Protein AF-0000000081335272 (afdb_homodimer)

InterPro domains:
  IPR029068 Glyoxalase/Bleomycin resistance protein/Dihydroxybiphenyl dioxygenase [G3DSA:3.10.180.10] (15-167)
  IPR029068 Glyoxalase/Bleomycin resistance protein/Dihydroxybiphenyl dioxygenase [SSF54593] (35-184)
  IPR037523 Vicinal oxygen chelate (VOC), core domain [PS51819] (29-167)

Nearest PDB structures (foldseek):
  6qh4-assembly2_B  TM=7.447E-01  e=9.554E-08  Homo sapiens
  6qh4-assembly2_D-2  TM=7.185E-01  e=1.954E-07  Homo sapiens
  6qh4-assembly1_C  TM=7.085E-01  e=2.336E-07  Homo sapiens
  3rmu-assembly2_D  TM=7.124E-01  e=4.501E-07  Homo sapiens
  1sqi-assembly1_A  TM=6.555E-01  e=2.753E-05  Rattus norvegicus

Structure (mmCIF, N/CA/C/O backbone):
data_AF-0000000081335272-model_v1
#
loop_
_entity.id
_entity.type
_entity.pdbx_description
1 polymer 'VOC family protein'
#
loop_
_atom_site.group_PDB
_atom_site.id
_atom_site.type_symbol
_atom_site.label_atom_id
_atom_site.label_alt_id
_atom_site.label_comp_id
_atom_site.label_asym_id
_atom_site.label_entity_id
_atom_site.label_seq_id
_atom_site.pdbx_PDB_ins_code
_atom_site.Cartn_x
_atom_site.Cartn_y
_atom_site.Cartn_z
_atom_site.occupancy
_atom_site.B_iso_or_equiv
_atom_site.auth_seq_id
_atom_site.auth_comp_id
_atom_site.auth_asym_id
_atom_site.auth_atom_id
_atom_site.pdbx_PDB_model_num
ATOM 1 N N . MET A 1 1 ? 29.375 -18.078 3.338 1 24.39 1 MET A N 1
ATOM 2 C CA . MET A 1 1 ? 28.625 -19.219 3.842 1 24.39 1 MET A CA 1
ATOM 3 C C . MET A 1 1 ? 27.219 -19.266 3.234 1 24.39 1 MET A C 1
ATOM 5 O O . MET A 1 1 ? 26.484 -18.266 3.279 1 24.39 1 MET A O 1
ATOM 9 N N . LYS A 1 2 ? 27.062 -20.047 2.209 1 30.52 2 LYS A N 1
ATOM 10 C CA . LYS A 1 2 ? 25.859 -20.359 1.452 1 30.52 2 LYS A CA 1
ATOM 11 C C . LYS A 1 2 ? 24.719 -20.797 2.379 1 30.52 2 LYS A C 1
ATOM 13 O O . LYS A 1 2 ? 24.906 -21.703 3.197 1 30.52 2 LYS A O 1
ATOM 18 N N . TYR A 1 3 ? 24.094 -19.922 2.98 1 32.12 3 TYR A N 1
ATOM 19 C CA . TYR A 1 3 ? 22.969 -20.5 3.693 1 32.12 3 TYR A CA 1
ATOM 20 C C . TYR A 1 3 ? 22 -21.172 2.723 1 32.12 3 TYR A C 1
ATOM 22 O O . TYR A 1 3 ? 21.516 -20.531 1.785 1 32.12 3 TYR A O 1
ATOM 30 N N . TYR A 1 4 ? 22.344 -22.391 2.381 1 31.78 4 TYR A N 1
ATOM 31 C CA . TYR A 1 4 ? 21.438 -23.266 1.646 1 31.78 4 TYR A CA 1
ATOM 32 C C . TYR A 1 4 ? 20.125 -23.453 2.398 1 31.78 4 TYR A C 1
ATOM 34 O O . TYR A 1 4 ? 20.109 -23.984 3.508 1 31.78 4 TYR A O 1
ATOM 42 N N . LEU A 1 5 ? 19.469 -22.469 2.436 1 35.91 5 LEU A N 1
ATOM 43 C CA . LEU A 1 5 ? 18.172 -22.953 2.881 1 35.91 5 LEU A CA 1
ATOM 44 C C . LEU A 1 5 ? 17.672 -24.062 1.977 1 35.91 5 LEU A C 1
ATOM 46 O O . LEU A 1 5 ? 17.219 -23.812 0.858 1 35.91 5 LEU A O 1
ATOM 50 N N . THR A 1 6 ? 18.422 -25.125 1.973 1 38.06 6 THR A N 1
ATOM 51 C CA . THR A 1 6 ? 18.328 -26.359 1.205 1 38.06 6 THR A CA 1
ATOM 52 C C . THR A 1 6 ? 16.875 -26.812 1.101 1 38.06 6 THR A C 1
ATOM 54 O O . THR A 1 6 ? 16.453 -27.297 0.049 1 38.06 6 THR A O 1
ATOM 57 N N . ASN A 1 7 ? 16.266 -26.953 2.279 1 38.03 7 ASN A N 1
ATOM 58 C CA . ASN A 1 7 ? 15.102 -27.812 2.113 1 38.03 7 ASN A CA 1
ATOM 59 C C . ASN A 1 7 ? 14.016 -27.125 1.276 1 38.03 7 ASN A C 1
ATOM 61 O O . ASN A 1 7 ? 13.125 -27.797 0.752 1 38.03 7 ASN A O 1
ATOM 65 N N . VAL A 1 8 ? 13.672 -25.859 1.589 1 39.28 8 VAL A N 1
ATOM 66 C CA . VAL A 1 8 ? 12.539 -25.344 0.845 1 39.28 8 VAL A CA 1
ATOM 67 C C . VAL A 1 8 ? 13.023 -24.625 -0.417 1 39.28 8 VAL A C 1
ATOM 69 O O . VAL A 1 8 ? 13.844 -23.719 -0.343 1 39.28 8 VAL A O 1
ATOM 72 N N . GLY A 1 9 ? 13.266 -25.375 -1.372 1 46.16 9 GLY A N 1
ATOM 73 C CA . GLY A 1 9 ? 13.547 -25.047 -2.764 1 46.16 9 GLY A CA 1
ATOM 74 C C . GLY A 1 9 ? 13.992 -23.609 -2.971 1 46.16 9 GLY A C 1
ATOM 75 O O . GLY A 1 9 ? 14.148 -23.172 -4.109 1 46.16 9 GLY A O 1
ATOM 76 N N . PHE A 1 10 ? 13.898 -22.812 -1.954 1 47.09 10 PHE A N 1
ATOM 77 C CA . PHE A 1 10 ? 14.406 -21.469 -2.182 1 47.09 10 PHE A CA 1
ATOM 78 C C . PHE A 1 10 ? 15.898 -21.391 -1.896 1 47.09 10 PHE A C 1
ATOM 80 O O . PHE A 1 10 ? 16.344 -21.734 -0.8 1 47.09 10 PHE A O 1
ATOM 87 N N . MET A 1 11 ? 16.828 -21.5 -2.889 1 51.5 11 MET A N 1
ATOM 88 C CA . MET A 1 11 ? 18.25 -21.281 -2.66 1 51.5 11 MET A CA 1
ATOM 89 C C . MET A 1 11 ? 18.594 -19.797 -2.666 1 51.5 11 MET A C 1
ATOM 91 O O . MET A 1 11 ? 18.266 -19.094 -3.615 1 51.5 11 MET A O 1
ATOM 95 N N . ILE A 1 12 ? 18.891 -19.281 -1.454 1 52.88 12 ILE A N 1
ATOM 96 C CA . ILE A 1 12 ? 19.281 -17.891 -1.371 1 52.88 12 ILE A CA 1
ATOM 97 C C . ILE A 1 12 ? 20.812 -17.781 -1.473 1 52.88 12 ILE A C 1
ATOM 99 O O . ILE A 1 12 ? 21.531 -18.422 -0.718 1 52.88 12 ILE A O 1
ATOM 103 N N . SER A 1 13 ? 21.328 -17.359 -2.592 1 52.5 13 SER A N 1
ATOM 104 C CA . SER A 1 13 ? 22.75 -17.109 -2.738 1 52.5 13 SER A CA 1
ATOM 105 C C . SER A 1 13 ? 23.141 -15.758 -2.148 1 52.5 13 SER A C 1
ATOM 107 O O . SER A 1 13 ? 22.469 -14.758 -2.369 1 52.5 13 SER A O 1
ATOM 109 N N . ALA A 1 14 ? 24.047 -15.719 -1.237 1 48.78 14 ALA A N 1
ATOM 110 C CA . ALA A 1 14 ? 24.594 -14.508 -0.621 1 48.78 14 ALA A CA 1
ATOM 111 C C . ALA A 1 14 ? 25.578 -13.812 -1.55 1 48.78 14 ALA A C 1
ATOM 113 O O . ALA A 1 14 ? 26.594 -14.391 -1.924 1 48.78 14 ALA A O 1
ATOM 114 N N . THR A 1 15 ? 25.172 -12.922 -2.314 1 48.66 15 THR A N 1
ATOM 115 C CA . THR A 1 15 ? 26.156 -12.117 -3.023 1 48.66 15 THR A CA 1
ATOM 116 C C . THR A 1 15 ? 26.516 -10.867 -2.225 1 48.66 15 THR A C 1
ATOM 118 O O . THR A 1 15 ? 25.625 -10.164 -1.73 1 48.66 15 THR A O 1
ATOM 121 N N . SER A 1 16 ? 27.734 -10.781 -1.746 1 45.25 16 SER A N 1
ATOM 122 C CA . SER A 1 16 ? 28.266 -9.633 -1.014 1 45.25 16 SER A CA 1
ATOM 123 C C . SER A 1 16 ? 28.188 -8.359 -1.853 1 45.25 16 SER A C 1
ATOM 125 O O . SER A 1 16 ? 28.781 -8.281 -2.926 1 45.25 16 SER A O 1
ATOM 127 N N . TYR A 1 17 ? 27.141 -7.727 -1.834 1 44.22 17 TYR A N 1
ATOM 128 C CA . TYR A 1 17 ? 27.156 -6.398 -2.441 1 44.22 17 TYR A CA 1
ATOM 129 C C . TYR A 1 17 ? 28 -5.434 -1.616 1 44.22 17 TYR A C 1
ATOM 131 O O . TYR A 1 17 ? 27.969 -5.473 -0.384 1 44.22 17 TYR A O 1
ATOM 139 N N . GLN A 1 18 ? 28.984 -4.91 -2.26 1 42.88 18 GLN A N 1
ATOM 140 C CA . GLN A 1 18 ? 29.828 -3.879 -1.654 1 42.88 18 GLN A CA 1
ATOM 141 C C . GLN A 1 18 ? 28.969 -2.814 -0.967 1 42.88 18 GLN A C 1
ATOM 143 O O . GLN A 1 18 ? 28.016 -2.312 -1.549 1 42.88 18 GLN A O 1
ATOM 148 N N . GLU A 1 19 ? 28.969 -2.846 0.308 1 46.69 19 GLU A N 1
ATOM 149 C CA . GLU A 1 19 ? 28.344 -1.887 1.221 1 46.69 19 GLU A CA 1
ATOM 150 C C . GLU A 1 19 ? 28.641 -0.451 0.793 1 46.69 19 GLU A C 1
ATOM 152 O O . GLU A 1 19 ? 29.797 -0.006 0.845 1 46.69 19 GLU A O 1
ATOM 157 N N . GLN A 1 20 ? 28.312 -0.098 -0.257 1 43.03 20 GLN A N 1
ATOM 158 C CA . GLN A 1 20 ? 28.547 1.339 -0.355 1 43.03 20 GLN A CA 1
ATOM 159 C C . GLN A 1 20 ? 27.875 2.084 0.798 1 43.03 20 GLN A C 1
ATOM 161 O O . GLN A 1 20 ? 26.766 1.735 1.213 1 43.03 20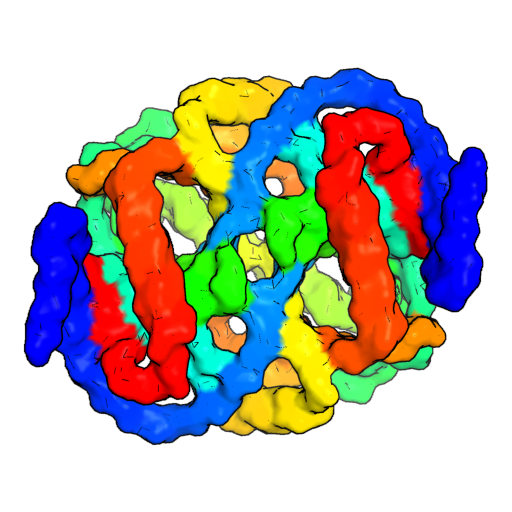 GLN A O 1
ATOM 166 N N . LYS A 1 21 ? 28.734 2.646 1.609 1 47.16 21 LYS A N 1
ATOM 167 C CA . LYS A 1 21 ? 28.406 3.521 2.732 1 47.16 21 LYS A CA 1
ATOM 168 C C . LYS A 1 21 ? 27.219 4.434 2.396 1 47.16 21 LYS A C 1
ATOM 170 O O . LYS A 1 21 ? 27.422 5.551 1.918 1 47.16 21 LYS A O 1
ATOM 175 N N . LEU A 1 22 ? 26.234 3.846 1.809 1 55.38 22 LEU A N 1
ATOM 176 C CA . LEU A 1 22 ? 25.109 4.723 1.548 1 55.38 22 LEU A CA 1
ATOM 177 C C . LEU A 1 22 ? 24.578 5.328 2.844 1 55.38 22 LEU A C 1
ATOM 179 O O . LEU A 1 22 ? 24.594 4.68 3.891 1 55.38 22 LEU A O 1
ATOM 183 N N . ILE A 1 23 ? 24.594 6.602 2.914 1 63.06 23 ILE A N 1
ATOM 184 C CA . ILE A 1 23 ? 23.906 7.285 4.008 1 63.06 23 ILE A CA 1
ATOM 185 C C . ILE A 1 23 ? 22.516 6.676 4.219 1 63.06 23 ILE A C 1
ATOM 187 O O . ILE A 1 23 ? 21.766 6.488 3.26 1 63.06 23 ILE A O 1
ATOM 191 N N . LYS A 1 24 ? 22.359 6.141 5.383 1 79.56 24 LYS A N 1
ATOM 192 C CA . LYS A 1 24 ? 21.094 5.5 5.73 1 79.56 24 LYS A CA 1
ATOM 193 C C . LYS A 1 24 ? 20.344 6.305 6.785 1 79.56 24 LYS A C 1
ATOM 195 O O . LYS A 1 24 ? 20.953 7 7.598 1 79.56 24 LYS A O 1
ATOM 200 N N . HIS A 1 25 ? 19.109 6.391 6.484 1 82.75 25 HIS A N 1
ATOM 201 C CA . HIS A 1 25 ? 18.219 6.938 7.504 1 82.75 25 HIS A CA 1
ATOM 202 C C . HIS A 1 25 ? 17.031 6.008 7.754 1 82.75 25 HIS A C 1
ATOM 204 O O . HIS A 1 25 ? 16.188 5.812 6.875 1 82.75 25 HIS A O 1
ATOM 210 N N . GLN A 1 26 ? 17 5.551 8.953 1 86.44 26 GLN A N 1
ATOM 211 C CA . GLN A 1 26 ? 15.945 4.617 9.312 1 86.44 26 GLN A CA 1
ATOM 212 C C . GLN A 1 26 ? 14.633 5.355 9.578 1 86.44 26 GLN A C 1
ATOM 214 O O . GLN A 1 26 ? 14.57 6.223 10.445 1 86.44 26 GLN A O 1
ATOM 219 N N . ILE A 1 27 ? 13.688 5.031 8.805 1 88.31 27 ILE A N 1
ATOM 220 C CA . ILE A 1 27 ? 12.352 5.566 9.055 1 88.31 27 ILE A CA 1
ATOM 221 C C . ILE A 1 27 ? 11.523 4.547 9.836 1 88.31 27 ILE A C 1
ATOM 223 O O . ILE A 1 27 ? 11.945 3.4 10.016 1 88.31 27 ILE A O 1
ATOM 227 N N . GLY A 1 28 ? 10.398 4.922 10.344 1 89.5 28 GLY A N 1
ATOM 228 C CA . GLY A 1 28 ? 9.516 3.998 11.031 1 89.5 28 GLY A CA 1
ATOM 229 C C . GLY A 1 28 ? 8.891 2.967 10.109 1 89.5 28 GLY A C 1
ATOM 230 O O . GLY A 1 28 ? 9.031 3.055 8.891 1 89.5 28 GLY A O 1
ATOM 231 N N . SER A 1 29 ? 8.227 2.014 10.695 1 90.69 29 SER A N 1
ATOM 232 C CA . SER A 1 29 ? 7.547 0.98 9.922 1 90.69 29 SER A CA 1
ATOM 233 C C . SER A 1 29 ? 6.336 1.545 9.188 1 90.69 29 SER A C 1
ATOM 235 O O . SER A 1 29 ? 5.676 2.461 9.68 1 90.69 29 SER A O 1
ATOM 237 N N . ILE A 1 30 ? 6.098 0.974 8.031 1 93.75 30 ILE A N 1
ATOM 238 C CA . ILE A 1 30 ? 4.887 1.313 7.293 1 93.75 30 ILE A CA 1
ATOM 239 C C . ILE A 1 30 ? 3.66 0.839 8.07 1 93.75 30 ILE A C 1
ATOM 241 O O . ILE A 1 30 ? 3.582 -0.325 8.469 1 93.75 30 ILE A O 1
ATOM 245 N N . ILE A 1 31 ? 2.693 1.75 8.25 1 95.25 31 ILE A N 1
ATOM 246 C CA . ILE A 1 31 ? 1.514 1.382 9.023 1 95.25 31 ILE A CA 1
ATOM 247 C C . ILE A 1 31 ? 0.252 1.688 8.219 1 95.25 31 ILE A C 1
ATOM 249 O O . ILE A 1 31 ? -0.847 1.274 8.594 1 95.25 31 ILE A O 1
ATOM 253 N N . GLN A 1 32 ? 0.429 2.395 7.137 1 96.19 32 GLN A N 1
ATOM 254 C CA . GLN A 1 32 ? -0.747 2.924 6.453 1 96.19 32 GLN A CA 1
ATOM 255 C C . GLN A 1 32 ? -0.575 2.867 4.938 1 96.19 32 GLN A C 1
ATOM 257 O O . GLN A 1 32 ? 0.515 3.121 4.422 1 96.19 32 GLN A O 1
ATOM 262 N N . GLN A 1 33 ? -1.623 2.594 4.336 1 93.69 33 GLN A N 1
ATOM 263 C CA . GLN A 1 33 ? -1.774 2.717 2.891 1 93.69 33 GLN A CA 1
ATOM 264 C C . GLN A 1 33 ? -2.963 3.607 2.535 1 93.69 33 GLN A C 1
ATOM 266 O O . GLN A 1 33 ? -4.09 3.338 2.949 1 93.69 33 GLN A O 1
ATOM 271 N N . ALA A 1 34 ? -2.658 4.574 1.684 1 95.94 34 ALA A N 1
ATOM 272 C CA . ALA A 1 34 ? -3.713 5.535 1.372 1 95.94 34 ALA A CA 1
ATOM 273 C C . ALA A 1 34 ? -4.055 5.512 -0.116 1 95.94 34 ALA A C 1
ATOM 275 O O . ALA A 1 34 ? -3.16 5.422 -0.962 1 95.94 34 ALA A O 1
ATOM 276 N N . PHE A 1 35 ? -5.309 5.656 -0.398 1 94.94 35 PHE A N 1
ATOM 277 C CA . PHE A 1 35 ? -5.844 5.629 -1.754 1 94.94 35 PHE A CA 1
ATOM 278 C C . PHE A 1 35 ? -6.562 6.934 -2.078 1 94.94 35 PHE A C 1
ATOM 280 O O . PHE A 1 35 ? -7.41 7.391 -1.307 1 94.94 35 PHE A O 1
ATOM 287 N N . LEU A 1 36 ? -6.152 7.523 -3.16 1 94.88 36 LEU A N 1
ATOM 288 C CA . LEU A 1 36 ? -6.965 8.594 -3.727 1 94.88 36 LEU A CA 1
ATOM 289 C C . LEU A 1 36 ? -8.102 8.023 -4.57 1 94.88 36 LEU A C 1
ATOM 291 O O . LEU A 1 36 ? -7.859 7.273 -5.516 1 94.88 36 LEU A O 1
ATOM 295 N N . VAL A 1 37 ? -9.336 8.383 -4.23 1 95.06 37 VAL A N 1
ATOM 296 C CA . VAL A 1 37 ? -10.492 7.742 -4.852 1 95.06 37 VAL A CA 1
ATOM 297 C C . VAL A 1 37 ? -11.398 8.805 -5.469 1 95.06 37 VAL A C 1
ATOM 299 O O . VAL A 1 37 ? -11.359 9.969 -5.074 1 95.06 37 VAL A O 1
ATOM 302 N N . GLU A 1 38 ? -12.18 8.359 -6.41 1 93.69 38 GLU A N 1
ATOM 303 C CA . GLU A 1 38 ? -13.086 9.266 -7.113 1 93.69 38 GLU A CA 1
ATOM 304 C C . GLU A 1 38 ? -14.281 9.633 -6.238 1 93.69 38 GLU A C 1
ATOM 306 O O . GLU A 1 38 ? -14.703 10.789 -6.219 1 93.69 38 GLU A O 1
ATOM 311 N N . ASP A 1 39 ? -14.805 8.648 -5.539 1 94.88 39 ASP A N 1
ATOM 312 C CA . ASP A 1 39 ? -15.953 8.812 -4.664 1 94.88 39 ASP A CA 1
ATOM 313 C C . ASP A 1 39 ? -15.75 8.07 -3.342 1 94.88 39 ASP A C 1
ATOM 315 O O . ASP A 1 39 ? -15.625 6.848 -3.318 1 94.88 39 ASP A O 1
ATOM 319 N N . LEU A 1 40 ? -15.781 8.812 -2.277 1 96.44 40 LEU A N 1
ATOM 320 C CA . LEU A 1 40 ? -15.438 8.25 -0.973 1 96.44 40 LEU A CA 1
ATOM 321 C C . LEU A 1 40 ? -16.469 7.215 -0.54 1 96.44 40 LEU A C 1
ATOM 323 O O . LEU A 1 40 ? -16.094 6.117 -0.114 1 96.44 40 LEU A O 1
ATOM 327 N N . ASP A 1 41 ? -17.688 7.527 -0.682 1 95.38 41 ASP A N 1
ATOM 328 C CA . ASP A 1 41 ? -18.75 6.66 -0.174 1 95.38 41 ASP A CA 1
ATOM 329 C C . ASP A 1 41 ? -18.812 5.348 -0.952 1 95.38 41 ASP A C 1
ATOM 331 O O . ASP A 1 41 ? -18.922 4.273 -0.359 1 95.38 41 ASP A O 1
ATOM 335 N N . SER A 1 42 ? -18.703 5.418 -2.266 1 92.56 42 SER A N 1
ATOM 336 C CA . SER A 1 42 ? -18.688 4.195 -3.064 1 92.56 42 SER A CA 1
ATOM 337 C C . SER A 1 42 ? -17.469 3.342 -2.748 1 92.56 42 SER A C 1
ATOM 339 O O . SER A 1 42 ? -17.547 2.111 -2.729 1 92.56 42 SER A O 1
ATOM 341 N N . SER A 1 43 ? -16.359 3.996 -2.529 1 93.75 43 SER A N 1
ATOM 342 C CA . SER A 1 43 ? -15.141 3.266 -2.193 1 93.75 43 SER A CA 1
ATOM 343 C C . SER A 1 43 ? -15.266 2.58 -0.836 1 93.75 43 SER A C 1
ATOM 345 O O . SER A 1 43 ? -14.82 1.445 -0.664 1 93.75 43 SER A O 1
ATOM 347 N N . ILE A 1 44 ? -15.844 3.268 0.112 1 94.31 44 ILE A N 1
ATOM 348 C CA . ILE A 1 44 ? -16.094 2.674 1.422 1 94.31 44 ILE A CA 1
ATOM 349 C C . ILE A 1 44 ? -16.938 1.414 1.267 1 94.31 44 ILE A C 1
ATOM 351 O O . ILE A 1 44 ? -16.625 0.375 1.855 1 94.31 44 ILE A O 1
ATOM 355 N N . GLN A 1 45 ? -17.906 1.497 0.399 1 91.56 45 GLN A N 1
ATOM 356 C CA . GLN A 1 45 ? -18.781 0.353 0.188 1 91.56 45 GLN A CA 1
ATOM 357 C C . GLN A 1 45 ? -18.016 -0.821 -0.423 1 91.56 45 GLN A C 1
ATOM 359 O O . GLN A 1 45 ? -18.25 -1.976 -0.061 1 91.56 45 GLN A O 1
ATOM 364 N N . ASP A 1 46 ? -17.172 -0.51 -1.353 1 90.25 46 ASP A N 1
ATOM 365 C CA . ASP A 1 46 ? -16.359 -1.562 -1.96 1 90.25 46 ASP A CA 1
ATOM 366 C C . ASP A 1 46 ? -15.531 -2.287 -0.91 1 90.25 46 ASP A C 1
ATOM 368 O O . ASP A 1 46 ? -15.461 -3.52 -0.902 1 90.25 46 ASP A O 1
ATOM 372 N N . TRP A 1 47 ? -14.938 -1.594 -0.022 1 92.62 47 TRP A N 1
ATOM 373 C CA . TRP A 1 47 ? -14.062 -2.184 0.986 1 92.62 47 TRP A CA 1
ATOM 374 C C . TRP A 1 47 ? -14.875 -2.92 2.047 1 92.62 47 TRP A C 1
ATOM 376 O O . TRP A 1 47 ? -14.453 -3.973 2.537 1 92.62 47 TRP A O 1
ATOM 386 N N . LEU A 1 48 ? -15.984 -2.326 2.393 1 92.12 48 LEU A N 1
ATOM 387 C CA . LEU A 1 48 ? -16.875 -3.025 3.314 1 92.12 48 LEU A CA 1
ATOM 388 C C . LEU A 1 48 ? -17.297 -4.379 2.752 1 92.12 48 LEU A C 1
ATOM 390 O O . LEU A 1 48 ? -17.359 -5.367 3.486 1 92.12 48 LEU A O 1
ATOM 394 N N . ALA A 1 49 ? -17.531 -4.387 1.484 1 89.56 49 ALA A N 1
ATOM 395 C CA . ALA A 1 49 ? -17.938 -5.625 0.825 1 89.56 49 ALA A CA 1
ATOM 396 C C . ALA A 1 49 ? -16.828 -6.668 0.9 1 89.56 49 ALA A C 1
ATOM 398 O O . ALA A 1 49 ? -17.094 -7.871 0.816 1 89.56 49 ALA A O 1
ATOM 399 N N . LEU A 1 50 ? -15.609 -6.215 1.086 1 90.81 50 LEU A N 1
ATOM 400 C CA . LEU A 1 50 ? -14.461 -7.105 1.199 1 90.81 50 LEU A CA 1
ATOM 401 C C . LEU A 1 50 ? -14.242 -7.523 2.648 1 90.81 50 LEU A C 1
ATOM 403 O O . LEU A 1 50 ? -13.305 -8.266 2.949 1 90.81 50 LEU A O 1
ATOM 407 N N . GLY A 1 51 ? -15.039 -6.973 3.549 1 90.12 51 GLY A N 1
ATOM 408 C CA . GLY A 1 51 ? -14.914 -7.297 4.961 1 90.12 51 GLY A CA 1
ATOM 409 C C . GLY A 1 51 ? -14.023 -6.328 5.719 1 90.12 51 GLY A C 1
ATOM 410 O O . GLY A 1 51 ? -13.688 -6.57 6.879 1 90.12 51 GLY A O 1
ATOM 411 N N . VAL A 1 52 ? -13.656 -5.312 5.066 1 92.5 52 VAL A N 1
ATOM 412 C CA . VAL A 1 52 ? -12.828 -4.309 5.719 1 92.5 52 VAL A CA 1
ATOM 413 C C . VAL A 1 52 ? -13.711 -3.223 6.328 1 92.5 52 VAL A C 1
ATOM 415 O O . VAL A 1 52 ? -14.523 -2.611 5.633 1 92.5 52 VAL A O 1
ATOM 418 N N . GLY A 1 53 ? -13.586 -2.984 7.539 1 92.88 53 GLY A N 1
ATOM 419 C CA . GLY A 1 53 ? -14.344 -1.996 8.289 1 92.88 53 GLY A CA 1
ATOM 420 C C . GLY A 1 53 ? -14.266 -2.199 9.789 1 92.88 53 GLY A C 1
ATOM 421 O O . GLY A 1 53 ? -13.547 -3.08 10.266 1 92.88 53 GLY A O 1
ATOM 422 N N . PRO A 1 54 ? -15.016 -1.429 10.656 1 96.06 54 PRO A N 1
ATOM 423 C CA . PRO A 1 54 ? -15.773 -0.253 10.227 1 96.06 54 PRO A CA 1
ATOM 424 C C . PRO A 1 54 ? -14.875 0.89 9.758 1 96.06 54 PRO A C 1
ATOM 426 O O . PRO A 1 54 ? -13.656 0.822 9.914 1 96.06 54 PRO A O 1
ATOM 429 N N . PHE A 1 55 ? -15.508 1.837 9.109 1 97.19 55 PHE A N 1
ATOM 430 C CA . PHE A 1 55 ? -14.766 3.01 8.656 1 97.19 55 PHE A CA 1
ATOM 431 C C . PHE A 1 55 ? -15.039 4.203 9.562 1 97.19 55 PHE A C 1
ATOM 433 O O . PHE A 1 55 ? -16.156 4.391 10.039 1 97.19 55 PHE A O 1
ATOM 440 N N . PHE A 1 56 ? -14.016 5.012 9.734 1 96.94 56 PHE A N 1
ATOM 441 C CA . PHE A 1 56 ? -14.039 6.301 10.414 1 96.94 56 PHE A CA 1
ATOM 442 C C . PHE A 1 56 ? -13.836 7.441 9.43 1 96.94 56 PHE A C 1
ATOM 444 O O . PHE A 1 56 ? -12.789 7.543 8.797 1 96.94 56 PHE A O 1
ATOM 451 N N . VAL A 1 57 ? -14.805 8.367 9.383 1 97.44 57 VAL A N 1
ATOM 452 C CA . VAL A 1 57 ? -14.867 9.281 8.242 1 97.44 57 VAL A CA 1
ATOM 453 C C . VAL A 1 57 ? -14.781 10.727 8.734 1 97.44 57 VAL A C 1
ATOM 455 O O . VAL A 1 57 ? -15.484 11.109 9.672 1 97.44 57 VAL A O 1
ATOM 458 N N . SER A 1 58 ? -13.906 11.461 8.203 1 96.81 58 SER A N 1
ATOM 459 C CA . SER A 1 58 ? -13.797 12.906 8.375 1 96.81 58 SER A CA 1
ATOM 460 C C . SER A 1 58 ? -14.102 13.648 7.078 1 96.81 58 SER A C 1
ATOM 462 O O . SER A 1 58 ? -13.328 13.57 6.117 1 96.81 58 SER A O 1
ATOM 464 N N . ARG A 1 59 ? -15.211 14.367 7.059 1 97.31 59 ARG A N 1
ATOM 465 C CA . ARG A 1 59 ? -15.609 15.07 5.848 1 97.31 59 ARG A CA 1
ATOM 466 C C . ARG A 1 59 ? -15.211 16.547 5.918 1 97.31 59 ARG A C 1
ATOM 468 O O . ARG A 1 59 ? -15.523 17.234 6.895 1 97.31 59 ARG A O 1
ATOM 475 N N . HIS A 1 60 ? -14.461 16.969 4.906 1 97.5 60 HIS A N 1
ATOM 476 C CA . HIS A 1 60 ? -14.039 18.359 4.738 1 97.5 60 HIS A CA 1
ATOM 477 C C . HIS A 1 60 ? -13.406 18.891 6.016 1 97.5 60 HIS A C 1
ATOM 479 O O . HIS A 1 60 ? -13.758 19.984 6.48 1 97.5 60 HIS A O 1
ATOM 485 N N . PRO A 1 61 ? -12.461 18.125 6.492 1 95.94 61 PRO A N 1
ATOM 486 C CA . PRO A 1 61 ? -11.812 18.656 7.691 1 95.94 61 PRO A CA 1
ATOM 487 C C . PRO A 1 61 ? -11.039 19.938 7.414 1 95.94 61 PRO A C 1
ATOM 489 O O . PRO A 1 61 ? -10.477 20.109 6.328 1 95.94 61 PRO A O 1
ATOM 492 N N . LYS A 1 62 ? -10.984 20.812 8.422 1 95.25 62 LYS A N 1
ATOM 493 C CA . LYS A 1 62 ? -10.133 22 8.352 1 95.25 62 LYS A CA 1
ATOM 494 C C . LYS A 1 62 ? -8.758 21.719 8.938 1 95.25 62 LYS A C 1
ATOM 496 O O . LYS A 1 62 ? -8.594 20.797 9.742 1 95.25 62 LYS A O 1
ATOM 501 N N . TYR A 1 63 ? -7.812 22.516 8.5 1 97 63 TYR A N 1
ATOM 502 C CA . TYR A 1 63 ? -6.438 22.375 8.961 1 97 63 TYR A CA 1
ATOM 503 C C . TYR A 1 63 ? -5.898 23.688 9.492 1 97 63 TYR A C 1
ATOM 505 O O . TYR A 1 63 ? -6.289 24.766 9.023 1 97 63 TYR A O 1
ATOM 513 N N . LYS A 1 64 ? -5.016 23.609 10.492 1 97.81 64 LYS A N 1
ATOM 514 C CA . LYS A 1 64 ? -4.293 24.797 10.945 1 97.81 64 LYS A CA 1
ATOM 515 C C . LYS A 1 64 ? -3.373 25.328 9.852 1 97.81 64 LYS A C 1
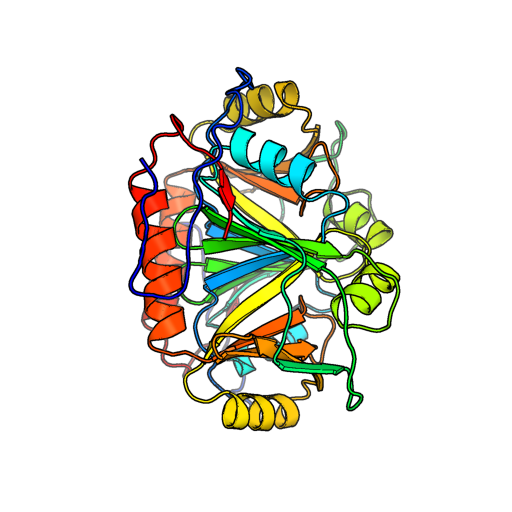ATOM 517 O O . LYS A 1 64 ? -3.346 26.531 9.594 1 97.81 64 LYS A O 1
ATOM 522 N N . THR A 1 65 ? -2.66 24.453 9.266 1 98.19 65 THR A N 1
ATOM 523 C CA . THR A 1 65 ? -1.762 24.828 8.18 1 98.19 65 THR A CA 1
ATOM 524 C C . THR A 1 65 ? -1.722 23.75 7.105 1 98.19 65 THR A C 1
ATOM 526 O O . THR A 1 65 ? -1.839 22.562 7.41 1 98.19 65 THR A O 1
ATOM 529 N N . GLN A 1 66 ? -1.628 24.156 5.93 1 98.19 66 GLN A N 1
ATOM 530 C CA . GLN A 1 66 ? -1.258 23.375 4.754 1 98.19 66 GLN A CA 1
ATOM 531 C C . GLN A 1 66 ? -0.252 24.125 3.889 1 98.19 66 GLN A C 1
ATOM 533 O O . GLN A 1 66 ? -0.551 25.219 3.381 1 98.19 66 GLN A O 1
ATOM 538 N N . VAL A 1 67 ? 0.921 23.594 3.748 1 98.56 67 VAL A N 1
ATOM 539 C CA . VAL A 1 67 ? 1.96 24.234 2.951 1 98.56 67 VAL A CA 1
ATOM 540 C C . VAL A 1 67 ? 2.396 23.312 1.822 1 98.56 67 VAL A C 1
ATOM 542 O O . VAL A 1 67 ? 3.006 22.266 2.068 1 98.56 67 VAL A O 1
ATOM 545 N N . TYR A 1 68 ? 2.064 23.625 0.598 1 98.5 68 TYR A N 1
ATOM 546 C CA . TYR A 1 68 ? 2.4 22.875 -0.61 1 98.5 68 TYR A CA 1
ATOM 547 C C . TYR A 1 68 ? 3.541 23.547 -1.366 1 98.5 68 TYR A C 1
ATOM 549 O O . TYR A 1 68 ? 3.385 24.656 -1.876 1 98.5 68 TYR A O 1
ATOM 557 N N . ARG A 1 69 ? 4.648 22.844 -1.387 1 97.19 69 ARG A N 1
ATOM 558 C CA . ARG A 1 69 ? 5.852 23.344 -2.051 1 97.19 69 ARG A CA 1
ATOM 559 C C . ARG A 1 69 ? 6.113 24.797 -1.689 1 97.19 69 ARG A C 1
ATOM 561 O O . ARG A 1 69 ? 6.328 25.641 -2.572 1 97.19 69 ARG A O 1
ATOM 568 N N . GLY A 1 70 ? 6.023 25.047 -0.453 1 96.44 70 GLY A N 1
ATOM 569 C CA . GLY A 1 70 ? 6.414 26.328 0.106 1 96.44 70 GLY A CA 1
ATOM 570 C C . GLY A 1 70 ? 5.281 27.344 0.138 1 96.44 70 GLY A C 1
ATOM 571 O O . GLY A 1 70 ? 5.43 28.438 0.684 1 96.44 70 GLY A O 1
ATOM 572 N N . GLN A 1 71 ? 4.141 27.047 -0.351 1 97.81 71 GLN A N 1
ATOM 573 C CA . GLN A 1 71 ? 3.02 27.984 -0.415 1 97.81 71 GLN A CA 1
ATOM 574 C C . GLN A 1 71 ? 1.864 27.516 0.465 1 97.81 71 GLN A C 1
ATOM 576 O O . GLN A 1 71 ? 1.482 26.344 0.427 1 97.81 71 GLN A O 1
ATOM 581 N N . SER A 1 72 ? 1.353 28.453 1.217 1 97.81 72 SER A N 1
ATOM 582 C CA . SER A 1 72 ? 0.165 28.156 2.008 1 97.81 72 SER A CA 1
ATOM 583 C C . SER A 1 72 ? -1.047 27.922 1.114 1 97.81 72 SER A C 1
ATOM 585 O O . SER A 1 72 ? -1.327 28.703 0.212 1 97.81 72 SER A O 1
ATOM 587 N N . ILE A 1 73 ? -1.728 26.812 1.385 1 97.44 73 ILE A N 1
ATOM 588 C CA . ILE A 1 73 ? -2.912 26.484 0.596 1 97.44 73 ILE A CA 1
ATOM 589 C C . ILE A 1 73 ? -4.051 26.062 1.523 1 97.44 73 ILE A C 1
ATOM 591 O O . ILE A 1 73 ? -3.875 26 2.742 1 97.44 73 ILE A O 1
ATOM 595 N N . GLU A 1 74 ? -5.215 25.844 0.938 1 95.94 74 GLU A N 1
ATOM 596 C CA . GLU A 1 74 ? -6.383 25.281 1.601 1 95.94 74 GLU A CA 1
ATOM 597 C C . GLU A 1 74 ? -7.09 24.266 0.703 1 95.94 74 GLU A C 1
ATOM 599 O O . GLU A 1 74 ? -8.125 24.578 0.106 1 95.94 74 GLU A O 1
ATOM 604 N N . SER A 1 75 ? -6.512 23.172 0.648 1 96.75 75 SER A N 1
ATOM 605 C CA . SER A 1 75 ? -7.117 22.109 -0.144 1 96.75 75 SER A CA 1
ATOM 606 C C . SER A 1 75 ? -8.281 21.453 0.595 1 96.75 75 SER A C 1
ATOM 608 O O . SER A 1 75 ? -8.219 21.25 1.81 1 96.75 75 SER A O 1
ATOM 610 N N . ASP A 1 76 ? -9.352 21.109 -0.141 1 98.19 76 ASP A N 1
ATOM 611 C CA . ASP A 1 76 ? -10.555 20.5 0.412 1 98.19 76 ASP A CA 1
ATOM 612 C C . ASP A 1 76 ? -10.633 19.016 0.054 1 98.19 76 ASP A C 1
ATOM 614 O O . ASP A 1 76 ? -10.719 18.656 -1.123 1 98.19 76 ASP A O 1
ATOM 618 N N . PHE A 1 77 ? -10.594 18.203 1.065 1 98.31 77 PHE A N 1
ATOM 619 C CA . PHE A 1 77 ? -10.719 16.766 0.844 1 98.31 77 PHE A CA 1
ATOM 620 C C . PHE A 1 77 ? -11.43 16.109 2.014 1 98.31 77 PHE A C 1
ATOM 622 O O . PHE A 1 77 ? -11.617 16.719 3.066 1 98.31 77 PHE A O 1
ATOM 629 N N . SER A 1 78 ? -11.977 14.922 1.802 1 98.5 78 SER A N 1
ATOM 630 C CA . SER A 1 78 ? -12.5 14.023 2.826 1 98.5 78 SER A CA 1
ATOM 631 C C . SER A 1 78 ? -11.664 12.75 2.924 1 98.5 78 SER A C 1
ATOM 633 O O . SER A 1 78 ? -11.062 12.312 1.938 1 98.5 78 SER A O 1
ATOM 635 N N . ALA A 1 79 ? -11.641 12.18 4.148 1 98.06 79 ALA A N 1
ATOM 636 C CA . ALA A 1 79 ? -10.852 10.969 4.359 1 98.06 79 ALA A CA 1
ATOM 637 C C . ALA A 1 79 ? -11.625 9.945 5.188 1 98.06 79 ALA A C 1
ATOM 639 O O . ALA A 1 79 ? -12.461 10.312 6.016 1 98.06 79 ALA A O 1
ATOM 640 N N . ALA A 1 80 ? -11.383 8.719 4.941 1 97.81 80 ALA A N 1
ATOM 641 C CA . ALA A 1 80 ? -11.922 7.59 5.695 1 97.81 80 ALA A CA 1
ATOM 642 C C . ALA A 1 80 ? -10.828 6.605 6.082 1 97.81 80 ALA A C 1
ATOM 644 O O . ALA A 1 80 ? -9.93 6.32 5.281 1 97.81 80 ALA A O 1
ATOM 645 N N . PHE A 1 81 ? -10.938 6.082 7.293 1 98 81 PHE A N 1
ATOM 646 C CA . PHE A 1 81 ? -9.914 5.184 7.812 1 98 81 PHE A CA 1
ATOM 647 C C . PHE A 1 81 ? -10.523 3.857 8.242 1 98 81 PHE A C 1
ATOM 649 O O . PHE A 1 81 ? -11.609 3.828 8.828 1 98 81 PHE A O 1
ATOM 656 N N . ALA A 1 82 ? -9.867 2.818 8.031 1 96.81 82 ALA A N 1
ATOM 657 C CA . ALA A 1 82 ? -10.148 1.475 8.531 1 96.81 82 ALA A CA 1
ATOM 658 C C . ALA A 1 82 ? -8.867 0.658 8.664 1 96.81 82 ALA A C 1
ATOM 660 O O . ALA A 1 82 ? -7.766 1.177 8.461 1 96.81 82 ALA A O 1
ATOM 661 N N . TYR A 1 83 ? -9.07 -0.586 9.125 1 96.06 83 TYR A N 1
ATOM 662 C CA . TYR A 1 83 ? -7.918 -1.472 9.227 1 96.06 83 TYR A CA 1
ATOM 663 C C . TYR A 1 83 ? -8.188 -2.805 8.539 1 96.06 83 TYR A C 1
ATOM 665 O O . TYR A 1 83 ? -9.297 -3.342 8.625 1 96.06 83 TYR A O 1
ATOM 673 N N . SER A 1 84 ? -7.273 -3.264 7.84 1 93.88 84 SER A N 1
ATOM 674 C CA . SER A 1 84 ? -7.152 -4.656 7.418 1 93.88 84 SER A CA 1
ATOM 675 C C . SER A 1 84 ? -5.945 -5.324 8.062 1 93.88 84 SER A C 1
ATOM 677 O O . SER A 1 84 ? -4.805 -5.098 7.652 1 93.88 84 SER A O 1
ATOM 679 N N . GLY A 1 85 ? -6.199 -6.141 9.031 1 90.56 85 GLY A N 1
ATOM 680 C CA . GLY A 1 85 ? -5.09 -6.562 9.875 1 90.56 85 GLY A CA 1
ATOM 681 C C . GLY A 1 85 ? -4.371 -5.402 10.539 1 90.56 85 GLY A C 1
ATOM 682 O O . GLY A 1 85 ? -5.004 -4.551 11.164 1 90.56 85 GLY A O 1
ATOM 683 N N . ASP A 1 86 ? -3.066 -5.359 10.336 1 90 86 ASP A N 1
ATOM 684 C CA . ASP A 1 86 ? -2.262 -4.332 11 1 90 86 ASP A CA 1
ATOM 685 C C . ASP A 1 86 ? -2.076 -3.115 10.094 1 90 86 ASP A C 1
ATOM 687 O O . ASP A 1 86 ? -1.495 -2.111 10.508 1 90 86 ASP A O 1
ATOM 691 N N . VAL A 1 87 ? -2.613 -3.15 8.992 1 94 87 VAL A N 1
ATOM 692 C CA . VAL A 1 87 ? -2.424 -2.055 8.039 1 94 87 VAL A CA 1
ATOM 693 C C . VAL A 1 87 ? -3.629 -1.118 8.086 1 94 87 VAL A C 1
ATOM 695 O O . VAL A 1 87 ? -4.773 -1.563 7.98 1 94 87 VAL A O 1
ATOM 698 N N . GLN A 1 88 ? -3.359 0.111 8.297 1 96.44 88 GLN A N 1
ATOM 699 C CA . GLN A 1 88 ? -4.418 1.106 8.18 1 96.44 88 GLN A CA 1
ATOM 700 C C . GLN A 1 88 ? -4.684 1.466 6.723 1 96.44 88 GLN A C 1
ATOM 702 O O . GLN A 1 88 ? -3.746 1.718 5.961 1 96.44 88 GLN A O 1
ATOM 707 N N . ILE A 1 89 ? -5.926 1.437 6.391 1 95.56 89 ILE A N 1
ATOM 708 C CA . ILE A 1 89 ? -6.398 1.859 5.078 1 95.56 89 ILE A CA 1
ATOM 709 C C . ILE A 1 89 ? -6.973 3.271 5.164 1 95.56 89 ILE A C 1
ATOM 711 O O . ILE A 1 89 ? -7.816 3.555 6.016 1 95.56 89 ILE A O 1
ATOM 715 N N . GLU A 1 90 ? -6.5 4.102 4.32 1 97.31 90 GLU A N 1
ATOM 716 C CA . GLU A 1 90 ? -7.035 5.457 4.215 1 97.31 90 GLU A CA 1
ATOM 717 C C . GLU A 1 90 ? -7.57 5.73 2.812 1 97.31 90 GLU A C 1
ATOM 719 O O . GLU A 1 90 ? -6.871 5.512 1.821 1 97.31 90 GLU A O 1
ATOM 724 N N . LEU A 1 91 ? -8.805 6.141 2.742 1 96.94 91 LEU A N 1
ATOM 725 C CA . LEU A 1 91 ? -9.414 6.613 1.502 1 96.94 91 LEU A CA 1
ATOM 726 C C . LEU A 1 91 ? -9.531 8.133 1.501 1 96.94 91 LEU A C 1
ATOM 728 O O . LEU A 1 91 ? -9.969 8.727 2.492 1 96.94 91 LEU A O 1
ATOM 732 N N . ILE A 1 92 ? -9.141 8.75 0.377 1 97.69 92 ILE A N 1
ATOM 733 C CA . ILE A 1 92 ? -9.148 10.203 0.287 1 97.69 92 ILE A CA 1
ATOM 734 C C . ILE A 1 92 ? -9.914 10.641 -0.961 1 97.69 92 ILE A C 1
ATOM 736 O O . ILE A 1 92 ? -9.617 10.18 -2.068 1 97.69 92 ILE A O 1
ATOM 740 N N . GLN A 1 93 ? -10.883 11.492 -0.802 1 97.56 93 GLN A N 1
ATOM 741 C CA . GLN A 1 93 ? -11.547 12.148 -1.92 1 97.56 93 GLN A CA 1
ATOM 742 C C . GLN A 1 93 ? -11.234 13.641 -1.949 1 97.56 93 GLN A C 1
ATOM 744 O O . GLN A 1 93 ? -11.547 14.367 -1 1 97.56 93 GLN A O 1
ATOM 749 N N . LEU A 1 94 ? -10.617 14.031 -3 1 97.75 94 LEU A N 1
ATOM 750 C CA . LEU A 1 94 ? -10.359 15.453 -3.219 1 97.75 94 LEU A CA 1
ATOM 751 C C . LEU A 1 94 ? -11.594 16.156 -3.775 1 97.75 94 LEU A C 1
ATOM 753 O O . LEU A 1 94 ? -12.266 15.617 -4.66 1 97.75 94 LEU A O 1
ATOM 757 N N . HIS A 1 95 ? -11.875 17.406 -3.291 1 98.31 95 HIS A N 1
ATOM 758 C CA . HIS A 1 95 ? -13.109 18.078 -3.67 1 98.31 95 HIS A CA 1
ATOM 759 C C . HIS A 1 95 ? -12.82 19.344 -4.473 1 98.31 95 HIS A C 1
ATOM 761 O O . HIS A 1 95 ? -13.742 20.078 -4.828 1 98.31 95 HIS A O 1
ATOM 767 N N . ASP A 1 96 ? -11.602 19.672 -4.711 1 97.12 96 ASP A N 1
ATOM 768 C CA . ASP A 1 96 ? -11.234 20.859 -5.469 1 97.12 96 ASP A CA 1
ATOM 769 C C . ASP A 1 96 ? -10.062 20.578 -6.406 1 97.12 96 ASP A C 1
ATOM 771 O O . ASP A 1 96 ? -9.578 19.453 -6.48 1 97.12 96 ASP A O 1
ATOM 775 N N . ASP A 1 97 ? -9.703 21.562 -7.172 1 95.44 97 ASP A N 1
ATOM 776 C CA . ASP A 1 97 ? -8.633 21.391 -8.148 1 95.44 97 ASP A CA 1
ATOM 777 C C . ASP A 1 97 ? -7.469 22.328 -7.855 1 95.44 97 ASP A C 1
ATOM 779 O O . ASP A 1 97 ? -6.695 22.672 -8.758 1 95.44 97 ASP A O 1
ATOM 783 N N . LYS A 1 98 ? -7.375 22.75 -6.605 1 95.56 98 LYS A N 1
ATOM 784 C CA . LYS A 1 98 ? -6.25 23.594 -6.215 1 95.56 98 LYS A CA 1
ATOM 785 C C . LYS A 1 98 ? -4.965 22.781 -6.086 1 95.56 98 LYS A C 1
ATOM 787 O O . LYS A 1 98 ? -5.004 21.609 -5.711 1 95.56 98 LYS A O 1
ATOM 792 N N . PRO A 1 99 ? -3.883 23.438 -6.379 1 96.62 99 PRO A N 1
ATOM 793 C CA . PRO A 1 99 ? -2.615 22.719 -6.234 1 96.62 99 PRO A CA 1
ATOM 794 C C . PRO A 1 99 ? -2.424 22.141 -4.84 1 96.62 99 PRO A C 1
ATOM 796 O O . PRO A 1 99 ? -2.629 22.828 -3.84 1 96.62 99 PRO A O 1
ATOM 799 N N . SER A 1 100 ? -2.109 20.906 -4.77 1 98.19 100 SER A N 1
ATOM 800 C CA . SER A 1 100 ? -1.861 20.125 -3.559 1 98.19 100 SER A CA 1
ATOM 801 C C . SER A 1 100 ? -1.19 18.797 -3.885 1 98.19 100 SER A C 1
ATOM 803 O O . SER A 1 100 ? -1.062 18.438 -5.055 1 98.19 100 SER A O 1
ATOM 805 N N . VAL A 1 101 ? -0.747 18.156 -2.896 1 97.38 101 VAL A N 1
ATOM 806 C CA . VAL A 1 101 ? -0.104 16.859 -3.092 1 97.38 101 VAL A CA 1
ATOM 807 C C . VAL A 1 101 ? -1.094 15.875 -3.717 1 97.38 101 VAL A C 1
ATOM 809 O O . VAL A 1 101 ? -0.71 15.031 -4.531 1 97.38 101 VAL A O 1
ATOM 812 N N . PHE A 1 102 ? -2.35 16.016 -3.414 1 97.19 102 PHE A N 1
ATOM 813 C CA . PHE A 1 102 ? -3.381 15.117 -3.941 1 97.19 102 PHE A CA 1
ATOM 814 C C . PHE A 1 102 ? -3.715 15.477 -5.383 1 97.19 102 PHE A C 1
ATOM 816 O O . PHE A 1 102 ? -3.83 14.594 -6.238 1 97.19 102 PHE A O 1
ATOM 823 N N . GLU A 1 103 ? -3.838 16.781 -5.648 1 97.25 103 GLU A N 1
ATOM 824 C CA . GLU A 1 103 ? -4.129 17.234 -7.004 1 97.25 103 GLU A CA 1
ATOM 825 C C . GLU A 1 103 ? -2.998 16.875 -7.965 1 97.25 103 GLU A C 1
ATOM 827 O O . GLU A 1 103 ? -3.246 16.438 -9.086 1 97.25 103 GLU A O 1
ATOM 832 N N . GLU A 1 104 ? -1.855 17.078 -7.527 1 94.44 104 GLU A N 1
ATOM 833 C CA . GLU A 1 104 ? -0.691 16.734 -8.336 1 94.44 104 GLU A CA 1
ATOM 834 C C . GLU A 1 104 ? -0.682 15.258 -8.695 1 94.44 104 GLU A C 1
ATOM 836 O O . GLU A 1 104 ? -0.385 14.891 -9.836 1 94.44 104 GLU A O 1
ATOM 841 N N . PHE A 1 105 ? -0.988 14.477 -7.758 1 91.94 105 PHE A N 1
ATOM 842 C CA . PHE A 1 105 ? -1.047 13.039 -7.988 1 91.94 105 PHE A CA 1
ATOM 843 C C . PHE A 1 105 ? -2.152 12.695 -8.984 1 91.94 105 PHE A C 1
ATOM 845 O O . PHE A 1 105 ? -1.943 11.898 -9.898 1 91.94 105 PHE A O 1
ATOM 852 N N . LEU A 1 106 ? -3.242 13.234 -8.766 1 91.62 106 LEU A N 1
ATOM 853 C CA . LEU A 1 106 ? -4.371 12.977 -9.656 1 91.62 106 LEU A CA 1
ATOM 854 C C . LEU A 1 106 ? -4.02 13.32 -11.102 1 91.62 106 LEU A C 1
ATOM 856 O O . LEU A 1 106 ? -4.363 12.57 -12.016 1 91.62 106 LEU A O 1
ATOM 860 N N . ARG A 1 107 ? -3.387 14.344 -11.281 1 90.56 107 ARG A N 1
ATOM 861 C CA . ARG A 1 107 ? -3.021 14.797 -12.617 1 90.56 107 ARG A CA 1
ATOM 862 C C . ARG A 1 107 ? -2.004 13.859 -13.258 1 90.56 107 ARG A C 1
ATOM 864 O O . ARG A 1 107 ? -2.072 13.586 -14.461 1 90.56 107 ARG A O 1
ATOM 871 N N . SER A 1 108 ? -1.146 13.367 -12.477 1 86.06 108 SER A N 1
ATOM 872 C CA . SER A 1 108 ? -0.034 12.602 -13.031 1 86.06 108 SER A CA 1
ATOM 873 C C . SER A 1 108 ? -0.383 11.125 -13.141 1 86.06 108 SER A C 1
ATOM 875 O O . SER A 1 108 ? 0.022 10.453 -14.094 1 86.06 108 SER A O 1
ATOM 877 N N . GLN A 1 109 ? -1.188 10.586 -12.156 1 84.69 109 GLN A N 1
ATOM 878 C CA . GLN A 1 109 ? -1.348 9.141 -12.078 1 84.69 109 GLN A CA 1
ATOM 879 C C . GLN A 1 109 ? -2.822 8.75 -12.062 1 84.69 109 GLN A C 1
ATOM 881 O O . GLN A 1 109 ? -3.166 7.586 -12.289 1 84.69 109 GLN A O 1
ATOM 886 N N . GLY A 1 110 ? -3.637 9.711 -11.789 1 87.31 110 GLY A N 1
ATOM 887 C CA . GLY A 1 110 ? -5.039 9.375 -11.609 1 87.31 110 GLY A CA 1
ATOM 888 C C . GLY A 1 110 ? -5.352 8.805 -10.242 1 87.31 110 GLY A C 1
ATOM 889 O O . GLY A 1 110 ? -4.637 9.07 -9.273 1 87.31 110 GLY A O 1
ATOM 890 N N . PHE A 1 111 ? -6.469 8.102 -10.125 1 90.12 111 PHE A N 1
ATOM 891 C CA . PHE A 1 111 ? -6.875 7.508 -8.852 1 90.12 111 PHE A CA 1
ATOM 892 C C . PHE A 1 111 ? -6.078 6.238 -8.57 1 90.12 111 PHE A C 1
ATOM 894 O O . PHE A 1 111 ? -5.641 5.555 -9.5 1 90.12 111 PHE A O 1
ATOM 901 N N . GLY A 1 112 ? -5.887 5.941 -7.277 1 88.62 112 GLY A N 1
ATOM 902 C CA . GLY A 1 112 ? -5.105 4.773 -6.891 1 88.62 112 GLY A CA 1
ATOM 903 C C . GLY A 1 112 ? -4.375 4.953 -5.574 1 88.62 112 GLY A C 1
ATOM 904 O O . GLY A 1 112 ? -4.754 5.797 -4.758 1 88.62 112 GLY A O 1
ATOM 905 N N . VAL A 1 113 ? -3.381 4.137 -5.332 1 90.69 113 VAL A N 1
ATOM 906 C CA . VAL A 1 113 ? -2.617 4.234 -4.094 1 90.69 113 VAL A CA 1
ATOM 907 C C . VAL A 1 113 ? -1.714 5.465 -4.137 1 90.69 113 VAL A C 1
ATOM 909 O O . VAL A 1 113 ? -0.799 5.543 -4.961 1 90.69 113 VAL A O 1
ATOM 912 N N . HIS A 1 114 ? -1.985 6.328 -3.266 1 93.12 114 HIS A N 1
ATOM 913 C CA . HIS A 1 114 ? -1.317 7.625 -3.271 1 93.12 114 HIS A CA 1
ATOM 914 C C . HIS A 1 114 ? -0.049 7.594 -2.426 1 93.12 114 HIS A C 1
ATOM 916 O O . HIS A 1 114 ? 1.011 8.039 -2.873 1 93.12 114 HIS A O 1
ATOM 922 N N . HIS A 1 115 ? -0.201 7.062 -1.189 1 94.56 115 HIS A N 1
ATOM 923 C CA . HIS A 1 115 ? 0.975 7.113 -0.327 1 94.56 115 HIS A CA 1
ATOM 924 C C . HIS A 1 115 ? 0.996 5.934 0.642 1 94.56 115 HIS A C 1
ATOM 926 O O . HIS A 1 115 ? -0.019 5.262 0.828 1 94.56 115 HIS A O 1
ATOM 932 N N . ILE A 1 116 ? 2.201 5.727 1.184 1 93.69 116 ILE A N 1
ATOM 933 C CA . ILE A 1 116 ? 2.404 4.902 2.371 1 93.69 116 ILE A CA 1
ATOM 934 C C . ILE A 1 116 ? 2.762 5.793 3.561 1 93.69 116 ILE A C 1
ATOM 936 O O . ILE A 1 116 ? 3.482 6.781 3.41 1 93.69 116 ILE A O 1
ATOM 940 N N . GLY A 1 117 ? 2.189 5.449 4.66 1 96.19 117 GLY A N 1
ATOM 941 C CA . GLY A 1 117 ? 2.445 6.25 5.848 1 96.19 117 GLY A CA 1
ATOM 942 C C . GLY A 1 117 ? 3.33 5.547 6.859 1 96.19 117 GLY A C 1
ATOM 943 O O . GLY A 1 117 ? 3.178 4.344 7.094 1 96.19 117 GLY A O 1
ATOM 944 N N . VAL A 1 118 ? 4.258 6.328 7.438 1 96.44 118 VAL A N 1
ATOM 945 C CA . VAL A 1 118 ? 5.117 5.84 8.508 1 96.44 118 VAL A CA 1
ATOM 946 C C . VAL A 1 118 ? 5.055 6.801 9.695 1 96.44 118 VAL A C 1
ATOM 948 O O . VAL A 1 118 ? 4.883 8.008 9.523 1 96.44 118 VAL A O 1
ATOM 951 N N . LEU A 1 119 ? 5.23 6.223 10.859 1 95.88 119 LEU A N 1
ATOM 952 C CA . LEU A 1 119 ? 5.297 7.047 12.055 1 95.88 119 LEU A CA 1
ATOM 953 C C . LEU A 1 119 ? 6.715 7.559 12.289 1 95.88 119 LEU A C 1
ATOM 955 O O . LEU A 1 119 ? 7.688 6.863 11.984 1 95.88 119 LEU A O 1
ATOM 959 N N . THR A 1 120 ? 6.793 8.742 12.734 1 96.75 120 THR A N 1
ATOM 960 C CA . THR A 1 120 ? 8.078 9.32 13.102 1 96.75 120 THR A CA 1
ATOM 961 C C . THR A 1 120 ? 7.988 10.016 14.461 1 96.75 120 THR A C 1
ATOM 963 O O . THR A 1 120 ? 6.949 10.586 14.805 1 96.75 120 THR A O 1
ATOM 966 N N . ASP A 1 121 ? 9.102 10 15.211 1 95.88 121 ASP A N 1
ATOM 967 C CA . ASP A 1 121 ? 9.172 10.672 16.5 1 95.88 121 ASP A CA 1
ATOM 968 C C . ASP A 1 121 ? 9.711 12.094 16.359 1 95.88 121 ASP A C 1
ATOM 970 O O . ASP A 1 121 ? 9.602 12.906 17.281 1 95.88 121 ASP A O 1
ATOM 974 N N . ASP A 1 122 ? 10.297 12.352 15.211 1 96.5 122 ASP A N 1
ATOM 975 C CA . ASP A 1 122 ? 10.867 13.664 14.922 1 96.5 122 ASP A CA 1
ATOM 976 C C . ASP A 1 122 ? 10.766 13.984 13.43 1 96.5 122 ASP A C 1
ATOM 978 O O . ASP A 1 122 ? 11.711 13.75 12.672 1 96.5 122 ASP A O 1
ATOM 982 N N . ILE A 1 123 ? 9.703 14.641 13.086 1 97.5 123 ILE A N 1
ATOM 983 C CA . ILE A 1 123 ? 9.352 14.836 11.68 1 97.5 123 ILE A CA 1
ATOM 984 C C . ILE A 1 123 ? 10.352 15.789 11.031 1 97.5 123 ILE A C 1
ATOM 986 O O . ILE A 1 123 ? 10.742 15.602 9.875 1 97.5 123 ILE A O 1
ATOM 990 N N . ALA A 1 124 ? 10.75 16.812 11.719 1 97.12 124 ALA A N 1
ATOM 991 C CA . ALA A 1 124 ? 11.711 17.766 11.164 1 97.12 124 ALA A CA 1
ATOM 992 C C . ALA A 1 124 ? 13.039 17.078 10.852 1 97.12 124 ALA A C 1
ATOM 994 O O . ALA A 1 124 ? 13.609 17.297 9.781 1 97.12 124 ALA A O 1
ATOM 995 N N . ALA A 1 125 ? 13.523 16.25 11.742 1 96.44 125 ALA A N 1
ATOM 996 C CA . ALA A 1 125 ? 14.781 15.531 11.539 1 96.44 125 ALA A CA 1
ATOM 997 C C . ALA A 1 125 ? 14.68 14.555 10.375 1 96.44 125 ALA A C 1
ATOM 999 O O . ALA A 1 125 ? 15.609 14.43 9.57 1 96.44 125 ALA A O 1
ATOM 1000 N N . ASP A 1 126 ? 13.555 13.859 10.32 1 96.62 126 ASP A N 1
ATOM 1001 C CA . ASP A 1 126 ? 13.375 12.898 9.234 1 96.62 126 ASP A CA 1
ATOM 1002 C C . ASP A 1 126 ? 13.312 13.609 7.883 1 96.62 126 ASP A C 1
ATOM 1004 O O . ASP A 1 126 ? 13.891 13.125 6.902 1 96.62 126 ASP A O 1
ATOM 1008 N N . ILE A 1 127 ? 12.641 14.758 7.816 1 96.88 127 ILE A N 1
ATOM 1009 C CA . ILE A 1 127 ? 12.578 15.516 6.574 1 96.88 127 ILE A CA 1
ATOM 1010 C C . ILE A 1 127 ? 13.984 15.898 6.129 1 96.88 127 ILE A C 1
ATOM 1012 O O . ILE A 1 127 ? 14.359 15.68 4.973 1 96.88 127 ILE A O 1
ATOM 1016 N N . GLU A 1 128 ? 14.742 16.406 7.031 1 96.19 128 GLU A N 1
ATOM 1017 C CA . GLU A 1 128 ? 16.109 16.828 6.711 1 96.19 128 GLU A CA 1
ATOM 1018 C C . GLU A 1 128 ? 16.938 15.656 6.219 1 96.19 128 GLU A C 1
ATOM 1020 O O . GLU A 1 128 ? 17.641 15.766 5.199 1 96.19 128 GLU A O 1
ATOM 1025 N N . ALA A 1 129 ? 16.875 14.586 6.914 1 95 129 ALA A N 1
ATOM 1026 C CA . ALA A 1 129 ? 17.656 13.398 6.555 1 95 129 ALA A CA 1
ATOM 1027 C C . ALA A 1 129 ? 17.25 12.883 5.18 1 95 129 ALA A C 1
ATOM 1029 O O . ALA A 1 129 ? 18.094 12.5 4.371 1 95 129 ALA A O 1
ATOM 1030 N N . LEU A 1 130 ? 16 12.836 4.926 1 94.94 130 LEU A N 1
ATOM 1031 C CA . LEU A 1 130 ? 15.492 12.312 3.66 1 94.94 130 LEU A CA 1
ATOM 1032 C C . LEU A 1 130 ? 15.867 13.234 2.504 1 94.94 130 LEU A C 1
ATOM 1034 O O . LEU A 1 130 ? 16.156 12.773 1.398 1 94.94 130 LEU A O 1
ATOM 1038 N N . GLU A 1 131 ? 15.812 14.492 2.738 1 94.81 131 GLU A N 1
ATOM 1039 C CA . GLU A 1 131 ? 16.25 15.422 1.695 1 94.81 131 GLU A CA 1
ATOM 1040 C C . GLU A 1 131 ? 17.703 15.188 1.323 1 94.81 131 GLU A C 1
ATOM 1042 O O . GLU A 1 131 ? 18.078 15.297 0.153 1 94.81 131 GLU A O 1
ATOM 1047 N N . LEU A 1 132 ? 18.516 14.859 2.275 1 93 132 LEU A N 1
ATOM 1048 C CA . LEU A 1 132 ? 19.922 14.547 2.018 1 93 132 LEU A CA 1
ATOM 1049 C C . LEU A 1 132 ? 20.047 13.281 1.178 1 93 132 LEU A C 1
ATOM 1051 O O . LEU A 1 132 ? 21.016 13.117 0.438 1 93 132 LEU A O 1
ATOM 1055 N N . LEU A 1 133 ? 19.031 12.461 1.288 1 91.12 133 LEU A N 1
ATOM 1056 C CA . LEU A 1 133 ? 19.016 11.211 0.535 1 91.12 133 LEU A CA 1
ATOM 1057 C C . LEU A 1 133 ? 18.359 11.406 -0.831 1 91.12 133 LEU A C 1
ATOM 1059 O O . LEU A 1 133 ? 18.188 10.445 -1.587 1 91.12 133 LEU A O 1
ATOM 1063 N N . GLY A 1 134 ? 17.891 12.578 -1.143 1 90.62 134 GLY A N 1
ATOM 1064 C CA . GLY A 1 134 ? 17.391 12.875 -2.471 1 90.62 134 GLY A CA 1
ATOM 1065 C C . GLY A 1 134 ? 15.875 12.961 -2.525 1 90.62 134 GLY A C 1
ATOM 1066 O O . GLY A 1 134 ? 15.297 13.211 -3.586 1 90.62 134 GLY A O 1
ATOM 1067 N N . TYR A 1 135 ? 15.25 12.812 -1.341 1 93.06 135 TYR A N 1
ATOM 1068 C CA . TYR A 1 135 ? 13.805 13 -1.311 1 93.06 135 TYR A CA 1
ATOM 1069 C C . TYR A 1 135 ? 13.445 14.477 -1.346 1 93.06 135 TYR A C 1
ATOM 1071 O O . TYR A 1 135 ? 14.258 15.328 -0.981 1 93.06 135 TYR A O 1
ATOM 1079 N N . SER A 1 136 ? 12.203 14.711 -1.818 1 95.12 136 SER A N 1
ATOM 1080 C CA . SER A 1 136 ? 11.742 16.094 -1.854 1 95.12 136 SER A CA 1
ATOM 1081 C C . SER A 1 136 ? 10.438 16.266 -1.074 1 95.12 136 SER A C 1
ATOM 1083 O O . SER A 1 136 ? 9.516 15.469 -1.222 1 95.12 136 SER A O 1
ATOM 1085 N N . LEU A 1 137 ? 10.422 17.281 -0.244 1 97.44 137 LEU A N 1
ATOM 1086 C CA . LEU A 1 137 ? 9.203 17.609 0.488 1 97.44 137 LEU A CA 1
ATOM 1087 C C . LEU A 1 137 ? 8.156 18.203 -0.446 1 97.44 137 LEU A C 1
ATOM 1089 O O . LEU A 1 137 ? 8.406 19.219 -1.112 1 97.44 137 LEU A O 1
ATOM 1093 N N . ILE A 1 138 ? 6.988 17.625 -0.491 1 97.69 138 ILE A N 1
ATOM 1094 C CA . ILE A 1 138 ? 5.906 18.078 -1.361 1 97.69 138 ILE A CA 1
ATOM 1095 C C . ILE A 1 138 ? 4.949 18.969 -0.572 1 97.69 138 ILE A C 1
ATOM 1097 O O . ILE A 1 138 ? 4.652 20.094 -0.983 1 97.69 138 ILE A O 1
ATOM 1101 N N . GLN A 1 139 ? 4.504 18.469 0.573 1 98.69 139 GLN A N 1
ATOM 1102 C CA . GLN A 1 139 ? 3.504 19.188 1.36 1 98.69 139 GLN A CA 1
ATOM 1103 C C . GLN A 1 139 ? 3.627 18.844 2.842 1 98.69 139 GLN A C 1
ATOM 1105 O O . GLN A 1 139 ? 3.846 17.688 3.203 1 98.69 139 GLN A O 1
ATOM 1110 N N . ARG A 1 140 ? 3.471 19.781 3.662 1 98.44 140 ARG A N 1
ATOM 1111 C CA . ARG A 1 140 ? 3.381 19.641 5.113 1 98.44 140 ARG A CA 1
ATOM 1112 C C . ARG A 1 140 ? 2.062 20.188 5.637 1 98.44 140 ARG A C 1
ATOM 1114 O O . ARG A 1 140 ? 1.612 21.25 5.199 1 98.44 140 ARG A O 1
ATOM 1121 N N . MET A 1 141 ? 1.449 19.469 6.539 1 98.19 141 MET A N 1
ATOM 1122 C CA . MET A 1 141 ? 0.16 19.922 7.062 1 98.19 141 MET A CA 1
ATOM 1123 C C . MET A 1 141 ? 0.054 19.641 8.555 1 98.19 141 MET A C 1
ATOM 1125 O O . MET A 1 141 ? 0.645 18.688 9.062 1 98.19 141 MET A O 1
ATOM 1129 N N . THR A 1 142 ? -0.709 20.484 9.242 1 98 142 THR A N 1
ATOM 1130 C CA . THR A 1 142 ? -1.067 20.312 10.648 1 98 142 THR A CA 1
ATOM 1131 C C . THR A 1 142 ? -2.578 20.406 10.836 1 98 142 THR A C 1
ATOM 1133 O O . THR A 1 142 ? -3.193 21.406 10.461 1 98 142 THR A O 1
ATOM 1136 N N . SER A 1 143 ? -3.105 19.375 11.406 1 96.06 143 SER A N 1
ATOM 1137 C CA . SER A 1 143 ? -4.547 19.359 11.617 1 96.06 143 SER A CA 1
ATOM 1138 C C . SER A 1 143 ? -4.941 20.266 12.781 1 96.06 143 SER A C 1
ATOM 1140 O O . SER A 1 143 ? -4.078 20.766 13.492 1 96.06 143 SER A O 1
ATOM 1142 N N . LEU A 1 144 ? -6.273 20.438 12.969 1 94.06 144 LEU A N 1
ATOM 1143 C CA . LEU A 1 144 ? -6.781 21.266 14.055 1 94.06 144 LEU A CA 1
ATOM 1144 C C . LEU A 1 144 ? -6.453 20.656 15.414 1 94.06 144 LEU A C 1
ATOM 1146 O O . LEU A 1 144 ? -6.359 21.359 16.422 1 94.06 144 LEU A O 1
ATOM 1150 N N . ILE A 1 145 ? -6.238 19.312 15.406 1 90.38 145 ILE A N 1
ATOM 1151 C CA . ILE A 1 145 ? -5.938 18.641 16.672 1 90.38 145 ILE A CA 1
ATOM 1152 C C . ILE A 1 145 ? -4.441 18.344 16.75 1 90.38 145 ILE A C 1
ATOM 1154 O O . ILE A 1 145 ? -4.02 17.438 17.469 1 90.38 145 ILE A O 1
ATOM 1158 N N . ASP A 1 146 ? -3.66 18.922 15.914 1 93.38 146 ASP A N 1
ATOM 1159 C CA . ASP A 1 146 ? -2.205 19.016 15.984 1 93.38 146 ASP A CA 1
ATOM 1160 C C . ASP A 1 146 ? -1.538 17.75 15.469 1 93.38 146 ASP A C 1
ATOM 1162 O O . ASP A 1 146 ? -0.46 17.375 15.938 1 93.38 146 ASP A O 1
ATOM 1166 N N . VAL A 1 147 ? -2.193 17.047 14.648 1 94.62 147 VAL A N 1
ATOM 1167 C CA . VAL A 1 147 ? -1.53 15.961 13.93 1 94.62 147 VAL A CA 1
ATOM 1168 C C . VAL A 1 147 ? -0.734 16.531 12.758 1 94.62 147 VAL A C 1
ATOM 1170 O O . VAL A 1 147 ? -1.3 17.172 11.867 1 94.62 147 VAL A O 1
ATOM 1173 N N . GLU A 1 148 ? 0.539 16.297 12.797 1 97.75 148 GLU A N 1
ATOM 1174 C CA . GLU A 1 148 ? 1.425 16.812 11.758 1 97.75 148 GLU A CA 1
ATOM 1175 C C . GLU A 1 148 ? 1.843 15.711 10.789 1 97.75 148 GLU A C 1
ATOM 1177 O O . GLU A 1 148 ? 2.219 14.617 11.211 1 97.75 148 GLU A O 1
ATOM 1182 N N . THR A 1 149 ? 1.793 16.016 9.508 1 98.5 149 THR A N 1
ATOM 1183 C CA . THR A 1 149 ? 2.217 15.078 8.469 1 98.5 149 THR A CA 1
ATOM 1184 C C . THR A 1 149 ? 3.062 15.781 7.418 1 98.5 149 THR A C 1
ATOM 1186 O O . THR A 1 149 ? 2.973 17 7.254 1 98.5 149 THR A O 1
ATOM 1189 N N . ALA A 1 150 ? 3.934 15.086 6.77 1 98.62 150 ALA A N 1
ATOM 1190 C CA . ALA A 1 150 ? 4.742 15.539 5.641 1 98.62 150 ALA A CA 1
ATOM 1191 C C . ALA A 1 150 ? 4.758 14.5 4.523 1 98.62 150 ALA A C 1
ATOM 1193 O O . ALA A 1 150 ? 4.961 13.312 4.777 1 98.62 150 ALA A O 1
ATOM 1194 N N . PHE A 1 151 ? 4.496 14.969 3.365 1 98.19 151 PHE A N 1
ATOM 1195 C CA . PHE A 1 151 ? 4.551 14.117 2.184 1 98.19 151 PHE A CA 1
ATOM 1196 C C . PHE A 1 151 ? 5.844 14.352 1.41 1 98.19 151 PHE A C 1
ATOM 1198 O O . PHE A 1 151 ? 6.168 15.484 1.055 1 98.19 151 PHE A O 1
ATOM 1205 N N . MET A 1 152 ? 6.516 13.242 1.111 1 95.94 152 MET A N 1
ATOM 1206 C CA . MET A 1 152 ? 7.809 13.32 0.441 1 95.94 152 MET A CA 1
ATOM 1207 C C . MET A 1 152 ? 7.832 12.438 -0.802 1 95.94 152 MET A C 1
ATOM 1209 O O . MET A 1 152 ? 7.285 11.328 -0.794 1 95.94 152 MET A O 1
ATOM 1213 N N . SER A 1 153 ? 8.5 12.883 -1.829 1 92.75 153 SER A N 1
ATOM 1214 C CA . SER A 1 153 ? 8.68 12.062 -3.023 1 92.75 153 SER A CA 1
ATOM 1215 C C . SER A 1 153 ? 10.008 11.312 -2.986 1 92.75 153 SER A C 1
ATOM 1217 O O . SER A 1 153 ? 11.008 11.844 -2.516 1 92.75 153 SER A O 1
ATOM 1219 N N . PHE A 1 154 ? 10.031 10.102 -3.51 1 87.81 154 PHE A N 1
ATOM 1220 C CA . PHE A 1 154 ? 11.242 9.305 -3.65 1 87.81 154 PHE A CA 1
ATOM 1221 C C . PHE A 1 154 ? 12.156 9.898 -4.719 1 87.81 154 PHE A C 1
ATOM 1223 O O . PHE A 1 154 ? 11.688 10.578 -5.637 1 87.81 154 PHE A O 1
ATOM 1230 N N . PRO A 1 155 ? 13.438 9.633 -4.516 1 85.06 155 PRO A N 1
ATOM 1231 C CA . PRO A 1 155 ? 14.367 10.148 -5.527 1 85.06 155 PRO A CA 1
ATOM 1232 C C . PRO A 1 155 ? 14.164 9.5 -6.895 1 85.06 155 PRO A C 1
ATOM 1234 O O . PRO A 1 155 ? 14.344 10.156 -7.926 1 85.06 155 PRO A O 1
ATOM 1237 N N . HIS A 1 156 ? 13.914 8.234 -6.859 1 76.88 156 HIS A N 1
ATOM 1238 C CA . HIS A 1 156 ? 13.641 7.508 -8.094 1 76.88 156 HIS A CA 1
ATOM 1239 C C . HIS A 1 156 ? 12.18 7.062 -8.156 1 76.88 156 HIS A C 1
ATOM 1241 O O . HIS A 1 156 ? 11.484 7.066 -7.145 1 76.88 156 HIS A O 1
ATOM 1247 N N . LYS A 1 157 ? 11.641 7.051 -9.312 1 69.06 157 LYS A N 1
ATOM 1248 C CA . LYS A 1 157 ? 10.258 6.586 -9.453 1 69.06 157 LYS A CA 1
ATOM 1249 C C . LYS A 1 157 ? 10.086 5.188 -8.867 1 69.06 157 LYS A C 1
ATOM 1251 O O . LYS A 1 157 ? 9.703 4.254 -9.57 1 69.06 157 LYS A O 1
ATOM 1256 N N . SER A 1 158 ? 10.562 5.152 -7.672 1 61.5 158 SER A N 1
ATOM 1257 C CA . SER A 1 158 ? 10.609 3.854 -7.008 1 61.5 158 SER A CA 1
ATOM 1258 C C . SER A 1 158 ? 9.352 3.617 -6.172 1 61.5 158 SER A C 1
ATOM 1260 O O . SER A 1 158 ? 9.156 2.527 -5.633 1 61.5 158 SER A O 1
ATOM 1262 N N . GLY A 1 159 ? 8.547 4.602 -6.184 1 64.12 159 GLY A N 1
ATOM 1263 C CA . GLY A 1 159 ? 7.531 4.293 -5.184 1 64.12 159 GLY A CA 1
ATOM 1264 C C . GLY A 1 159 ? 6.375 5.27 -5.184 1 64.12 159 GLY A C 1
ATOM 1265 O O . GLY A 1 159 ? 6.184 6.016 -6.148 1 64.12 159 GLY A O 1
ATOM 1266 N N . ALA A 1 160 ? 5.488 5.023 -4.25 1 76.12 160 ALA A N 1
ATOM 1267 C CA . ALA A 1 160 ? 4.418 5.922 -3.828 1 76.12 160 ALA A CA 1
ATOM 1268 C C . ALA A 1 160 ? 4.98 7.117 -3.064 1 76.12 160 ALA A C 1
ATOM 1270 O O . ALA A 1 160 ? 6.164 7.148 -2.725 1 76.12 160 ALA A O 1
ATOM 1271 N N . THR A 1 161 ? 4.223 8.125 -2.951 1 91.88 161 THR A N 1
ATOM 1272 C CA . THR A 1 161 ? 4.512 9.203 -2.01 1 91.88 161 THR A CA 1
ATOM 1273 C C . THR A 1 161 ? 4.68 8.656 -0.597 1 91.88 161 THR A C 1
ATOM 1275 O O . THR A 1 161 ? 3.975 7.73 -0.195 1 91.88 161 THR A O 1
ATOM 1278 N N . LEU A 1 162 ? 5.738 9.094 0.104 1 94.62 162 LEU A N 1
ATOM 1279 C CA . LEU A 1 162 ? 5.945 8.742 1.505 1 94.62 162 LEU A CA 1
ATOM 1280 C C . LEU A 1 162 ? 5.316 9.781 2.426 1 94.62 162 LEU A C 1
ATOM 1282 O O . LEU A 1 162 ? 5.59 10.977 2.299 1 94.62 162 LEU A O 1
ATOM 1286 N N . GLU A 1 163 ? 4.516 9.359 3.318 1 97.69 163 GLU A N 1
ATOM 1287 C CA . GLU A 1 163 ? 3.975 10.258 4.34 1 97.69 163 GLU A CA 1
ATOM 1288 C C . GLU A 1 163 ? 4.629 10.008 5.695 1 97.69 163 GLU A C 1
ATOM 1290 O O . GLU A 1 163 ? 4.602 8.891 6.207 1 97.69 163 GLU A O 1
ATOM 1295 N N . LEU A 1 164 ? 5.238 11 6.227 1 98.12 164 LEU A N 1
ATOM 1296 C CA . LEU A 1 164 ? 5.672 11 7.621 1 98.12 164 LEU A CA 1
ATOM 1297 C C . LEU A 1 164 ? 4.559 11.5 8.531 1 98.12 164 LEU A C 1
ATOM 1299 O O . LEU A 1 164 ? 3.98 12.562 8.289 1 98.12 164 LEU A O 1
ATOM 1303 N N . ILE A 1 165 ? 4.238 10.758 9.523 1 98.12 165 ILE A N 1
ATOM 1304 C CA . ILE A 1 165 ? 3.213 11.117 10.5 1 98.12 165 ILE A CA 1
ATOM 1305 C C . ILE A 1 165 ? 3.846 11.289 11.875 1 98.12 165 ILE A C 1
ATOM 1307 O O . ILE A 1 165 ? 4.367 10.328 12.453 1 98.12 165 ILE A O 1
ATOM 1311 N N . GLN A 1 166 ? 3.771 12.438 12.43 1 98 166 GLN A N 1
ATOM 1312 C CA . GLN A 1 166 ? 4.371 12.711 13.727 1 98 166 GLN A CA 1
ATOM 1313 C C . GLN A 1 166 ? 3.607 12.016 14.844 1 98 166 GLN A C 1
ATOM 1315 O O . GLN A 1 166 ? 2.414 12.25 15.039 1 98 166 GLN A O 1
ATOM 1320 N N . ARG A 1 167 ? 4.305 11.195 15.547 1 96.38 167 ARG A N 1
ATOM 1321 C CA . ARG A 1 167 ? 3.699 10.562 16.719 1 96.38 167 ARG A CA 1
ATOM 1322 C C . ARG A 1 167 ? 3.324 11.602 17.766 1 96.38 167 ARG A C 1
ATOM 1324 O O . ARG A 1 167 ? 4.062 12.562 17.984 1 96.38 167 ARG A O 1
ATOM 1331 N N . SER A 1 168 ? 2.254 11.43 18.375 1 95.25 168 SER A N 1
ATOM 1332 C CA . SER A 1 168 ? 1.747 12.219 19.484 1 95.25 168 SER A CA 1
ATOM 1333 C C . SER A 1 168 ? 0.747 11.43 20.328 1 95.25 168 SER A C 1
ATOM 1335 O O . SER A 1 168 ? 0.193 10.43 19.859 1 95.25 168 SER A O 1
ATOM 1337 N N . PRO A 1 169 ? 0.593 11.781 21.578 1 93.44 169 PRO A N 1
ATOM 1338 C CA . PRO A 1 169 ? -0.42 11.094 22.391 1 93.44 169 PRO A CA 1
ATOM 1339 C C . PRO A 1 169 ? -1.8 11.102 21.734 1 93.44 169 PRO A C 1
ATOM 1341 O O . PRO A 1 169 ? -2.521 10.102 21.781 1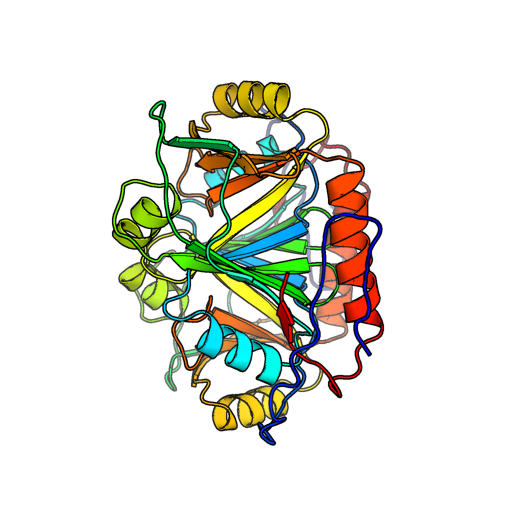 93.44 169 PRO A O 1
ATOM 1344 N N . THR A 1 170 ? -2.119 12.227 21.094 1 92.5 170 THR A N 1
ATOM 1345 C CA . THR A 1 170 ? -3.404 12.352 20.422 1 92.5 170 THR A CA 1
ATOM 1346 C C . THR A 1 170 ? -3.512 11.352 19.266 1 92.5 170 THR A C 1
ATOM 1348 O O . THR A 1 170 ? -4.52 10.656 19.141 1 92.5 170 THR A O 1
ATOM 1351 N N . LEU A 1 171 ? -2.506 11.234 18.5 1 94.06 171 LEU A N 1
ATOM 1352 C CA . LEU A 1 171 ? -2.484 10.312 17.375 1 94.06 171 LEU A CA 1
ATOM 1353 C C . LEU A 1 171 ? -2.562 8.867 17.859 1 94.06 171 LEU A C 1
ATOM 1355 O O . LEU A 1 171 ? -3.352 8.07 17.328 1 94.06 171 LEU A O 1
ATOM 1359 N N . ASP A 1 172 ? -1.774 8.539 18.875 1 93.69 172 ASP A N 1
ATOM 1360 C CA . ASP A 1 172 ? -1.735 7.184 19.422 1 93.69 172 ASP A CA 1
ATOM 1361 C C . ASP A 1 172 ? -3.102 6.77 19.953 1 93.69 172 ASP A C 1
ATOM 1363 O O . ASP A 1 172 ? -3.545 5.641 19.734 1 93.69 172 ASP A O 1
ATOM 1367 N N . ALA A 1 173 ? -3.678 7.707 20.625 1 93.38 173 ALA A N 1
ATOM 1368 C CA . ALA A 1 173 ? -5 7.426 21.188 1 93.38 173 ALA A CA 1
ATOM 1369 C C . ALA A 1 173 ? -6.023 7.211 20.062 1 93.38 173 ALA A C 1
ATOM 1371 O O . ALA A 1 173 ? -6.812 6.266 20.125 1 93.38 173 ALA A O 1
ATOM 1372 N N . GLY A 1 174 ? -6.043 8.047 19.078 1 93.44 174 GLY A N 1
ATOM 1373 C CA . GLY A 1 174 ? -6.984 7.941 17.969 1 93.44 174 GLY A CA 1
ATOM 1374 C C . GLY A 1 174 ? -6.816 6.668 17.156 1 93.44 174 GLY A C 1
ATOM 1375 O O . GLY A 1 174 ? -7.773 5.91 16.984 1 93.44 174 GLY A O 1
ATOM 1376 N N . PHE A 1 175 ? -5.605 6.41 16.703 1 94.5 175 PHE A N 1
ATOM 1377 C CA . PHE A 1 175 ? -5.332 5.207 15.922 1 94.5 175 PHE A CA 1
ATOM 1378 C C . PHE A 1 175 ? -5.57 3.955 16.75 1 94.5 175 PHE A C 1
ATOM 1380 O O . PHE A 1 175 ? -6.074 2.951 16.234 1 94.5 175 PHE A O 1
ATOM 1387 N N . GLY A 1 176 ? -5.152 4.012 18 1 94.69 176 GLY A N 1
ATOM 1388 C CA . GLY A 1 176 ? -5.395 2.891 18.906 1 94.69 176 GLY A CA 1
ATOM 1389 C C . GLY A 1 176 ? -6.867 2.557 19.047 1 94.69 176 GLY A C 1
ATOM 1390 O O . GLY A 1 176 ? -7.25 1.387 19.031 1 94.69 176 GLY A O 1
ATOM 1391 N N . MET A 1 177 ? -7.648 3.572 19.219 1 94.06 177 MET A N 1
ATOM 1392 C CA . MET A 1 177 ? -9.086 3.391 19.359 1 94.06 177 MET A CA 1
ATOM 1393 C C . MET A 1 177 ? -9.688 2.805 18.078 1 94.06 177 MET A C 1
ATOM 1395 O O . MET A 1 177 ? -10.469 1.857 18.141 1 94.06 177 MET A O 1
ATOM 1399 N N . MET A 1 178 ? -9.344 3.377 16.984 1 95 178 MET A N 1
ATOM 1400 C CA . MET A 1 178 ? -9.844 2.869 15.711 1 95 178 MET A CA 1
ATOM 1401 C C . MET A 1 178 ? -9.492 1.396 15.539 1 95 178 MET A C 1
ATOM 1403 O O . MET A 1 178 ? -10.336 0.598 15.117 1 95 178 MET A O 1
ATOM 1407 N N . LYS A 1 179 ? -8.289 1.092 15.844 1 94.69 179 LYS A N 1
ATOM 1408 C CA . LYS A 1 179 ? -7.824 -0.285 15.703 1 94.69 179 LYS A CA 1
ATOM 1409 C C . LYS A 1 179 ? -8.594 -1.224 16.625 1 94.69 179 LYS A C 1
ATOM 1411 O O . LYS A 1 179 ? -9.008 -2.311 16.219 1 94.69 179 LYS A O 1
ATOM 1416 N N . GLN A 1 180 ? -8.789 -0.842 17.828 1 94.19 180 GLN A N 1
ATOM 1417 C CA . GLN A 1 180 ? -9.516 -1.658 18.797 1 94.19 180 GLN A CA 1
ATOM 1418 C C . GLN A 1 180 ? -10.953 -1.912 18.344 1 94.19 180 GLN A C 1
ATOM 1420 O O . GLN A 1 180 ? -11.445 -3.037 18.422 1 94.19 180 GLN A O 1
ATOM 1425 N N . ILE A 1 181 ? -11.625 -0.858 17.875 1 93.12 181 ILE A N 1
ATOM 1426 C CA . ILE A 1 181 ? -13 -0.984 17.391 1 93.12 181 ILE A CA 1
ATOM 1427 C C . ILE A 1 181 ? -13.039 -1.936 16.203 1 93.12 181 ILE A C 1
ATOM 1429 O O . ILE A 1 181 ? -13.938 -2.781 16.109 1 93.12 181 ILE A O 1
ATOM 1433 N N . THR A 1 182 ? -12.07 -1.806 15.344 1 92.75 182 THR A N 1
ATOM 1434 C CA . THR A 1 182 ? -12.008 -2.66 14.164 1 92.75 182 THR A CA 1
ATOM 1435 C C . THR A 1 182 ? -11.82 -4.121 14.562 1 92.75 182 THR A C 1
ATOM 1437 O O . THR A 1 182 ? -12.492 -5.008 14.016 1 92.75 182 THR A O 1
ATOM 1440 N N . GLU A 1 183 ? -10.961 -4.402 15.461 1 91.31 183 GLU A N 1
ATOM 1441 C CA . GLU A 1 183 ? -10.664 -5.762 15.906 1 91.31 183 GLU A CA 1
ATOM 1442 C C . GLU A 1 183 ? -11.883 -6.41 16.562 1 91.31 183 GLU A C 1
ATOM 1444 O O . GLU A 1 183 ? -12.031 -7.633 16.516 1 91.31 183 GLU A O 1
ATOM 1449 N N . SER A 1 184 ? -12.734 -5.578 17.094 1 90.94 184 SER A N 1
ATOM 1450 C CA . SER A 1 184 ? -13.914 -6.094 17.781 1 90.94 184 SER A CA 1
ATOM 1451 C C . SER A 1 184 ? -15.125 -6.145 16.859 1 90.94 184 SER A C 1
ATOM 1453 O O . SER A 1 184 ? -16.172 -6.688 17.219 1 90.94 184 SER A O 1
ATOM 1455 N N . TRP A 1 185 ? -15.016 -5.602 15.688 1 90.38 185 TRP A N 1
ATOM 1456 C CA . TRP A 1 185 ? -16.109 -5.512 14.742 1 90.38 185 TRP A CA 1
ATOM 1457 C C . TRP A 1 185 ? -16.297 -6.824 13.984 1 90.38 185 TRP A C 1
ATOM 1459 O O . TRP A 1 185 ? -15.328 -7.359 13.43 1 90.38 185 TRP A O 1
ATOM 1469 N N . ASP A 1 186 ? -17.484 -7.371 13.953 1 85.38 186 ASP A N 1
ATOM 1470 C CA . ASP A 1 186 ? -17.719 -8.672 13.344 1 85.38 186 ASP A CA 1
ATOM 1471 C C . ASP A 1 186 ? -18.438 -8.531 12 1 85.38 186 ASP A C 1
ATOM 1473 O O . ASP A 1 186 ? -18.953 -9.508 11.453 1 85.38 186 ASP A O 1
ATOM 1477 N N . GLY A 1 187 ? -18.469 -7.324 11.57 1 85.12 187 GLY A N 1
ATOM 1478 C CA . GLY A 1 187 ? -19.094 -7.094 10.281 1 85.12 187 GLY A CA 1
ATOM 1479 C C . GLY A 1 187 ? -20.562 -6.73 10.383 1 85.12 187 GLY A C 1
ATOM 1480 O O . GLY A 1 187 ? -21.219 -6.473 9.375 1 85.12 187 GLY A O 1
ATOM 1481 N N . THR A 1 188 ? -21 -6.652 11.609 1 83.31 188 THR A N 1
ATOM 1482 C CA . THR A 1 188 ? -22.391 -6.293 11.836 1 83.31 188 THR A CA 1
ATOM 1483 C C . THR A 1 188 ? -22.484 -4.996 12.633 1 83.31 188 THR A C 1
ATOM 1485 O O . THR A 1 188 ? -21.516 -4.562 13.242 1 83.31 188 THR A O 1
ATOM 1488 N N . GLY A 1 189 ? -23.531 -4.297 12.492 1 85.75 189 GLY A N 1
ATOM 1489 C CA . GLY A 1 189 ? -23.719 -3.045 13.211 1 85.75 189 GLY A CA 1
ATOM 1490 C C . GLY A 1 189 ? -23.234 -1.836 12.438 1 85.75 189 GLY A C 1
ATOM 1491 O O . GLY A 1 189 ? -23.281 -1.827 11.203 1 85.75 189 GLY A O 1
ATOM 1492 N N . GLN A 1 190 ? -22.797 -0.848 13.188 1 87.44 190 GLN A N 1
ATOM 1493 C CA . GLN A 1 190 ? -22.406 0.415 12.562 1 87.44 190 GLN A CA 1
ATOM 1494 C C . GLN A 1 190 ? -21.125 0.26 11.758 1 87.44 190 GLN A C 1
ATOM 1496 O O . GLN A 1 190 ? -20.062 -0.032 12.32 1 87.44 190 GLN A O 1
ATOM 1501 N N . ALA A 1 191 ? -21.203 0.516 10.555 1 92.75 191 ALA A N 1
ATOM 1502 C CA . ALA A 1 191 ? -20.078 0.286 9.656 1 92.75 191 ALA A CA 1
ATOM 1503 C C . ALA A 1 191 ? -19.328 1.584 9.375 1 92.75 191 ALA A C 1
ATOM 1505 O O . ALA A 1 191 ? -18.203 1.56 8.883 1 92.75 191 ALA A O 1
ATOM 1506 N N . ILE A 1 192 ? -20 2.697 9.672 1 94.69 192 ILE A N 1
ATOM 1507 C CA . ILE A 1 192 ? -19.391 3.996 9.391 1 94.69 192 ILE A CA 1
ATOM 1508 C C . ILE A 1 192 ? -19.5 4.895 10.617 1 94.69 192 ILE A C 1
ATOM 1510 O O . ILE A 1 192 ? -20.578 5.062 11.18 1 94.69 192 ILE A O 1
ATOM 1514 N N . HIS A 1 193 ? -18.422 5.398 11.062 1 93.38 193 HIS A N 1
ATOM 1515 C CA . HIS A 1 193 ? -18.328 6.371 12.148 1 93.38 193 HIS A CA 1
ATOM 1516 C C . HIS A 1 193 ? -17.812 7.711 11.641 1 93.38 193 HIS A C 1
ATOM 1518 O O . HIS A 1 193 ? -16.672 7.812 11.188 1 93.38 193 HIS A O 1
ATOM 1524 N N . GLU A 1 194 ? -18.578 8.75 11.758 1 92.69 194 GLU A N 1
ATOM 1525 C CA . GLU A 1 194 ? -18.125 10.078 11.352 1 92.69 194 GLU A CA 1
ATOM 1526 C C . GLU A 1 194 ? -17.531 10.844 12.531 1 92.69 194 GLU A C 1
ATOM 1528 O O . GLU A 1 194 ? -18.031 10.734 13.656 1 92.69 194 GLU A O 1
ATOM 1533 N N . PHE A 1 195 ? -16.516 11.555 12.195 1 86.44 195 PHE A N 1
ATOM 1534 C CA . PHE A 1 195 ? -15.93 12.391 13.242 1 86.44 195 PHE A CA 1
ATOM 1535 C C . PHE A 1 195 ? -15.453 13.719 12.672 1 86.44 195 PHE A C 1
ATOM 1537 O O . PHE A 1 195 ? -15.219 13.836 11.469 1 86.44 195 PHE A O 1
ATOM 1544 N N . MET B 1 1 ? -27.094 5.199 20.703 1 23.41 1 MET B N 1
ATOM 1545 C CA . MET B 1 1 ? -26.188 5.5 21.812 1 23.41 1 MET B CA 1
ATOM 1546 C C . MET B 1 1 ? -24.891 6.102 21.297 1 23.41 1 MET B C 1
ATOM 1548 O O . MET B 1 1 ? -24.219 5.523 20.438 1 23.41 1 MET B O 1
ATOM 1552 N N . LYS B 1 2 ? -24.781 7.387 21.344 1 29.33 2 LYS B N 1
ATOM 1553 C CA . LYS B 1 2 ? -23.656 8.25 21.031 1 29.33 2 LYS B CA 1
ATOM 1554 C C . LYS B 1 2 ? -22.391 7.793 21.766 1 29.33 2 LYS B C 1
ATOM 1556 O O . LYS B 1 2 ? -22.406 7.617 22.984 1 29.33 2 LYS B O 1
ATOM 1561 N N . TYR B 1 3 ? -21.797 6.836 21.234 1 31.53 3 TYR B N 1
ATOM 1562 C CA . TYR B 1 3 ? -20.531 6.637 21.938 1 31.53 3 TYR B CA 1
ATOM 1563 C C . TYR B 1 3 ? -19.625 7.863 21.797 1 31.53 3 TYR B C 1
ATOM 1565 O O . TYR B 1 3 ? -19.344 8.297 20.688 1 31.53 3 TYR B O 1
ATOM 1573 N N . TYR B 1 4 ? -19.906 8.797 22.672 1 32.19 4 TYR B N 1
ATOM 1574 C CA . TYR B 1 4 ? -19.047 9.961 22.828 1 32.19 4 TYR B CA 1
ATOM 1575 C C . TYR B 1 4 ? -17.625 9.539 23.188 1 32.19 4 TYR B C 1
ATOM 1577 O O . TYR B 1 4 ? -17.391 8.922 24.219 1 32.19 4 TYR B O 1
ATOM 1585 N N . LEU B 1 5 ? -17.078 9.016 22.281 1 37.06 5 LEU B N 1
ATOM 1586 C CA . LEU B 1 5 ? -15.68 8.992 22.688 1 37.06 5 LEU B CA 1
ATOM 1587 C C . LEU B 1 5 ? -15.18 10.398 23 1 37.06 5 LEU B C 1
ATOM 1589 O O . LEU B 1 5 ? -14.898 11.172 22.078 1 37.06 5 LEU B O 1
ATOM 1593 N N . THR B 1 6 ? -15.836 10.984 23.953 1 38.34 6 THR B N 1
ATOM 1594 C CA . THR B 1 6 ? -15.727 12.336 24.484 1 38.34 6 THR B CA 1
ATOM 1595 C C . THR B 1 6 ? -14.266 12.75 24.641 1 38.34 6 THR B C 1
ATOM 1597 O O . THR B 1 6 ? -13.906 13.898 24.375 1 38.34 6 THR B O 1
ATOM 1600 N N . ASN B 1 7 ? -13.531 11.898 25.328 1 38.41 7 ASN B N 1
ATOM 1601 C CA . ASN B 1 7 ? -12.359 12.609 25.828 1 38.41 7 ASN B CA 1
ATOM 1602 C C . ASN B 1 7 ? -11.43 13.031 24.688 1 38.41 7 ASN B C 1
ATOM 1604 O O . ASN B 1 7 ? -10.617 13.938 24.859 1 38.41 7 ASN B O 1
ATOM 1608 N N . VAL B 1 8 ? -11.047 12.141 23.828 1 39.5 8 VAL B N 1
ATOM 1609 C CA . VAL B 1 8 ? -10.031 12.562 22.875 1 39.5 8 VAL B CA 1
ATOM 1610 C C . VAL B 1 8 ? -10.703 13.164 21.641 1 39.5 8 VAL B C 1
ATOM 1612 O O . VAL B 1 8 ? -11.43 12.477 20.922 1 39.5 8 VAL B O 1
ATOM 1615 N N . GLY B 1 9 ? -11.086 14.344 21.812 1 46.69 9 GLY B N 1
ATOM 1616 C CA . GLY B 1 9 ? -11.555 15.297 20.828 1 46.69 9 GLY B CA 1
ATOM 1617 C C . GLY B 1 9 ? -12.141 14.633 19.594 1 46.69 9 GLY B C 1
ATOM 1618 O O . GLY B 1 9 ? -12.484 15.312 18.625 1 46.69 9 GLY B O 1
ATOM 1619 N N . PHE B 1 10 ? -11.953 13.344 19.516 1 46.59 10 PHE B N 1
ATOM 1620 C CA . PHE B 1 10 ? -12.594 12.719 18.359 1 46.59 10 PHE B CA 1
ATOM 1621 C C . PHE B 1 10 ? -14.031 12.328 18.672 1 46.59 10 PHE B C 1
ATOM 1623 O O . PHE B 1 10 ? -14.289 11.578 19.625 1 46.59 10 PHE B O 1
ATOM 1630 N N . MET B 1 11 ? -15.055 13.172 18.328 1 52.28 11 MET B N 1
ATOM 1631 C CA . MET B 1 11 ? -16.453 12.766 18.5 1 52.28 11 MET B CA 1
ATOM 1632 C C . MET B 1 11 ? -16.906 11.906 17.328 1 52.28 11 MET B C 1
ATOM 1634 O O . MET B 1 11 ? -16.781 12.305 16.172 1 52.28 11 MET B O 1
ATOM 1638 N N . ILE B 1 12 ? -17.047 10.586 17.641 1 52.91 12 ILE B N 1
ATOM 1639 C CA . ILE B 1 12 ? -17.547 9.695 16.594 1 52.91 12 ILE B CA 1
ATOM 1640 C C . ILE B 1 12 ? -19.062 9.602 16.672 1 52.91 12 ILE B C 1
ATOM 1642 O O . ILE B 1 12 ? -19.625 9.32 17.75 1 52.91 12 ILE B O 1
ATOM 1646 N N . SER B 1 13 ? -19.75 10.188 15.773 1 52.06 13 SER B N 1
ATOM 1647 C CA . SER B 1 13 ? -21.203 10.055 15.711 1 52.06 13 SER B CA 1
ATOM 1648 C C . SER B 1 13 ? -21.625 8.773 14.992 1 52.06 13 SER B C 1
ATOM 1650 O O . SER B 1 13 ? -21.031 8.414 13.969 1 52.06 13 SER B O 1
ATOM 1652 N N . ALA B 1 14 ? -22.359 7.922 15.609 1 49.62 14 ALA B N 1
ATOM 1653 C CA . ALA B 1 14 ? -22.891 6.688 15.031 1 49.62 14 ALA B CA 1
ATOM 1654 C C . ALA B 1 14 ? -24.031 6.977 14.062 1 49.62 14 ALA B C 1
ATOM 1656 O O . ALA B 1 14 ? -25.047 7.555 14.453 1 49.62 14 ALA B O 1
ATOM 1657 N N . THR B 1 15 ? -23.766 7.152 12.844 1 47.5 15 THR B N 1
ATOM 1658 C CA . THR B 1 15 ? -24.891 7.219 11.922 1 47.5 15 THR B CA 1
ATOM 1659 C C . THR B 1 15 ? -25.25 5.828 11.406 1 47.5 15 THR B C 1
ATOM 1661 O O . THR B 1 15 ? -24.375 5.062 11.016 1 47.5 15 THR B O 1
ATOM 1664 N N . SER B 1 16 ? -26.422 5.348 11.734 1 44.72 16 SER B N 1
ATOM 1665 C CA . SER B 1 16 ? -26.938 4.062 11.281 1 44.72 16 SER B CA 1
ATOM 1666 C C . SER B 1 16 ? -27.062 4.027 9.758 1 44.72 16 SER B C 1
ATOM 1668 O O . SER B 1 16 ? -27.797 4.828 9.18 1 44.72 16 SER B O 1
ATOM 1670 N N . TYR B 1 17 ? -26.062 3.689 9.117 1 44.84 17 TYR B N 1
ATOM 1671 C CA . TYR B 1 17 ? -26.266 3.426 7.695 1 44.84 17 TYR B CA 1
ATOM 1672 C C . TYR B 1 17 ? -27.062 2.145 7.484 1 44.84 17 TYR B C 1
ATOM 1674 O O . TYR B 1 17 ? -26.875 1.161 8.203 1 44.84 17 TYR B O 1
ATOM 1682 N N . GLN B 1 18 ? -28.156 2.32 6.844 1 43.66 18 GLN B N 1
ATOM 1683 C CA . GLN B 1 18 ? -29 1.189 6.461 1 43.66 18 GLN B CA 1
ATOM 1684 C C . GLN B 1 18 ? -28.156 0.071 5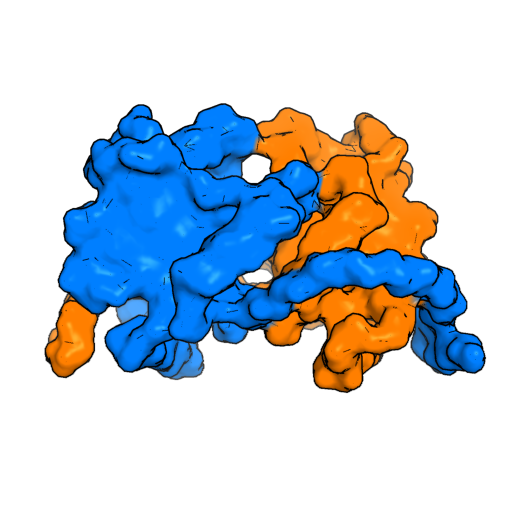.844 1 43.66 18 GLN B C 1
ATOM 1686 O O . GLN B 1 18 ? -27.328 0.323 4.973 1 43.66 18 GLN B O 1
ATOM 1691 N N . GLU B 1 19 ? -27.984 -0.977 6.559 1 46.56 19 GLU B N 1
ATOM 1692 C CA . GLU B 1 19 ? -27.359 -2.238 6.184 1 46.56 19 GLU B CA 1
ATOM 1693 C C . GLU B 1 19 ? -27.828 -2.701 4.809 1 46.56 19 GLU B C 1
ATOM 1695 O O . GLU B 1 19 ? -29 -3.055 4.629 1 46.56 19 GLU B O 1
ATOM 1700 N N . GLN B 1 20 ? -27.688 -1.993 3.881 1 43.53 20 GLN B N 1
ATOM 1701 C CA . GLN B 1 20 ? -28.047 -2.738 2.682 1 43.53 20 GLN B CA 1
ATOM 1702 C C . GLN B 1 20 ? -27.297 -4.062 2.604 1 43.53 20 G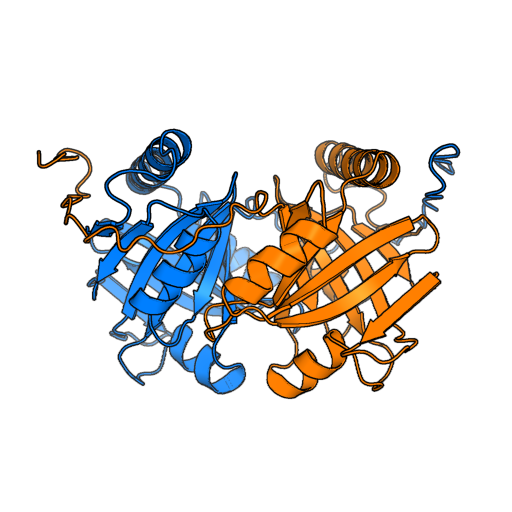LN B C 1
ATOM 1704 O O . GLN B 1 20 ? -26.125 -4.137 2.986 1 43.53 20 GLN B O 1
ATOM 1709 N N . LYS B 1 21 ? -28.047 -5.125 2.666 1 47.31 21 LYS B N 1
ATOM 1710 C CA . LYS B 1 21 ? -27.656 -6.52 2.508 1 47.31 21 LYS B CA 1
ATOM 1711 C C . LYS B 1 21 ? -26.594 -6.672 1.426 1 47.31 21 LYS B C 1
ATOM 1713 O O . LYS B 1 21 ? -26.906 -6.926 0.263 1 47.31 21 LYS B O 1
ATOM 1718 N N . LEU B 1 22 ? -25.641 -5.766 1.462 1 55.88 22 LEU B N 1
ATOM 1719 C CA . LEU B 1 22 ? -24.625 -5.965 0.442 1 55.88 22 LEU B CA 1
ATOM 1720 C C . LEU B 1 22 ? -23.953 -7.328 0.598 1 55.88 22 LEU B C 1
ATOM 1722 O O . LEU B 1 22 ? -23.797 -7.824 1.716 1 55.88 22 LEU B O 1
ATOM 1726 N N . ILE B 1 23 ? -24.047 -8.109 -0.406 1 63.72 23 ILE B N 1
ATOM 1727 C CA . ILE B 1 23 ? -23.266 -9.336 -0.455 1 63.72 23 ILE B CA 1
ATOM 1728 C C . ILE B 1 23 ? -21.828 -9.055 -0.03 1 63.72 23 ILE B C 1
ATOM 1730 O O . ILE B 1 23 ? -21.203 -8.102 -0.516 1 63.72 23 ILE B O 1
ATOM 1734 N N . LYS B 1 24 ? -21.484 -9.688 1.046 1 80.94 24 LYS B N 1
ATOM 1735 C CA . LYS B 1 24 ? -20.141 -9.508 1.587 1 80.94 24 LYS B CA 1
ATOM 1736 C C . LYS B 1 24 ? -19.297 -10.766 1.417 1 80.94 24 LYS B C 1
ATOM 1738 O O . LYS B 1 24 ? -19.844 -11.875 1.389 1 80.94 24 LYS B O 1
ATOM 1743 N N . HIS B 1 25 ? -18.125 -10.477 1.015 1 83.62 25 HIS B N 1
ATOM 1744 C CA . HIS B 1 25 ? -17.141 -11.555 1.008 1 83.62 25 HIS B CA 1
ATOM 1745 C C . HIS B 1 25 ? -15.867 -11.141 1.743 1 83.62 25 HIS B C 1
ATOM 1747 O O . HIS B 1 25 ? -15.148 -10.25 1.296 1 83.62 25 HIS B O 1
ATOM 1753 N N . GLN B 1 26 ? -15.641 -11.875 2.766 1 86.94 26 GLN B N 1
ATOM 1754 C CA . GLN B 1 26 ? -14.469 -11.555 3.576 1 86.94 26 GLN B CA 1
ATOM 1755 C C . GLN B 1 26 ? -13.188 -12.078 2.928 1 86.94 26 GLN B C 1
ATOM 1757 O O . GLN B 1 26 ? -13.062 -13.281 2.682 1 86.94 26 GLN B O 1
ATOM 1762 N N . ILE B 1 27 ? -12.32 -11.188 2.639 1 88.62 27 ILE B N 1
ATOM 1763 C CA . ILE B 1 27 ? -11.008 -11.594 2.148 1 88.62 27 ILE B CA 1
ATOM 1764 C C . ILE B 1 27 ? -10.008 -11.594 3.299 1 88.62 27 ILE B C 1
ATOM 1766 O O . ILE B 1 27 ? -10.312 -11.125 4.398 1 88.62 27 ILE B O 1
ATOM 1770 N N . GLY B 1 28 ? -8.844 -12.148 3.111 1 89.81 28 GLY B N 1
ATOM 1771 C CA . GLY B 1 28 ? -7.805 -12.117 4.121 1 89.81 28 GLY B CA 1
ATOM 1772 C C . GLY B 1 28 ? -7.246 -10.727 4.367 1 89.81 28 GLY B C 1
ATOM 1773 O O . GLY B 1 28 ? -7.562 -9.789 3.633 1 89.81 28 GLY B O 1
ATOM 1774 N N . SER B 1 29 ? -6.441 -10.609 5.375 1 91.06 29 SER B N 1
ATOM 1775 C CA . SER B 1 29 ? -5.805 -9.336 5.695 1 91.06 29 SER B CA 1
ATOM 1776 C C . SER B 1 29 ? -4.758 -8.961 4.652 1 91.06 29 SER B C 1
ATOM 1778 O O . SER B 1 29 ? -4.105 -9.836 4.078 1 91.06 29 SER B O 1
ATOM 1780 N N . ILE B 1 30 ? -4.645 -7.676 4.438 1 93.88 30 ILE B N 1
ATOM 1781 C CA . ILE B 1 30 ? -3.58 -7.168 3.576 1 93.88 30 ILE B CA 1
ATOM 1782 C C . ILE B 1 30 ? -2.223 -7.449 4.219 1 93.88 30 ILE B C 1
ATOM 1784 O O . ILE B 1 30 ? -2 -7.113 5.383 1 93.88 30 ILE B O 1
ATOM 1788 N N . ILE B 1 31 ? -1.31 -8.031 3.439 1 95.38 31 ILE B N 1
ATOM 1789 C CA . ILE B 1 31 ? -0.006 -8.375 4 1 95.38 31 ILE B CA 1
ATOM 1790 C C . ILE B 1 31 ? 1.1 -7.785 3.123 1 95.38 31 ILE B C 1
ATOM 1792 O O . ILE B 1 31 ? 2.271 -7.785 3.51 1 95.38 31 ILE B O 1
ATOM 1796 N N . GLN B 1 32 ? 0.707 -7.309 1.973 1 96.25 32 GLN B N 1
ATOM 1797 C CA . GLN B 1 32 ? 1.729 -6.961 0.991 1 96.25 32 GLN B CA 1
ATOM 1798 C C . GLN B 1 32 ? 1.346 -5.703 0.221 1 96.25 32 GLN B C 1
ATOM 1800 O O . GLN B 1 32 ? 0.177 -5.508 -0.12 1 96.25 32 GLN B O 1
ATOM 1805 N N . GLN B 1 33 ? 2.318 -4.973 -0.04 1 93.75 33 GLN B N 1
ATOM 1806 C CA . GLN B 1 33 ? 2.252 -3.846 -0.966 1 93.75 33 GLN B CA 1
ATOM 1807 C C . GLN B 1 33 ? 3.307 -3.973 -2.062 1 93.75 33 GLN B C 1
ATOM 1809 O O . GLN B 1 33 ? 4.5 -4.078 -1.772 1 93.75 33 GLN B O 1
ATOM 1814 N N . ALA B 1 34 ? 2.811 -3.844 -3.275 1 96 34 ALA B N 1
ATOM 1815 C CA . ALA B 1 34 ? 3.734 -4.055 -4.387 1 96 34 ALA B CA 1
ATOM 1816 C C . ALA B 1 34 ? 3.857 -2.801 -5.246 1 96 34 ALA B C 1
ATOM 1818 O O . ALA B 1 34 ? 2.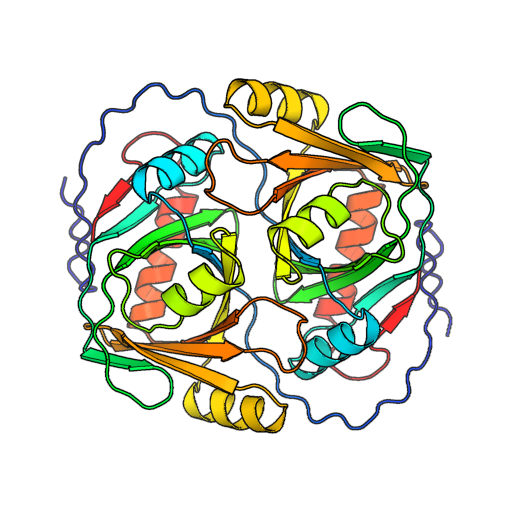861 -2.123 -5.512 1 96 34 ALA B O 1
ATOM 1819 N N . PHE B 1 35 ? 5.043 -2.561 -5.699 1 95.06 35 PHE B N 1
ATOM 1820 C CA . PHE B 1 35 ? 5.379 -1.395 -6.508 1 95.06 35 PHE B CA 1
ATOM 1821 C C . PHE B 1 35 ? 5.949 -1.817 -7.855 1 95.06 35 PHE B C 1
ATOM 1823 O O . PHE B 1 35 ? 6.859 -2.648 -7.918 1 95.06 35 PHE B O 1
ATOM 1830 N N . LEU B 1 36 ? 5.348 -1.293 -8.875 1 95 36 LEU B N 1
ATOM 1831 C CA . LEU B 1 36 ? 5.992 -1.375 -10.188 1 95 36 LEU B CA 1
ATOM 1832 C C . LEU B 1 36 ? 7.035 -0.274 -10.344 1 95 36 LEU B C 1
ATOM 1834 O O . LEU B 1 36 ? 6.715 0.911 -10.219 1 95 36 LEU B O 1
ATOM 1838 N N . VAL B 1 37 ? 8.281 -0.661 -10.625 1 95.31 37 VAL B N 1
ATOM 1839 C CA . VAL B 1 37 ? 9.375 0.301 -10.609 1 95.31 37 VAL B CA 1
ATOM 1840 C C . VAL B 1 37 ? 10.102 0.28 -11.953 1 95.31 37 VAL B C 1
ATOM 1842 O O . VAL B 1 37 ? 10.039 -0.709 -12.688 1 95.31 37 VAL B O 1
ATOM 1845 N N . GLU B 1 38 ? 10.773 1.357 -12.219 1 93.75 38 GLU B N 1
ATOM 1846 C CA . GLU B 1 38 ? 11.5 1.494 -13.477 1 93.75 38 GLU B CA 1
ATOM 1847 C C . GLU B 1 38 ? 12.781 0.658 -13.469 1 93.75 38 GLU B C 1
ATOM 1849 O O . GLU B 1 38 ? 13.109 0.019 -14.469 1 93.75 38 GLU B O 1
ATOM 1854 N N . ASP B 1 39 ? 13.461 0.686 -12.352 1 95 39 ASP B N 1
ATOM 1855 C CA . ASP B 1 39 ? 14.719 -0.039 -12.156 1 95 39 ASP B CA 1
ATOM 1856 C C . ASP B 1 39 ? 14.758 -0.722 -10.789 1 95 39 ASP B C 1
ATOM 1858 O O . ASP B 1 39 ? 14.727 -0.052 -9.758 1 95 39 ASP B O 1
ATOM 1862 N N . LEU B 1 40 ? 14.883 -2.025 -10.812 1 96.5 40 LEU B N 1
ATOM 1863 C CA . LEU B 1 40 ? 14.773 -2.803 -9.586 1 96.5 40 LEU B CA 1
ATOM 1864 C C . LEU B 1 40 ? 15.93 -2.486 -8.633 1 96.5 40 LEU B C 1
ATOM 1866 O O . LEU B 1 40 ? 15.711 -2.24 -7.449 1 96.5 40 LEU B O 1
ATOM 1870 N N . ASP B 1 41 ? 17.094 -2.449 -9.141 1 95.56 41 ASP B N 1
ATOM 1871 C CA . ASP B 1 41 ? 18.281 -2.291 -8.305 1 95.56 41 ASP B CA 1
ATOM 1872 C C . ASP B 1 41 ? 18.328 -0.904 -7.664 1 95.56 41 ASP B C 1
ATOM 1874 O O . ASP B 1 41 ? 18.594 -0.771 -6.473 1 95.56 41 ASP B O 1
ATOM 1878 N N . SER B 1 42 ? 18.016 0.129 -8.438 1 92.75 42 SER B N 1
ATOM 1879 C CA . SER B 1 42 ? 17.984 1.476 -7.875 1 92.75 42 SER B CA 1
ATOM 1880 C C . SER B 1 42 ? 16.875 1.608 -6.824 1 92.75 42 SER B C 1
ATOM 1882 O O . SER B 1 42 ? 17.062 2.297 -5.816 1 92.75 42 SER B O 1
ATOM 1884 N N . SER B 1 43 ? 15.766 0.966 -7.082 1 93.88 43 SER B N 1
ATOM 1885 C CA . SER B 1 43 ? 14.672 1.014 -6.125 1 93.88 43 SER B CA 1
ATOM 1886 C C . SER B 1 43 ? 15.031 0.298 -4.828 1 93.88 43 SER B C 1
ATOM 1888 O O . SER B 1 43 ? 14.695 0.767 -3.74 1 93.88 43 SER B O 1
ATOM 1890 N N . ILE B 1 44 ? 15.695 -0.828 -4.945 1 94.44 44 ILE B N 1
ATOM 1891 C CA . ILE B 1 44 ? 16.172 -1.546 -3.77 1 94.44 44 ILE B CA 1
ATOM 1892 C C . ILE B 1 44 ? 17.078 -0.639 -2.941 1 94.44 44 ILE B C 1
ATOM 1894 O O . ILE B 1 44 ? 16.938 -0.556 -1.72 1 94.44 44 ILE B O 1
ATOM 1898 N N . GLN B 1 45 ? 17.906 0.103 -3.617 1 91.69 45 GLN B N 1
ATOM 1899 C CA . GLN B 1 45 ? 18.828 0.993 -2.92 1 91.69 45 GLN B CA 1
ATOM 1900 C C . GLN B 1 45 ? 18.078 2.102 -2.188 1 91.69 45 GLN B C 1
ATOM 1902 O O . GLN B 1 45 ? 18.438 2.479 -1.074 1 91.69 45 GLN B O 1
ATOM 1907 N N . ASP B 1 46 ? 17.078 2.623 -2.838 1 90.5 46 ASP B N 1
ATOM 1908 C CA . ASP B 1 46 ? 16.266 3.654 -2.197 1 90.5 46 ASP B CA 1
ATOM 1909 C C . ASP B 1 46 ? 15.648 3.141 -0.899 1 90.5 46 ASP B C 1
ATOM 1911 O O . ASP B 1 46 ? 15.68 3.828 0.124 1 90.5 46 ASP B O 1
ATOM 1915 N N . TRP B 1 47 ? 15.148 1.972 -0.9 1 92.88 47 TRP B N 1
ATOM 1916 C CA . TRP B 1 47 ? 14.477 1.413 0.267 1 92.88 47 TRP B CA 1
ATOM 1917 C C . TRP B 1 47 ? 15.484 1.021 1.342 1 92.88 47 TRP B C 1
ATOM 1919 O O . TRP B 1 47 ? 15.219 1.185 2.537 1 92.88 47 TRP B O 1
ATOM 1929 N N . LEU B 1 48 ? 16.578 0.486 0.896 1 92.25 48 LEU B N 1
ATOM 1930 C CA . LEU B 1 48 ? 17.641 0.191 1.852 1 92.25 48 LEU B CA 1
ATOM 1931 C C . LEU B 1 48 ? 18.078 1.452 2.592 1 92.25 48 LEU B C 1
ATOM 1933 O O . LEU B 1 48 ? 18.328 1.415 3.799 1 92.25 48 LEU B O 1
ATOM 1937 N N . ALA B 1 49 ? 18.125 2.514 1.851 1 89.62 49 ALA B N 1
ATOM 1938 C CA . ALA B 1 49 ? 18.531 3.787 2.445 1 89.62 49 ALA B CA 1
ATOM 1939 C C . ALA B 1 49 ? 17.516 4.234 3.502 1 89.62 49 ALA B C 1
ATOM 1941 O O . ALA B 1 49 ? 17.859 5.004 4.406 1 89.62 49 ALA B O 1
ATOM 1942 N N . LEU B 1 50 ? 16.312 3.736 3.406 1 90.94 50 LEU B N 1
ATOM 1943 C CA . LEU B 1 50 ? 15.266 4.062 4.367 1 90.94 50 LEU B CA 1
ATOM 1944 C C . LEU B 1 50 ? 15.289 3.098 5.547 1 90.94 50 LEU B C 1
ATOM 1946 O O . LEU B 1 50 ? 14.469 3.205 6.457 1 90.94 50 LEU B O 1
ATOM 1950 N N . GLY B 1 51 ? 16.156 2.111 5.473 1 90.19 51 GLY B N 1
ATOM 1951 C CA . GLY B 1 51 ? 16.266 1.13 6.539 1 90.19 51 GLY B CA 1
ATOM 1952 C C . GLY B 1 51 ? 15.43 -0.109 6.297 1 90.19 51 GLY B C 1
ATOM 1953 O O . GLY B 1 51 ? 15.281 -0.949 7.184 1 90.19 51 GLY B O 1
ATOM 1954 N N . VAL B 1 52 ? 14.891 -0.195 5.156 1 92.56 52 VAL B N 1
ATOM 1955 C CA . VAL B 1 52 ? 14.086 -1.364 4.816 1 92.56 52 VAL B CA 1
ATOM 1956 C C . VAL B 1 52 ? 14.961 -2.41 4.133 1 92.56 52 VAL B C 1
ATOM 1958 O O . VAL B 1 52 ? 15.625 -2.121 3.131 1 92.56 52 VAL B O 1
ATOM 1961 N N . GLY B 1 53 ? 15 -3.545 4.629 1 93 53 GLY B N 1
ATOM 1962 C CA . GLY B 1 53 ? 15.781 -4.66 4.125 1 93 53 GLY B CA 1
ATOM 1963 C C . GLY B 1 53 ? 15.93 -5.789 5.129 1 93 53 GLY B C 1
ATOM 1964 O O . GLY B 1 53 ? 15.359 -5.734 6.219 1 93 53 GLY B O 1
ATOM 1965 N N . PRO B 1 54 ? 16.734 -6.875 4.859 1 96.12 54 PRO B N 1
ATOM 1966 C CA . PRO B 1 54 ? 17.344 -7.125 3.545 1 96.12 54 PRO B CA 1
ATOM 1967 C C . PRO B 1 54 ? 16.297 -7.461 2.477 1 96.12 54 PRO B C 1
ATOM 1969 O O . PRO B 1 54 ? 15.125 -7.637 2.793 1 96.12 54 PRO B O 1
ATOM 1972 N N . PHE B 1 55 ? 16.75 -7.414 1.251 1 97.19 55 PHE B N 1
ATOM 1973 C CA . PHE B 1 55 ? 15.875 -7.766 0.142 1 97.19 55 PHE B CA 1
ATOM 1974 C C . PHE B 1 55 ? 16.188 -9.164 -0.372 1 97.19 55 PHE B C 1
ATOM 1976 O O . PHE B 1 55 ? 17.344 -9.57 -0.427 1 97.19 55 PHE B O 1
ATOM 1983 N N . PHE B 1 56 ? 15.141 -9.836 -0.788 1 97.06 56 PHE B N 1
ATOM 1984 C CA . PHE B 1 56 ? 15.172 -11.125 -1.471 1 97.06 56 PHE B CA 1
ATOM 1985 C C . PHE B 1 56 ? 14.75 -10.977 -2.926 1 97.06 56 PHE B C 1
ATOM 1987 O O . PHE B 1 56 ? 13.609 -10.594 -3.211 1 97.06 56 PHE B O 1
ATOM 1994 N N . VAL B 1 57 ? 15.625 -11.398 -3.852 1 97.5 57 VAL B N 1
ATOM 1995 C CA . VAL B 1 57 ? 15.461 -10.977 -5.238 1 97.5 57 VAL B CA 1
ATOM 1996 C C . VAL B 1 57 ? 15.336 -12.203 -6.141 1 97.5 57 VAL B C 1
ATOM 1998 O O . VAL B 1 57 ? 16.125 -13.141 -6.035 1 97.5 57 VAL B O 1
ATOM 2001 N N . SER B 1 58 ? 14.336 -12.25 -6.914 1 96.81 58 SER B N 1
ATOM 2002 C CA . SER B 1 58 ? 14.148 -13.227 -7.988 1 96.81 58 SER B CA 1
ATOM 2003 C C . SER B 1 58 ? 14.211 -12.555 -9.352 1 96.81 58 SER B C 1
ATOM 2005 O O . SER B 1 58 ? 13.32 -11.781 -9.711 1 96.81 58 SER B O 1
ATOM 2007 N N . ARG B 1 59 ? 15.242 -12.859 -10.117 1 97.38 59 ARG B N 1
ATOM 2008 C CA . ARG B 1 59 ? 15.406 -12.242 -11.43 1 97.38 59 ARG B CA 1
ATOM 2009 C C . ARG B 1 59 ? 14.922 -13.164 -12.539 1 97.38 59 ARG B C 1
ATOM 2011 O O . ARG B 1 59 ? 15.32 -14.328 -12.602 1 97.38 59 ARG B O 1
ATOM 2018 N N . HIS B 1 60 ? 14 -12.633 -13.336 1 97.56 60 HIS B N 1
ATOM 2019 C CA . HIS B 1 60 ? 13.469 -13.32 -14.508 1 97.56 60 HIS B CA 1
ATOM 2020 C C . HIS B 1 60 ? 12.977 -14.719 -14.148 1 97.56 60 HIS B C 1
ATOM 2022 O O . HIS B 1 60 ? 13.32 -15.695 -14.828 1 97.56 60 HIS B O 1
ATOM 2028 N N . PRO B 1 61 ? 12.156 -14.742 -13.117 1 95.94 61 PRO B N 1
ATOM 2029 C CA . PRO B 1 61 ? 11.656 -16.078 -12.797 1 95.94 61 PRO B CA 1
ATOM 2030 C C . PRO B 1 61 ? 10.758 -16.641 -13.891 1 95.94 61 PRO B C 1
ATOM 2032 O O . PRO B 1 61 ? 10.031 -15.898 -14.555 1 95.94 61 PRO B O 1
ATOM 2035 N N . LYS B 1 62 ? 10.789 -17.969 -14.039 1 95.19 62 LYS B N 1
ATOM 2036 C CA . LYS B 1 62 ? 9.852 -18.656 -14.93 1 95.19 62 LYS B CA 1
ATOM 2037 C C . LYS B 1 62 ? 8.594 -19.078 -14.18 1 95.19 62 LYS B C 1
ATOM 2039 O O . LYS B 1 62 ? 8.617 -19.234 -12.953 1 95.19 62 LYS B O 1
ATOM 2044 N N . TYR B 1 63 ? 7.547 -19.25 -14.938 1 97.06 63 TYR B N 1
ATOM 2045 C CA . TYR B 1 63 ? 6.266 -19.641 -14.367 1 97.06 63 TYR B CA 1
ATOM 2046 C C . TYR B 1 63 ? 5.711 -20.875 -15.078 1 97.06 63 TYR B C 1
ATOM 2048 O O . TYR B 1 63 ? 5.953 -21.062 -16.266 1 97.06 63 TYR B O 1
ATOM 2056 N N . LYS B 1 64 ? 4.996 -21.719 -14.328 1 97.81 64 LYS B N 1
ATOM 2057 C CA . LYS B 1 64 ? 4.258 -22.828 -14.945 1 97.81 64 LYS B CA 1
ATOM 2058 C C . LYS B 1 64 ? 3.156 -22.297 -15.859 1 97.81 64 LYS B C 1
ATOM 2060 O O . LYS B 1 64 ? 3.002 -22.781 -16.984 1 97.81 64 LYS B O 1
ATOM 2065 N N . THR B 1 65 ? 2.436 -21.359 -15.367 1 98.19 65 THR B N 1
ATOM 2066 C CA . THR B 1 65 ? 1.366 -20.766 -16.156 1 98.19 65 THR B CA 1
ATOM 2067 C C . THR B 1 65 ? 1.252 -19.266 -15.852 1 98.19 65 THR B C 1
ATOM 2069 O O . THR B 1 65 ? 1.494 -18.828 -14.727 1 98.19 65 THR B O 1
ATOM 2072 N N . GLN B 1 66 ? 0.963 -18.562 -16.828 1 98.19 66 GLN B N 1
ATOM 2073 C CA . GLN B 1 66 ? 0.487 -17.172 -16.797 1 98.19 66 GLN B CA 1
ATOM 2074 C C . GLN B 1 66 ? -0.685 -16.969 -17.75 1 98.19 66 GLN B C 1
ATOM 2076 O O . GLN B 1 66 ? -0.543 -17.156 -18.953 1 98.19 66 GLN B O 1
ATOM 2081 N N . VAL B 1 67 ? -1.819 -16.625 -17.219 1 98.56 67 VAL B N 1
ATOM 2082 C CA . VAL B 1 67 ? -3.006 -16.406 -18.047 1 98.56 67 VAL B CA 1
ATOM 2083 C C . VAL B 1 67 ? -3.525 -14.992 -17.844 1 98.56 67 VAL B C 1
ATOM 2085 O O . VAL B 1 67 ? -4.012 -14.641 -16.766 1 98.56 67 VAL B O 1
ATOM 2088 N N . TYR B 1 68 ? -3.402 -14.148 -18.828 1 98.5 68 TYR B N 1
ATOM 2089 C CA . TYR B 1 68 ? -3.852 -12.766 -18.844 1 98.5 68 TYR B CA 1
ATOM 2090 C C . TYR B 1 68 ? -5.137 -12.617 -19.656 1 98.5 68 TYR B C 1
ATOM 2092 O O . TYR B 1 68 ? -5.141 -12.82 -20.875 1 98.5 68 TYR B O 1
ATOM 2100 N N . ARG B 1 69 ? -6.18 -12.281 -18.938 1 97.12 69 ARG B N 1
ATOM 2101 C CA . ARG B 1 69 ? -7.496 -12.109 -19.547 1 97.12 69 ARG B CA 1
ATOM 2102 C C . ARG B 1 69 ? -7.812 -13.258 -20.5 1 97.12 69 ARG B C 1
ATOM 2104 O O . ARG B 1 69 ? -8.211 -13.031 -21.641 1 97.12 69 ARG B O 1
ATOM 2111 N N . GLY B 1 70 ? -7.566 -14.398 -20.016 1 96.31 70 GLY B N 1
ATOM 2112 C CA . GLY B 1 70 ? -7.961 -15.617 -20.703 1 96.31 70 GLY B CA 1
ATOM 2113 C C . GLY B 1 70 ? -6.91 -16.141 -21.656 1 96.31 70 GLY B C 1
ATOM 2114 O O . GLY B 1 70 ? -7.059 -17.219 -22.234 1 96.31 70 GLY B O 1
ATOM 2115 N N . GLN B 1 71 ? -5.832 -15.484 -21.859 1 97.81 71 GLN B N 1
ATOM 2116 C CA . GLN B 1 71 ? -4.805 -15.875 -22.828 1 97.81 71 GLN B CA 1
ATOM 2117 C C . GLN B 1 71 ? -3.504 -16.234 -22.109 1 97.81 71 GLN B C 1
ATOM 2119 O O . GLN B 1 71 ? -3.043 -15.508 -21.234 1 97.81 71 GLN B O 1
ATOM 2124 N N . SER B 1 72 ? -2.955 -17.359 -22.547 1 97.81 72 SER B N 1
ATOM 2125 C CA . SER B 1 72 ? -1.647 -17.75 -22.031 1 97.81 72 SER B CA 1
ATOM 2126 C C . SER B 1 72 ? -0.562 -16.781 -22.5 1 97.81 72 SER B C 1
ATOM 2128 O O . SER B 1 72 ? -0.474 -16.469 -23.688 1 97.81 72 SER B O 1
ATOM 2130 N N . ILE B 1 73 ? 0.219 -16.312 -21.531 1 97.38 73 ILE B N 1
ATOM 2131 C CA . ILE B 1 73 ? 1.298 -15.398 -21.875 1 97.38 73 ILE B CA 1
ATOM 2132 C C . ILE B 1 73 ? 2.586 -15.828 -21.172 1 97.38 73 ILE B C 1
ATOM 2134 O O . ILE B 1 73 ? 2.592 -16.797 -20.422 1 97.38 73 ILE B O 1
ATOM 2138 N N . GLU B 1 74 ? 3.674 -15.141 -21.484 1 95.88 74 GLU B N 1
ATOM 2139 C CA . GLU B 1 74 ? 4.965 -15.273 -20.812 1 95.88 74 GLU B CA 1
ATOM 2140 C C . GLU B 1 74 ? 5.609 -13.914 -20.578 1 95.88 74 GLU B C 1
ATOM 2142 O O . GLU B 1 74 ? 6.535 -13.531 -21.297 1 95.88 74 GLU B O 1
ATOM 2147 N N . SER B 1 75 ? 5.094 -13.281 -19.641 1 96.81 75 SER B N 1
ATOM 2148 C CA . SER B 1 75 ? 5.652 -11.977 -19.297 1 96.81 75 SER B CA 1
ATOM 2149 C C . SER B 1 75 ? 6.957 -12.125 -18.516 1 96.81 75 SER B C 1
ATOM 2151 O O . SER B 1 75 ? 7.082 -13.008 -17.672 1 96.81 75 SER B O 1
ATOM 2153 N N . ASP B 1 76 ? 7.938 -11.25 -18.797 1 98.25 76 ASP B N 1
ATOM 2154 C CA . ASP B 1 76 ? 9.25 -11.258 -18.156 1 98.25 76 ASP B CA 1
ATOM 2155 C C . ASP B 1 76 ? 9.383 -10.117 -17.156 1 98.25 76 ASP B C 1
ATOM 2157 O O . ASP B 1 76 ? 9.328 -8.945 -17.531 1 98.25 76 ASP B O 1
ATOM 2161 N N . PHE B 1 77 ? 9.547 -10.484 -15.93 1 98.38 77 PHE B N 1
ATOM 2162 C CA . PHE B 1 77 ? 9.742 -9.477 -14.891 1 98.38 77 PHE B CA 1
ATOM 2163 C C . PHE B 1 77 ? 10.656 -10 -13.797 1 98.38 77 PHE B C 1
ATOM 2165 O O . PHE B 1 77 ? 10.945 -11.203 -13.742 1 98.38 77 PHE B O 1
ATOM 2172 N N . SER B 1 78 ? 11.258 -9.109 -13.016 1 98.56 78 SER B N 1
ATOM 2173 C CA . SER B 1 78 ? 11.984 -9.398 -11.789 1 98.56 78 SER B CA 1
ATOM 2174 C C . SER B 1 78 ? 11.273 -8.82 -10.57 1 98.56 78 SER B C 1
ATOM 2176 O O . SER B 1 78 ? 10.57 -7.816 -10.68 1 98.56 78 SER B O 1
ATOM 2178 N N . ALA B 1 79 ? 11.469 -9.5 -9.422 1 98.12 79 ALA B N 1
ATOM 2179 C CA . ALA B 1 79 ? 10.812 -9.047 -8.203 1 98.12 79 ALA B CA 1
ATOM 2180 C C . ALA B 1 79 ? 11.766 -9.086 -7.016 1 98.12 79 ALA B C 1
ATOM 2182 O O . ALA B 1 79 ? 12.68 -9.914 -6.973 1 98.12 79 ALA B O 1
ATOM 2183 N N . ALA B 1 80 ? 11.586 -8.211 -6.094 1 97.81 80 ALA B N 1
ATOM 2184 C CA . ALA B 1 80 ? 12.32 -8.148 -4.832 1 97.81 80 ALA B CA 1
ATOM 2185 C C . ALA B 1 80 ? 11.359 -7.988 -3.654 1 97.81 80 ALA B C 1
ATOM 2187 O O . ALA B 1 80 ? 10.383 -7.242 -3.738 1 97.81 80 ALA B O 1
ATOM 2188 N N . PHE B 1 81 ? 11.672 -8.68 -2.572 1 98.06 81 PHE B N 1
ATOM 2189 C CA . PHE B 1 81 ? 10.805 -8.68 -1.402 1 98.06 81 PHE B CA 1
ATOM 2190 C C . PHE B 1 81 ? 11.57 -8.234 -0.161 1 98.06 81 PHE B C 1
ATOM 2192 O O . PHE B 1 81 ? 12.727 -8.617 0.032 1 98.06 81 PHE B O 1
ATOM 2199 N N . ALA B 1 82 ? 10.977 -7.516 0.662 1 96.81 82 ALA B N 1
ATOM 2200 C CA . ALA B 1 82 ? 11.43 -7.141 1.999 1 96.81 82 ALA B CA 1
ATOM 2201 C C . ALA B 1 82 ? 10.242 -6.875 2.924 1 96.81 82 ALA B C 1
ATOM 2203 O O . ALA B 1 82 ? 9.094 -7.082 2.539 1 96.81 82 ALA B O 1
ATOM 2204 N N . TYR B 1 83 ? 10.602 -6.531 4.176 1 96.06 83 TYR B N 1
ATOM 2205 C CA . TYR B 1 83 ? 9.539 -6.199 5.121 1 96.06 83 TYR B CA 1
ATOM 2206 C C . TYR B 1 83 ? 9.812 -4.859 5.797 1 96.06 83 TYR B C 1
ATOM 2208 O O . TYR B 1 83 ? 10.953 -4.543 6.125 1 96.06 83 TYR B O 1
ATOM 2216 N N . SER B 1 84 ? 8.844 -4.098 5.91 1 93.88 84 SER B N 1
ATOM 2217 C CA . SER B 1 84 ? 8.766 -2.969 6.836 1 93.88 84 SER B CA 1
ATOM 2218 C C . SER B 1 84 ? 7.715 -3.209 7.914 1 93.88 84 SER B C 1
ATOM 2220 O O . SER B 1 84 ? 6.516 -3.1 7.656 1 93.88 84 SER B O 1
ATOM 2222 N N . GLY B 1 85 ? 8.172 -3.508 9.078 1 90.56 85 GLY B N 1
ATOM 2223 C CA . GLY B 1 85 ? 7.223 -4.043 10.047 1 90.56 85 GLY B CA 1
ATOM 2224 C C . GLY B 1 85 ? 6.527 -5.301 9.57 1 90.56 85 GLY B C 1
ATOM 2225 O O . GLY B 1 85 ? 7.18 -6.25 9.133 1 90.56 85 GLY B O 1
ATOM 2226 N N . ASP B 1 86 ? 5.203 -5.262 9.609 1 89.94 86 ASP B N 1
ATOM 2227 C CA . ASP B 1 86 ? 4.43 -6.449 9.25 1 89.94 86 ASP B CA 1
ATOM 2228 C C . ASP B 1 86 ? 4.027 -6.418 7.777 1 89.94 86 ASP B C 1
ATOM 2230 O O . ASP B 1 86 ? 3.439 -7.375 7.27 1 89.94 86 ASP B O 1
ATOM 2234 N N . VAL B 1 87 ? 4.395 -5.461 7.109 1 94 87 VAL B N 1
ATOM 2235 C CA . VAL B 1 87 ? 3.988 -5.324 5.715 1 94 87 VAL B CA 1
ATOM 2236 C C . VAL B 1 87 ? 5.117 -5.797 4.801 1 94 87 VAL B C 1
ATOM 2238 O O . VAL B 1 87 ? 6.262 -5.371 4.949 1 94 87 VAL B O 1
ATOM 2241 N N . GLN B 1 88 ? 4.793 -6.68 3.947 1 96.56 88 GLN B N 1
ATOM 2242 C CA . GLN B 1 88 ? 5.75 -7.07 2.916 1 96.56 88 GLN B CA 1
ATOM 2243 C C . GLN B 1 88 ? 5.773 -6.055 1.777 1 96.56 88 GLN B C 1
ATOM 2245 O O . GLN B 1 88 ? 4.723 -5.641 1.284 1 96.56 88 GLN B O 1
ATOM 2250 N N . ILE B 1 89 ? 6.953 -5.676 1.438 1 95.69 89 ILE B N 1
ATOM 2251 C CA . ILE B 1 89 ? 7.203 -4.801 0.296 1 95.69 89 ILE B CA 1
ATOM 2252 C C . ILE B 1 89 ? 7.676 -5.633 -0.895 1 95.69 89 ILE B C 1
ATOM 2254 O O . ILE B 1 89 ? 8.617 -6.418 -0.775 1 95.69 89 ILE B O 1
ATOM 2258 N N . GLU B 1 90 ? 7.027 -5.449 -1.972 1 97.38 90 GLU B N 1
ATOM 2259 C CA . GLU B 1 90 ? 7.441 -6.094 -3.215 1 97.38 90 GLU B CA 1
ATOM 2260 C C . GLU B 1 90 ? 7.746 -5.059 -4.297 1 97.38 90 GLU B C 1
ATOM 2262 O O . GLU B 1 90 ? 6.93 -4.176 -4.566 1 97.38 90 GLU B O 1
ATOM 2267 N N . LEU B 1 91 ? 8.922 -5.148 -4.848 1 97 91 LEU B N 1
ATOM 2268 C CA . LEU B 1 91 ? 9.305 -4.355 -6.008 1 97 91 LEU B CA 1
ATOM 2269 C C . LEU B 1 91 ? 9.32 -5.211 -7.27 1 97 91 LEU B C 1
ATOM 2271 O O . LEU B 1 91 ? 9.844 -6.328 -7.266 1 97 91 LEU B O 1
ATOM 2275 N N . ILE B 1 92 ? 8.719 -4.66 -8.344 1 97.75 92 ILE B N 1
ATOM 2276 C CA . ILE B 1 92 ? 8.602 -5.414 -9.586 1 97.75 92 ILE B CA 1
ATOM 2277 C C . ILE B 1 92 ? 9.148 -4.582 -10.742 1 97.75 92 ILE B C 1
ATOM 2279 O O . ILE B 1 92 ? 8.734 -3.436 -10.938 1 97.75 92 ILE B O 1
ATOM 2283 N N . GLN B 1 93 ? 10.07 -5.125 -11.492 1 97.62 93 GLN B N 1
ATOM 2284 C CA . GLN B 1 93 ? 10.516 -4.527 -12.75 1 97.62 93 GLN B CA 1
ATOM 2285 C C . GLN B 1 93 ? 10.094 -5.375 -13.945 1 97.62 93 GLN B C 1
ATOM 2287 O O . GLN B 1 93 ? 10.484 -6.539 -14.055 1 97.62 93 GLN B O 1
ATOM 2292 N N . LEU B 1 94 ? 9.289 -4.781 -14.758 1 97.81 94 LEU B N 1
ATOM 2293 C CA . LEU B 1 94 ? 8.898 -5.426 -16 1 97.81 94 LEU B CA 1
ATOM 2294 C C . LEU B 1 94 ? 9.984 -5.266 -17.062 1 97.81 94 LEU B C 1
ATOM 2296 O O . LEU B 1 94 ? 10.555 -4.184 -17.219 1 97.81 94 LEU B O 1
ATOM 2300 N N . HIS B 1 95 ? 10.242 -6.355 -17.859 1 98.38 95 HIS B N 1
ATOM 2301 C CA . HIS B 1 95 ? 11.359 -6.332 -18.797 1 98.38 95 HIS B CA 1
ATOM 2302 C C . HIS B 1 95 ? 10.867 -6.41 -20.234 1 98.38 95 HIS B C 1
ATOM 2304 O O . HIS B 1 95 ? 11.672 -6.453 -21.172 1 98.38 95 HIS B O 1
ATOM 2310 N N . ASP B 1 96 ? 9.602 -6.5 -20.469 1 97.12 96 ASP B N 1
ATOM 2311 C CA . ASP B 1 96 ? 9.047 -6.586 -21.828 1 97.12 96 ASP B CA 1
ATOM 2312 C C . ASP B 1 96 ? 7.773 -5.754 -21.953 1 97.12 96 ASP B C 1
ATOM 2314 O O . ASP B 1 96 ? 7.355 -5.098 -20.984 1 97.12 96 ASP B O 1
ATOM 2318 N N . ASP B 1 97 ? 7.246 -5.715 -23.125 1 95.44 97 ASP B N 1
ATOM 2319 C CA . ASP B 1 97 ? 6.059 -4.902 -23.375 1 95.44 97 ASP B CA 1
ATOM 2320 C C . ASP B 1 97 ? 4.883 -5.77 -23.812 1 95.44 97 ASP B C 1
ATOM 2322 O O . ASP B 1 97 ? 3.963 -5.289 -24.484 1 95.44 97 ASP B O 1
ATOM 2326 N N . LYS B 1 98 ? 4.941 -7.035 -23.453 1 95.44 98 LYS B N 1
ATOM 2327 C CA . LYS B 1 98 ? 3.826 -7.926 -23.766 1 95.44 98 LYS B CA 1
ATOM 2328 C C . LYS B 1 98 ? 2.637 -7.664 -22.844 1 95.44 98 LYS B C 1
ATOM 2330 O O . LYS B 1 98 ? 2.812 -7.301 -21.672 1 95.44 98 LYS B O 1
ATOM 2335 N N . PRO B 1 99 ? 1.484 -7.887 -23.391 1 96.69 99 PRO B N 1
ATOM 2336 C CA . PRO B 1 99 ? 0.303 -7.695 -22.547 1 96.69 99 PRO B CA 1
ATOM 2337 C C . PRO B 1 99 ? 0.355 -8.516 -21.266 1 96.69 99 PRO B C 1
ATOM 2339 O O . PRO B 1 99 ? 0.649 -9.719 -21.312 1 96.69 99 PRO B O 1
ATOM 2342 N N . SER B 1 100 ? 0.142 -7.895 -20.172 1 98.19 100 SER B N 1
ATOM 2343 C CA . SER B 1 100 ? 0.128 -8.461 -18.812 1 98.19 100 SER B CA 1
ATOM 2344 C C . SER B 1 100 ? -0.485 -7.484 -17.812 1 98.19 100 SER B C 1
ATOM 2346 O O . SER B 1 100 ? -0.756 -6.332 -18.156 1 98.19 100 SER B O 1
ATOM 2348 N N . VAL B 1 101 ? -0.731 -7.961 -16.672 1 97.44 101 VAL B N 1
ATOM 2349 C CA . VAL B 1 101 ? -1.297 -7.109 -15.633 1 97.44 101 VAL B CA 1
ATOM 2350 C C . VAL B 1 101 ? -0.338 -5.965 -15.32 1 97.44 101 VAL B C 1
ATOM 2352 O O . VAL B 1 101 ? -0.77 -4.848 -15.031 1 97.44 101 VAL B O 1
ATOM 2355 N N . PHE B 1 102 ? 0.938 -6.195 -15.438 1 97.19 102 PHE B N 1
ATOM 2356 C CA . PHE B 1 102 ? 1.946 -5.18 -15.148 1 97.19 102 PHE B CA 1
ATOM 2357 C C . PHE B 1 102 ? 2.041 -4.176 -16.297 1 97.19 102 PHE B C 1
ATOM 2359 O O . PHE B 1 102 ? 2.094 -2.967 -16.062 1 97.19 102 PHE B O 1
ATOM 2366 N N . GLU B 1 103 ? 2.016 -4.684 -17.516 1 97.25 103 GLU B N 1
ATOM 2367 C CA . GLU B 1 103 ? 2.07 -3.814 -18.688 1 97.25 103 GLU B CA 1
ATOM 2368 C C . GLU B 1 103 ? 0.842 -2.914 -18.766 1 97.25 103 GLU B C 1
ATOM 2370 O O . GLU B 1 103 ? 0.956 -1.724 -19.078 1 97.25 103 GLU B O 1
ATOM 2375 N N . GLU B 1 104 ? -0.237 -3.469 -18.531 1 94.5 104 GLU B N 1
ATOM 2376 C CA . GLU B 1 104 ? -1.479 -2.703 -18.531 1 94.5 104 GLU B CA 1
ATOM 2377 C C . GLU B 1 104 ? -1.428 -1.565 -17.516 1 94.5 104 GLU B C 1
ATOM 2379 O O . GLU B 1 104 ? -1.859 -0.447 -17.797 1 94.5 104 GLU B O 1
ATOM 2384 N N . PHE B 1 105 ? -0.926 -1.864 -16.406 1 91.81 105 PHE B N 1
ATOM 2385 C CA . PHE B 1 105 ? -0.792 -0.851 -15.359 1 91.81 105 PHE B CA 1
ATOM 2386 C C . PHE B 1 105 ? 0.181 0.241 -15.789 1 91.81 105 PHE B C 1
ATOM 2388 O O . PHE B 1 105 ? -0.099 1.43 -15.617 1 91.81 105 PHE B O 1
ATOM 2395 N N . LEU B 1 106 ? 1.244 -0.157 -16.266 1 91.75 106 LEU B N 1
ATOM 2396 C CA . LEU B 1 106 ? 2.248 0.807 -16.703 1 91.75 106 LEU B CA 1
ATOM 2397 C C . LEU B 1 106 ? 1.667 1.765 -17.734 1 91.75 106 LEU B C 1
ATOM 2399 O O . LEU B 1 106 ? 1.929 2.969 -17.688 1 91.75 106 LEU B O 1
ATOM 2403 N N . ARG B 1 107 ? 0.938 1.283 -18.594 1 90.69 107 ARG B N 1
ATOM 2404 C CA . ARG B 1 107 ? 0.35 2.09 -19.656 1 90.69 107 ARG B CA 1
ATOM 2405 C C . ARG B 1 107 ? -0.677 3.068 -19.094 1 90.69 107 ARG B C 1
ATOM 2407 O O . ARG B 1 107 ? -0.763 4.211 -19.547 1 90.69 107 ARG B O 1
ATOM 2414 N N . SER B 1 108 ? -1.366 2.645 -18.141 1 86 108 SER B N 1
ATOM 2415 C CA . SER B 1 108 ? -2.484 3.449 -17.656 1 86 108 SER B CA 1
ATOM 2416 C C . SER B 1 108 ? -2.047 4.406 -16.562 1 86 108 SER B C 1
ATOM 2418 O O . SER B 1 108 ? -2.533 5.535 -16.484 1 86 108 SER B O 1
ATOM 2420 N N . GLN B 1 109 ? -1.08 3.967 -15.68 1 84.56 109 GLN B N 1
ATOM 2421 C CA . GLN B 1 109 ? -0.804 4.742 -14.469 1 84.56 109 GLN B CA 1
ATOM 2422 C C . GLN B 1 109 ? 0.684 5.062 -14.352 1 84.56 109 GLN B C 1
ATOM 2424 O O . GLN B 1 109 ? 1.075 5.938 -13.578 1 84.56 109 GLN B O 1
ATOM 2429 N N . GLY B 1 110 ? 1.453 4.344 -15.109 1 87.38 110 GLY B N 1
ATOM 2430 C CA . GLY B 1 110 ? 2.889 4.5 -14.938 1 87.38 110 GLY B CA 1
ATOM 2431 C C . GLY B 1 110 ? 3.434 3.729 -13.75 1 87.38 110 GLY B C 1
ATOM 2432 O O . GLY B 1 110 ? 2.85 2.725 -13.336 1 87.38 110 GLY B O 1
ATOM 2433 N N . PHE B 1 111 ? 4.605 4.105 -13.266 1 90.06 111 PHE B N 1
ATOM 2434 C CA . PHE B 1 111 ? 5.234 3.439 -12.133 1 90.06 111 PHE B CA 1
ATOM 2435 C C . PHE B 1 111 ? 4.578 3.869 -10.82 1 90.06 111 PHE B C 1
ATOM 2437 O O . PHE B 1 111 ? 4.059 4.98 -10.719 1 90.06 111 PHE B O 1
ATOM 2444 N N . GLY B 1 112 ? 4.602 2.967 -9.836 1 88.69 112 GLY B N 1
ATOM 2445 C CA . GLY B 1 112 ? 3.973 3.254 -8.555 1 88.69 112 GLY B CA 1
ATOM 2446 C C . GLY B 1 112 ? 3.428 2.018 -7.867 1 88.69 112 GLY B C 1
ATOM 2447 O O . GLY B 1 112 ? 3.854 0.899 -8.164 1 88.69 112 GLY B O 1
ATOM 2448 N N . VAL B 1 113 ? 2.547 2.213 -6.922 1 90.69 113 VAL B N 1
ATOM 2449 C CA . VAL B 1 113 ? 1.966 1.083 -6.203 1 90.69 113 VAL B CA 1
ATOM 2450 C C . VAL B 1 113 ? 0.975 0.352 -7.105 1 90.69 113 VAL B C 1
ATOM 2452 O O . VAL B 1 113 ? -0.049 0.917 -7.5 1 90.69 113 VAL B O 1
ATOM 2455 N N . HIS B 1 114 ? 1.304 -0.832 -7.363 1 93.19 114 HIS B N 1
ATOM 2456 C CA . HIS B 1 114 ? 0.55 -1.617 -8.336 1 93.19 114 HIS B CA 1
ATOM 2457 C C . HIS B 1 114 ? -0.579 -2.391 -7.66 1 93.19 114 HIS B C 1
ATOM 2459 O O . HIS B 1 114 ? -1.722 -2.357 -8.125 1 93.19 114 HIS B O 1
ATOM 2465 N N . HIS B 1 115 ? -0.213 -3.107 -6.57 1 94.56 115 HIS B N 1
ATOM 2466 C CA . HIS B 1 115 ? -1.251 -3.934 -5.961 1 94.56 115 HIS B CA 1
ATOM 2467 C C . HIS B 1 115 ? -1.045 -4.055 -4.457 1 94.56 115 HIS B C 1
ATOM 2469 O O . HIS B 1 115 ? 0.033 -3.742 -3.945 1 94.56 115 HIS B O 1
ATOM 2475 N N . ILE B 1 116 ? -2.146 -4.469 -3.807 1 93.81 116 ILE B N 1
ATOM 2476 C CA . ILE B 1 116 ? -2.115 -4.988 -2.443 1 93.81 116 ILE B CA 1
ATOM 2477 C C . ILE B 1 116 ? -2.363 -6.492 -2.461 1 93.81 116 ILE B C 1
ATOM 2479 O O . ILE B 1 116 ? -3.172 -6.988 -3.252 1 93.81 116 ILE B O 1
ATOM 2483 N N . GLY B 1 117 ? -1.606 -7.156 -1.649 1 96.25 117 GLY B N 1
ATOM 2484 C CA . GLY B 1 117 ? -1.749 -8.602 -1.609 1 96.25 117 GLY B CA 1
ATOM 2485 C C . GLY B 1 117 ? -2.426 -9.102 -0.347 1 96.25 117 GLY B C 1
ATOM 2486 O O . GLY B 1 117 ? -2.148 -8.609 0.748 1 96.25 117 GLY B O 1
ATOM 2487 N N . VAL B 1 118 ? -3.316 -10.078 -0.537 1 96.5 118 VAL B N 1
ATOM 2488 C CA . VAL B 1 118 ? -3.975 -10.75 0.581 1 96.5 118 VAL B CA 1
ATOM 2489 C C . VAL B 1 118 ? -3.814 -12.266 0.446 1 96.5 118 VAL B C 1
ATOM 2491 O O . VAL B 1 118 ? -3.764 -12.789 -0.667 1 96.5 118 VAL B O 1
ATOM 2494 N N . LEU B 1 119 ? -3.779 -12.906 1.586 1 96.06 119 LEU B N 1
ATOM 2495 C CA . LEU B 1 119 ? -3.734 -14.359 1.584 1 96.06 119 LEU B CA 1
ATOM 2496 C C . LEU B 1 119 ? -5.137 -14.945 1.493 1 96.06 119 LEU B C 1
ATOM 2498 O O . LEU B 1 119 ? -6.09 -14.375 2.027 1 96.06 119 LEU B O 1
ATOM 2502 N N . THR B 1 120 ? -5.238 -16 0.788 1 96.88 120 THR B N 1
ATOM 2503 C CA . THR B 1 120 ? -6.5 -16.734 0.698 1 96.88 120 THR B CA 1
ATOM 2504 C C . THR B 1 120 ? -6.266 -18.234 0.866 1 96.88 120 THR B C 1
ATOM 2506 O O . THR B 1 120 ? -5.234 -18.75 0.445 1 96.88 120 THR B O 1
ATOM 2509 N N . ASP B 1 121 ? -7.262 -18.922 1.455 1 96 121 ASP B N 1
ATOM 2510 C CA . ASP B 1 121 ? -7.195 -20.359 1.629 1 96 121 ASP B CA 1
ATOM 2511 C C . ASP B 1 121 ? -7.852 -21.094 0.458 1 96 121 ASP B C 1
ATOM 2513 O O . ASP B 1 121 ? -7.672 -22.297 0.289 1 96 121 ASP B O 1
ATOM 2517 N N . ASP B 1 122 ? -8.609 -20.344 -0.307 1 96.56 122 ASP B N 1
ATOM 2518 C CA . ASP B 1 122 ? -9.312 -20.891 -1.462 1 96.56 122 ASP B CA 1
ATOM 2519 C C . ASP B 1 122 ? -9.453 -19.844 -2.566 1 96.56 122 ASP B C 1
ATOM 2521 O O . ASP B 1 122 ? -10.477 -19.172 -2.656 1 96.56 122 ASP B O 1
ATOM 2525 N N . ILE B 1 123 ? -8.5 -19.859 -3.447 1 97.56 123 ILE B N 1
ATOM 2526 C CA . ILE B 1 123 ? -8.375 -18.797 -4.434 1 97.56 123 ILE B CA 1
ATOM 2527 C C . ILE B 1 123 ? -9.523 -18.875 -5.438 1 97.56 123 ILE B C 1
ATOM 2529 O O . ILE B 1 123 ? -10.055 -17.844 -5.863 1 97.56 123 ILE B O 1
ATOM 2533 N N . ALA B 1 124 ? -9.891 -20.047 -5.832 1 97.19 124 ALA B N 1
ATOM 2534 C CA . ALA B 1 124 ? -10.992 -20.203 -6.781 1 97.19 124 ALA B CA 1
ATOM 2535 C C . ALA B 1 124 ? -12.297 -19.656 -6.211 1 97.19 124 ALA B C 1
ATOM 2537 O O . ALA B 1 124 ? -13.023 -18.938 -6.891 1 97.19 124 ALA B O 1
ATOM 2538 N N . ALA B 1 125 ? -12.578 -19.953 -4.961 1 96.56 125 ALA B N 1
ATOM 2539 C CA . ALA B 1 125 ? -13.797 -19.484 -4.309 1 96.56 125 ALA B CA 1
ATOM 2540 C C . ALA B 1 125 ? -13.789 -17.953 -4.172 1 96.56 125 ALA B C 1
ATOM 2542 O O . ALA B 1 125 ? -14.812 -17.297 -4.379 1 96.56 125 ALA B O 1
ATOM 2543 N N . ASP B 1 126 ? -12.641 -17.453 -3.783 1 96.75 126 ASP B N 1
ATOM 2544 C CA . ASP B 1 126 ? -12.539 -16 -3.627 1 96.75 126 ASP B CA 1
ATOM 2545 C C . ASP B 1 126 ? -12.727 -15.297 -4.965 1 96.75 126 ASP B C 1
ATOM 2547 O O . ASP B 1 126 ? -13.406 -14.266 -5.039 1 96.75 126 ASP B O 1
ATOM 2551 N N . ILE B 1 127 ? -12.164 -15.828 -6.039 1 97 127 ILE B N 1
ATOM 2552 C CA . ILE B 1 127 ? -12.336 -15.242 -7.363 1 97 127 ILE B CA 1
ATOM 2553 C C . ILE B 1 127 ? -13.82 -15.195 -7.723 1 97 127 ILE B C 1
ATOM 2555 O O . ILE B 1 127 ? -14.336 -14.148 -8.133 1 97 127 ILE B O 1
ATOM 2559 N N . GLU B 1 128 ? -14.477 -16.281 -7.535 1 96.25 128 GLU B N 1
ATOM 2560 C CA . GLU B 1 128 ? -15.898 -16.359 -7.863 1 96.25 128 GLU B CA 1
ATOM 2561 C C . GLU B 1 128 ? -16.703 -15.344 -7.055 1 96.25 128 GLU B C 1
ATOM 2563 O O . GLU B 1 128 ? -17.531 -14.625 -7.605 1 96.25 128 GLU B O 1
ATOM 2568 N N . ALA B 1 129 ? -16.469 -15.305 -5.809 1 95.19 129 ALA B N 1
ATOM 2569 C CA . ALA B 1 129 ? -17.188 -14.398 -4.926 1 95.19 129 ALA B CA 1
ATOM 2570 C C . ALA B 1 129 ? -16.953 -12.945 -5.316 1 95.19 129 ALA B C 1
ATOM 2572 O O . ALA B 1 129 ? -17.875 -12.133 -5.332 1 95.19 129 ALA B O 1
ATOM 2573 N N . LEU B 1 130 ? -15.742 -12.617 -5.59 1 95.06 130 LEU B N 1
ATOM 2574 C CA . LEU B 1 130 ? -15.383 -11.25 -5.941 1 95.06 130 LEU B CA 1
ATOM 2575 C C . LEU B 1 130 ? -15.984 -10.852 -7.281 1 95.06 130 LEU B C 1
ATOM 2577 O O . LEU B 1 130 ? -16.391 -9.703 -7.473 1 95.06 130 LEU B O 1
ATOM 2581 N N . GLU B 1 131 ? -16 -11.742 -8.195 1 94.81 131 GLU B N 1
ATOM 2582 C CA . GLU B 1 131 ? -16.641 -11.445 -9.469 1 94.81 131 GLU B CA 1
ATOM 2583 C C . GLU B 1 131 ? -18.125 -11.117 -9.281 1 94.81 131 GLU B C 1
ATOM 2585 O O . GLU B 1 131 ? -18.656 -10.25 -9.969 1 94.81 131 GLU B O 1
ATOM 2590 N N . LEU B 1 132 ? -18.766 -11.766 -8.367 1 93 132 LEU B N 1
ATOM 2591 C CA . LEU B 1 132 ? -20.156 -11.477 -8.047 1 93 132 LEU B CA 1
ATOM 2592 C C . LEU B 1 132 ? -20.312 -10.078 -7.457 1 93 132 LEU B C 1
ATOM 2594 O O . LEU B 1 132 ? -21.359 -9.453 -7.59 1 93 132 LEU B O 1
ATOM 2598 N N . LEU B 1 133 ? -19.219 -9.641 -6.871 1 91.06 133 LEU B N 1
ATOM 2599 C CA . LEU B 1 133 ? -19.203 -8.312 -6.266 1 91.06 133 LEU B CA 1
ATOM 2600 C C . LEU B 1 133 ? -18.781 -7.258 -7.281 1 91.06 133 LEU B C 1
ATOM 2602 O O . LEU B 1 133 ? -18.641 -6.082 -6.938 1 91.06 133 LEU B O 1
ATOM 2606 N N . GLY B 1 134 ? -18.453 -7.629 -8.484 1 90.44 134 GLY B N 1
ATOM 2607 C CA . GLY B 1 134 ? -18.156 -6.668 -9.539 1 90.44 134 GLY B CA 1
ATOM 2608 C C . GLY B 1 134 ? -16.688 -6.562 -9.852 1 90.44 134 GLY B C 1
ATOM 2609 O O . GLY B 1 134 ? -16.281 -5.797 -10.734 1 90.44 134 GLY B O 1
ATOM 2610 N N . TYR B 1 135 ? -15.891 -7.402 -9.164 1 93.06 135 TYR B N 1
ATOM 2611 C CA . TYR B 1 135 ? -14.477 -7.426 -9.508 1 93.06 135 TYR B CA 1
ATOM 2612 C C . TYR B 1 135 ? -14.234 -8.211 -10.797 1 93.06 135 TYR B C 1
ATOM 2614 O O . TYR B 1 135 ? -15.055 -9.055 -11.172 1 93.06 135 TYR B O 1
ATOM 2622 N N . SER B 1 136 ? -13.094 -7.863 -11.422 1 95.12 136 SER B N 1
ATOM 2623 C CA . SER B 1 136 ? -12.742 -8.586 -12.641 1 95.12 136 SER B CA 1
ATOM 2624 C C . SER B 1 136 ? -11.359 -9.227 -12.523 1 95.12 136 SER B C 1
ATOM 2626 O O . SER B 1 136 ? -10.406 -8.578 -12.086 1 95.12 136 SER B O 1
ATOM 2628 N N . LEU B 1 137 ? -11.305 -10.484 -12.914 1 97.5 137 LEU B N 1
ATOM 2629 C CA . LEU B 1 137 ? -10.023 -11.18 -12.953 1 97.5 137 LEU B CA 1
ATOM 2630 C C . LEU B 1 137 ? -9.164 -10.672 -14.109 1 97.5 137 LEU B C 1
ATOM 2632 O O . LEU B 1 137 ? -9.586 -10.719 -15.266 1 97.5 137 LEU B O 1
ATOM 2636 N N . ILE B 1 138 ? -7.973 -10.219 -13.828 1 97.69 138 ILE B N 1
ATOM 2637 C CA . ILE B 1 138 ? -7.062 -9.688 -14.836 1 97.69 138 ILE B CA 1
ATOM 2638 C C . ILE B 1 138 ? -6.07 -10.766 -15.266 1 97.69 138 ILE B C 1
ATOM 2640 O O . ILE B 1 138 ? -5.922 -11.047 -16.453 1 97.69 138 ILE B O 1
ATOM 2644 N N . GLN B 1 139 ? -5.438 -11.375 -14.273 1 98.69 139 GLN B N 1
ATOM 2645 C CA . GLN B 1 139 ? -4.391 -12.344 -14.562 1 98.69 139 GLN B CA 1
ATOM 2646 C C . GLN B 1 139 ? -4.277 -13.375 -13.445 1 98.69 139 GLN B C 1
ATOM 2648 O O . GLN B 1 139 ? -4.359 -13.031 -12.266 1 98.69 139 GLN B O 1
ATOM 2653 N N . ARG B 1 140 ? -4.07 -14.578 -13.781 1 98.5 140 ARG B N 1
ATOM 2654 C CA . ARG B 1 140 ? -3.766 -15.68 -12.867 1 98.5 140 ARG B CA 1
ATOM 2655 C C . ARG B 1 140 ? -2.432 -16.328 -13.219 1 98.5 140 ARG B C 1
ATOM 2657 O O . ARG B 1 140 ? -2.127 -16.547 -14.391 1 98.5 140 ARG B O 1
ATOM 2664 N N . MET B 1 141 ? -1.647 -16.609 -12.203 1 98.19 141 MET B N 1
ATOM 2665 C CA . MET B 1 141 ? -0.333 -17.188 -12.461 1 98.19 141 MET B CA 1
ATOM 2666 C C . MET B 1 141 ? 0.004 -18.25 -11.422 1 98.19 141 MET B C 1
ATOM 2668 O O . MET B 1 141 ? -0.436 -18.172 -10.273 1 98.19 141 MET B O 1
ATOM 2672 N N . THR B 1 142 ? 0.798 -19.234 -11.836 1 98 142 THR B N 1
ATOM 2673 C CA . THR B 1 142 ? 1.364 -20.266 -10.969 1 98 142 THR B CA 1
ATOM 2674 C C . THR B 1 142 ? 2.877 -20.359 -11.156 1 98 142 THR B C 1
ATOM 2676 O O . THR B 1 142 ? 3.357 -20.562 -12.273 1 98 142 THR B O 1
ATOM 2679 N N . SER B 1 143 ? 3.553 -20.188 -10.07 1 96.12 143 SER B N 1
ATOM 2680 C CA . SER B 1 143 ? 5.008 -20.25 -10.148 1 96.12 143 SER B CA 1
ATOM 2681 C C . SER B 1 143 ? 5.5 -21.688 -10.305 1 96.12 143 SER B C 1
ATOM 2683 O O . SER B 1 143 ? 4.711 -22.625 -10.195 1 96.12 143 SER B O 1
ATOM 2685 N N . LEU B 1 144 ? 6.824 -21.844 -10.508 1 94 144 LEU B N 1
ATOM 2686 C CA . LEU B 1 144 ? 7.422 -23.156 -10.664 1 94 144 LEU B CA 1
ATOM 2687 C C . LEU B 1 144 ? 7.34 -23.953 -9.367 1 94 144 LEU B C 1
ATOM 2689 O O . LEU B 1 144 ? 7.34 -25.188 -9.383 1 94 144 LEU B O 1
ATOM 2693 N N . ILE B 1 145 ? 7.227 -23.219 -8.242 1 90.38 145 ILE B N 1
ATOM 2694 C CA . ILE B 1 145 ? 7.156 -23.891 -6.953 1 90.38 145 ILE B CA 1
ATOM 2695 C C . ILE B 1 145 ? 5.715 -23.906 -6.453 1 90.38 145 ILE B C 1
ATOM 2697 O O . ILE B 1 145 ? 5.465 -24.016 -5.25 1 90.38 145 ILE B O 1
ATOM 2701 N N . ASP B 1 146 ? 4.785 -23.578 -7.27 1 93.44 1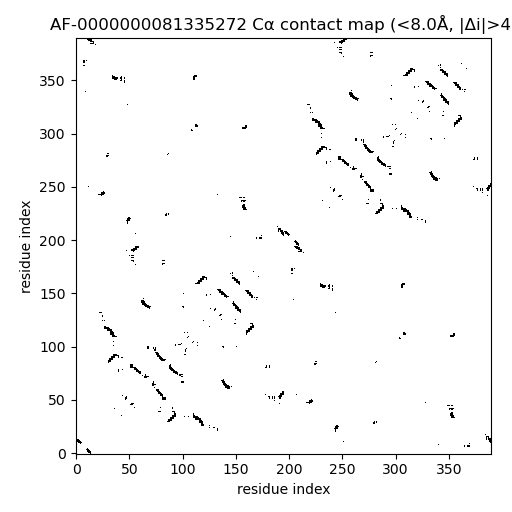46 ASP B N 1
ATOM 2702 C CA . ASP B 1 146 ? 3.354 -23.812 -7.113 1 93.44 146 ASP B CA 1
ATOM 2703 C C . ASP B 1 146 ? 2.711 -22.719 -6.262 1 93.44 146 ASP B C 1
ATOM 2705 O O . ASP B 1 146 ? 1.733 -22.969 -5.551 1 93.44 146 ASP B O 1
ATOM 2709 N N . VAL B 1 147 ? 3.293 -21.609 -6.234 1 94.62 147 VAL B N 1
ATOM 2710 C CA . VAL B 1 147 ? 2.613 -20.453 -5.656 1 94.62 147 VAL B CA 1
ATOM 2711 C C . VAL B 1 147 ? 1.621 -19.875 -6.664 1 94.62 147 VAL B C 1
ATOM 2713 O O . VAL B 1 147 ? 2.008 -19.469 -7.762 1 94.62 147 VAL B O 1
ATOM 2716 N N . GLU B 1 148 ? 0.38 -19.859 -6.27 1 97.75 148 GLU B N 1
ATOM 2717 C CA . GLU B 1 148 ? -0.681 -19.375 -7.145 1 97.75 148 GLU B CA 1
ATOM 2718 C C . GLU B 1 148 ? -1.15 -17.984 -6.719 1 97.75 148 GLU B C 1
ATOM 2720 O O . GLU B 1 148 ? -1.38 -17.734 -5.535 1 97.75 148 GLU B O 1
ATOM 2725 N N . THR B 1 149 ? -1.312 -17.109 -7.672 1 98.5 149 THR B N 1
ATOM 2726 C CA . THR B 1 149 ? -1.808 -15.766 -7.422 1 98.5 149 THR B CA 1
ATOM 2727 C C . THR B 1 149 ? -2.846 -15.367 -8.469 1 98.5 149 THR B C 1
ATOM 2729 O O . THR B 1 149 ? -2.871 -15.914 -9.57 1 98.5 149 THR B O 1
ATOM 2732 N N . ALA B 1 150 ? -3.742 -14.492 -8.133 1 98.62 150 ALA B N 1
ATOM 2733 C CA . ALA B 1 150 ? -4.734 -13.891 -9.016 1 98.62 150 ALA B CA 1
ATOM 2734 C C . ALA B 1 150 ? -4.836 -12.383 -8.789 1 98.62 150 ALA B C 1
ATOM 2736 O O . ALA B 1 150 ? -4.918 -11.93 -7.641 1 98.62 150 ALA B O 1
ATOM 2737 N N . PHE B 1 151 ? -4.773 -11.68 -9.844 1 98.19 151 PHE B N 1
ATOM 2738 C CA . PHE B 1 151 ? -4.934 -10.234 -9.797 1 98.19 151 PHE B CA 1
ATOM 2739 C C . PHE B 1 151 ? -6.34 -9.828 -10.234 1 98.19 151 PHE B C 1
ATOM 2741 O O . PHE B 1 151 ? -6.793 -10.211 -11.312 1 98.19 151 PHE B O 1
ATOM 2748 N N . MET B 1 152 ? -6.957 -9 -9.398 1 96 152 MET B N 1
ATOM 2749 C CA . MET B 1 152 ? -8.336 -8.594 -9.648 1 96 152 MET B CA 1
ATOM 2750 C C . MET B 1 152 ? -8.477 -7.078 -9.617 1 96 152 MET B C 1
ATOM 2752 O O . MET B 1 152 ? -7.852 -6.414 -8.781 1 96 152 MET B O 1
ATOM 2756 N N . SER B 1 153 ? -9.312 -6.551 -10.469 1 92.69 153 SER B N 1
ATOM 2757 C CA . SER B 1 153 ? -9.602 -5.117 -10.445 1 92.69 153 SER B CA 1
ATOM 2758 C C . SER B 1 153 ? -10.852 -4.816 -9.625 1 92.69 153 SER B C 1
ATOM 2760 O O . SER B 1 153 ? -11.812 -5.582 -9.656 1 92.69 153 SER B O 1
ATOM 2762 N N . PHE B 1 154 ? -10.852 -3.703 -8.914 1 87.5 154 PHE B N 1
ATOM 2763 C CA . PHE B 1 154 ? -12.008 -3.223 -8.172 1 87.5 154 PHE B CA 1
ATOM 2764 C C . PHE B 1 154 ? -13.102 -2.748 -9.125 1 87.5 154 PHE B C 1
ATOM 2766 O O . PHE B 1 154 ? -12.812 -2.334 -10.25 1 87.5 154 PHE B O 1
ATOM 2773 N N . PRO B 1 155 ? -14.328 -2.877 -8.625 1 84.5 155 PRO B N 1
ATOM 2774 C CA . PRO B 1 155 ? -15.422 -2.404 -9.477 1 84.5 155 PRO B CA 1
ATOM 2775 C C . PRO B 1 155 ? -15.375 -0.896 -9.711 1 84.5 155 PRO B C 1
ATOM 2777 O O . PRO B 1 155 ? -15.742 -0.425 -10.789 1 84.5 155 PRO B O 1
ATOM 2780 N N . HIS B 1 156 ? -15.016 -0.206 -8.664 1 76.25 156 HIS B N 1
ATOM 2781 C CA . HIS B 1 156 ? -14.883 1.242 -8.781 1 76.25 156 HIS B CA 1
ATOM 2782 C C . HIS B 1 156 ? -13.422 1.673 -8.648 1 76.25 156 HIS B C 1
ATOM 2784 O O . HIS B 1 156 ? -12.57 0.884 -8.234 1 76.25 156 HIS B O 1
ATOM 2790 N N . LYS B 1 157 ? -13.023 2.658 -9.367 1 67.75 157 LYS B N 1
ATOM 2791 C CA . LYS B 1 157 ? -11.656 3.16 -9.266 1 67.75 157 LYS B CA 1
ATOM 2792 C C . LYS B 1 157 ? -11.297 3.471 -7.816 1 67.75 157 LYS B C 1
ATOM 2794 O O . LYS B 1 157 ? -10.883 4.59 -7.5 1 67.75 157 LYS B O 1
ATOM 2799 N N . SER B 1 158 ? -11.617 2.477 -7.035 1 61.28 158 SER B N 1
ATOM 2800 C CA . SER B 1 158 ? -11.469 2.678 -5.598 1 61.28 158 SER B CA 1
ATOM 2801 C C . SER B 1 158 ? -10.109 2.209 -5.109 1 61.28 158 SER B C 1
ATOM 2803 O O . SER B 1 158 ? -9.758 2.41 -3.943 1 61.28 158 SER B O 1
ATOM 2805 N N . GLY B 1 159 ? -9.391 1.692 -6.031 1 64.19 159 GLY B N 1
ATOM 2806 C CA . GLY B 1 159 ? -8.219 1.133 -5.367 1 64.19 159 GLY B CA 1
ATOM 2807 C C . GLY B 1 159 ? -7.152 0.66 -6.336 1 64.19 159 GLY B C 1
ATOM 2808 O O . GLY B 1 159 ? -7.16 1.036 -7.512 1 64.19 159 GLY B O 1
ATOM 2809 N N . ALA B 1 160 ? -6.117 0.126 -5.75 1 76.31 160 ALA B N 1
ATOM 2810 C CA . ALA B 1 160 ? -5.066 -0.646 -6.41 1 76.31 160 ALA B CA 1
ATOM 2811 C C . ALA B 1 160 ? -5.594 -1.992 -6.891 1 76.31 160 ALA B C 1
ATOM 2813 O O . ALA B 1 160 ? -6.711 -2.387 -6.547 1 76.31 160 ALA B O 1
ATOM 2814 N N . THR B 1 161 ? -4.918 -2.59 -7.777 1 91.94 161 THR B N 1
ATOM 2815 C CA . THR B 1 161 ? -5.145 -3.994 -8.102 1 91.94 161 THR B CA 1
ATOM 2816 C C . THR B 1 161 ? -5.07 -4.855 -6.844 1 91.94 161 THR B C 1
ATOM 2818 O O . THR B 1 161 ? -4.25 -4.605 -5.961 1 91.94 161 THR B O 1
ATOM 2821 N N . LEU B 1 162 ? -6.043 -5.77 -6.664 1 94.75 162 LEU B N 1
ATOM 2822 C CA . LEU B 1 162 ? -6.02 -6.73 -5.566 1 94.75 162 LEU B CA 1
ATOM 2823 C C . LEU B 1 162 ? -5.348 -8.031 -5.996 1 94.75 162 LEU B C 1
ATOM 2825 O O . LEU B 1 162 ? -5.723 -8.625 -7.008 1 94.75 162 LEU B O 1
ATOM 2829 N N . GLU B 1 163 ? -4.398 -8.453 -5.266 1 97.75 163 GLU B N 1
ATOM 2830 C CA . GLU B 1 163 ? -3.785 -9.758 -5.512 1 97.75 163 GLU B CA 1
ATOM 2831 C C . GLU B 1 163 ? -4.219 -10.781 -4.461 1 97.75 163 GLU B C 1
ATOM 2833 O O . GLU B 1 163 ? -4.035 -10.562 -3.262 1 97.75 163 GLU B O 1
ATOM 2838 N N . LEU B 1 164 ? -4.812 -11.828 -4.898 1 98.19 164 LEU B N 1
ATOM 2839 C CA . LEU B 1 164 ? -5.039 -13.008 -4.066 1 98.19 164 LEU B CA 1
ATOM 2840 C C . LEU B 1 164 ? -3.846 -13.953 -4.129 1 98.19 164 LEU B C 1
ATOM 2842 O O . LEU B 1 164 ? -3.391 -14.312 -5.215 1 98.19 164 LEU B O 1
ATOM 2846 N N . ILE B 1 165 ? -3.328 -14.305 -3.008 1 98.25 165 ILE B N 1
ATOM 2847 C CA . ILE B 1 165 ? -2.205 -15.234 -2.914 1 98.25 165 ILE B CA 1
ATOM 2848 C C . ILE B 1 165 ? -2.645 -16.5 -2.195 1 98.25 165 ILE B C 1
ATOM 2850 O O . ILE B 1 165 ? -3.002 -16.469 -1.016 1 98.25 165 ILE B O 1
ATOM 2854 N N . GLN B 1 166 ? -2.576 -17.609 -2.85 1 98 166 GLN B N 1
ATOM 2855 C CA . GLN B 1 166 ? -3.004 -18.875 -2.268 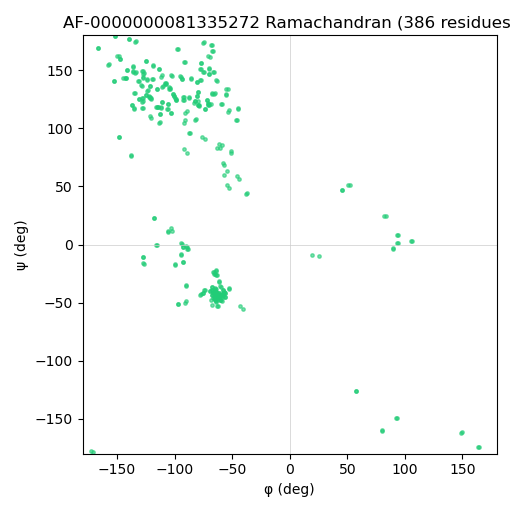1 98 166 GLN B CA 1
ATOM 2856 C C . GLN B 1 166 ? -2.037 -19.344 -1.181 1 98 166 GLN B C 1
ATOM 2858 O O . GLN B 1 166 ? -0.85 -19.547 -1.444 1 98 166 GLN B O 1
ATOM 2863 N N . ARG B 1 167 ? -2.561 -19.516 -0.024 1 96.5 167 ARG B N 1
ATOM 2864 C CA . ARG B 1 167 ? -1.75 -20.062 1.056 1 96.5 167 ARG B CA 1
ATOM 2865 C C . ARG B 1 167 ? -1.305 -21.484 0.734 1 96.5 167 ARG B C 1
ATOM 2867 O O . ARG B 1 167 ? -2.074 -22.266 0.176 1 96.5 167 ARG B O 1
ATOM 2874 N N . SER B 1 168 ? -0.145 -21.812 1.071 1 95.25 168 SER B N 1
ATOM 2875 C CA . SER B 1 168 ? 0.457 -23.125 0.967 1 95.25 168 SER B CA 1
ATOM 2876 C C . SER B 1 168 ? 1.623 -23.281 1.937 1 95.25 168 SER B C 1
ATOM 2878 O O . SER B 1 168 ? 2.18 -22.297 2.41 1 95.25 168 SER B O 1
ATOM 2880 N N . PRO B 1 169 ? 1.926 -24.516 2.324 1 93.56 169 PRO B N 1
ATOM 2881 C CA . PRO B 1 169 ? 3.094 -24.703 3.188 1 93.56 169 PRO B CA 1
ATOM 2882 C C . PRO B 1 169 ? 4.359 -24.062 2.617 1 93.56 169 PRO B C 1
ATOM 2884 O O . PRO B 1 169 ? 5.156 -23.484 3.363 1 93.56 169 PRO B O 1
ATOM 2887 N N . THR B 1 170 ? 4.496 -24.141 1.3 1 92.75 170 THR B N 1
ATOM 2888 C CA . THR B 1 170 ? 5.656 -23.562 0.635 1 92.75 170 THR B CA 1
ATOM 2889 C C . THR B 1 170 ? 5.668 -22.047 0.801 1 92.75 170 THR B C 1
ATOM 2891 O O . THR B 1 170 ? 6.699 -21.469 1.152 1 92.75 170 THR B O 1
ATOM 2894 N N . LEU B 1 171 ? 4.578 -21.438 0.61 1 94.19 171 LEU B N 1
ATOM 2895 C CA . LEU B 1 171 ? 4.465 -19.984 0.746 1 94.19 171 LEU B CA 1
ATOM 2896 C C . LEU B 1 171 ? 4.715 -19.547 2.188 1 94.19 171 LEU B C 1
ATOM 2898 O O . LEU B 1 171 ? 5.473 -18.609 2.434 1 94.19 171 LEU B O 1
ATOM 2902 N N . ASP B 1 172 ? 4.113 -20.266 3.133 1 93.81 172 ASP B N 1
ATOM 2903 C CA . ASP B 1 172 ? 4.254 -19.938 4.547 1 93.81 172 ASP B CA 1
ATOM 2904 C C . ASP B 1 172 ? 5.711 -20.047 4.996 1 93.81 172 ASP B C 1
ATOM 2906 O O . ASP B 1 172 ? 6.203 -19.188 5.734 1 93.81 172 ASP B O 1
ATOM 2910 N N . ALA B 1 173 ? 6.305 -21.078 4.523 1 93.44 173 ALA B N 1
ATOM 2911 C CA . ALA B 1 173 ? 7.711 -21.266 4.867 1 93.44 173 ALA B CA 1
ATOM 2912 C C . ALA B 1 173 ? 8.578 -20.156 4.281 1 93.44 173 ALA B C 1
ATOM 2914 O O . ALA B 1 173 ? 9.438 -19.594 4.969 1 93.44 173 ALA B O 1
ATOM 2915 N N . GLY B 1 174 ? 8.391 -19.828 3.029 1 93.56 174 GLY B N 1
ATOM 2916 C CA . GLY B 1 174 ? 9.164 -18.781 2.367 1 93.56 174 GLY B CA 1
ATOM 2917 C C . GLY B 1 174 ? 8.984 -17.406 2.988 1 93.56 174 GLY B C 1
ATOM 2918 O O . GLY B 1 174 ? 9.953 -16.766 3.375 1 93.56 174 GLY B O 1
ATOM 2919 N N . PHE B 1 175 ? 7.746 -16.984 3.127 1 94.69 175 PHE B N 1
ATOM 2920 C CA . PHE B 1 175 ? 7.453 -15.688 3.715 1 94.69 175 PHE B CA 1
ATOM 2921 C C . PHE B 1 175 ? 7.906 -15.633 5.168 1 94.69 175 PHE B C 1
ATOM 2923 O O . PHE B 1 175 ? 8.406 -14.609 5.633 1 94.69 175 PHE B O 1
ATOM 2930 N N . GLY B 1 176 ? 7.672 -16.719 5.871 1 94.81 176 GLY B N 1
ATOM 2931 C CA . GLY B 1 176 ? 8.125 -16.797 7.254 1 94.81 176 GLY B CA 1
ATOM 2932 C C . GLY B 1 176 ? 9.625 -16.625 7.398 1 94.81 176 GLY B C 1
ATOM 2933 O O . GLY B 1 176 ? 10.086 -15.898 8.289 1 94.81 176 GLY B O 1
ATOM 2934 N N . MET B 1 177 ? 10.328 -17.266 6.559 1 94.12 177 MET B N 1
ATOM 2935 C CA . MET B 1 177 ? 11.789 -17.172 6.574 1 94.12 177 MET B CA 1
ATOM 2936 C C . MET B 1 177 ? 12.234 -15.742 6.262 1 94.12 177 MET B C 1
ATOM 2938 O O . MET B 1 177 ? 13.094 -15.195 6.953 1 94.12 177 MET B O 1
ATOM 2942 N N . MET B 1 178 ? 11.703 -15.211 5.234 1 95.12 178 MET B N 1
ATOM 2943 C CA . MET B 1 178 ? 12.055 -13.836 4.871 1 95.12 178 MET B CA 1
ATOM 2944 C C . MET B 1 178 ? 11.789 -12.883 6.031 1 95.12 178 MET B C 1
ATOM 2946 O O . MET B 1 178 ? 12.617 -12.023 6.332 1 95.12 178 MET B O 1
ATOM 2950 N N . LYS B 1 179 ? 10.664 -13.055 6.617 1 94.75 179 LYS B N 1
ATOM 2951 C CA . LYS B 1 179 ? 10.297 -12.188 7.73 1 94.75 179 LYS B CA 1
ATOM 2952 C C . LYS B 1 179 ? 11.258 -12.352 8.906 1 94.75 179 LYS B C 1
ATOM 2954 O O . LYS B 1 179 ? 11.688 -11.367 9.508 1 94.75 179 LYS B O 1
ATOM 2959 N N . GLN B 1 180 ? 11.602 -13.547 9.234 1 94.25 180 GLN B N 1
ATOM 2960 C CA . GLN B 1 180 ? 12.516 -13.82 10.336 1 94.25 180 GLN B CA 1
ATOM 2961 C C . GLN B 1 180 ? 13.883 -13.188 10.086 1 94.25 180 GLN B C 1
ATOM 2963 O O . GLN B 1 180 ? 14.469 -12.578 10.984 1 94.25 180 GLN B O 1
ATOM 2968 N N . ILE B 1 181 ? 14.414 -13.352 8.875 1 93.38 181 ILE B N 1
ATOM 2969 C CA . ILE B 1 181 ? 15.703 -12.781 8.508 1 93.38 181 ILE B CA 1
ATOM 2970 C C . ILE B 1 181 ? 15.648 -11.258 8.617 1 93.38 181 ILE B C 1
ATOM 2972 O O . ILE B 1 181 ? 16.578 -10.633 9.133 1 93.38 181 ILE B O 1
ATOM 2976 N N . THR B 1 182 ? 14.547 -10.703 8.172 1 92.81 182 THR B N 1
ATOM 2977 C CA . THR B 1 182 ? 14.375 -9.258 8.219 1 92.81 182 THR B CA 1
ATOM 2978 C C . THR B 1 182 ? 14.359 -8.766 9.664 1 92.81 182 THR B C 1
ATOM 2980 O O . THR B 1 182 ? 14.992 -7.762 9.992 1 92.81 182 THR B O 1
ATOM 2983 N N . GLU B 1 183 ? 13.648 -9.414 10.523 1 91.31 183 GLU B N 1
ATOM 2984 C CA . GLU B 1 183 ? 13.516 -9.023 11.922 1 91.31 183 GLU B CA 1
ATOM 2985 C C . GLU B 1 183 ? 14.859 -9.094 12.641 1 91.31 183 GLU B C 1
ATOM 2987 O O . GLU B 1 183 ? 15.094 -8.359 13.602 1 91.31 183 GLU B O 1
ATOM 2992 N N . SER B 1 184 ? 15.734 -9.938 12.141 1 91 184 SER B N 1
ATOM 2993 C CA . SER B 1 184 ? 17.031 -10.125 12.781 1 91 184 SER B CA 1
ATOM 2994 C C . SER B 1 184 ? 18.094 -9.242 12.141 1 91 184 SER B C 1
ATOM 2996 O O . SER B 1 184 ? 19.219 -9.156 12.641 1 91 184 SER B O 1
ATOM 2998 N N . TRP B 1 185 ? 17.781 -8.617 11.062 1 90.38 185 TRP B N 1
ATOM 2999 C CA . TRP B 1 185 ? 18.734 -7.809 10.297 1 90.38 185 TRP B CA 1
ATOM 3000 C C . TRP B 1 185 ? 18.891 -6.426 10.93 1 90.38 185 TRP B C 1
ATOM 3002 O O . TRP B 1 185 ? 17.891 -5.742 11.195 1 90.38 185 TRP B O 1
ATOM 3012 N N . ASP B 1 186 ? 20.078 -6 11.195 1 85.56 186 ASP B N 1
ATOM 3013 C CA . ASP B 1 186 ? 20.328 -4.742 11.891 1 85.56 186 ASP B CA 1
ATOM 3014 C C . ASP B 1 186 ? 20.828 -3.67 10.922 1 85.56 186 ASP B C 1
ATOM 3016 O O . ASP B 1 186 ? 21.328 -2.627 11.352 1 85.56 186 ASP B O 1
ATOM 3020 N N . GLY B 1 187 ? 20.719 -4 9.688 1 85.25 187 GLY B N 1
ATOM 3021 C CA . GLY B 1 187 ? 21.141 -3.023 8.695 1 85.25 187 GLY B CA 1
ATOM 3022 C C . GLY B 1 187 ? 22.578 -3.203 8.25 1 85.25 187 GLY B C 1
ATOM 3023 O O . GLY B 1 187 ? 23.062 -2.471 7.379 1 85.25 187 GLY B O 1
ATOM 3024 N N . THR B 1 188 ? 23.172 -4.207 8.797 1 83.31 188 THR B N 1
ATOM 3025 C CA . THR B 1 188 ? 24.562 -4.492 8.43 1 83.31 188 THR B CA 1
ATOM 3026 C C . THR B 1 188 ? 24.672 -5.879 7.805 1 83.31 188 THR B C 1
ATOM 3028 O O . THR B 1 188 ? 23.766 -6.707 7.941 1 83.31 188 THR B O 1
ATOM 3031 N N . GLY B 1 189 ? 25.625 -6.078 7 1 85.81 189 GLY B N 1
ATOM 3032 C CA . GLY B 1 189 ? 25.812 -7.367 6.352 1 85.81 189 GLY B CA 1
ATOM 3033 C C . GLY B 1 189 ? 25.141 -7.461 5 1 85.81 189 GLY B C 1
ATOM 3034 O O . GLY B 1 189 ? 25 -6.457 4.301 1 85.81 189 GLY B O 1
ATOM 3035 N N . GLN B 1 190 ? 24.734 -8.672 4.672 1 87.56 190 GLN B N 1
ATOM 3036 C CA . GLN B 1 190 ? 24.172 -8.914 3.348 1 87.56 190 GLN B CA 1
ATOM 3037 C C . GLN B 1 190 ? 22.797 -8.266 3.211 1 87.56 190 GLN B C 1
ATOM 3039 O O . GLN B 1 190 ? 21.859 -8.641 3.914 1 87.56 190 GLN B O 1
ATOM 3044 N N . ALA B 1 191 ? 22.688 -7.418 2.32 1 92.88 191 ALA B N 1
ATOM 3045 C CA . ALA B 1 191 ? 21.469 -6.637 2.172 1 92.88 191 ALA B CA 1
ATOM 3046 C C . ALA B 1 191 ? 20.594 -7.207 1.061 1 92.88 191 ALA B C 1
ATOM 3048 O O . ALA B 1 191 ? 19.406 -6.871 0.963 1 92.88 191 ALA B O 1
ATOM 3049 N N . ILE B 1 192 ? 21.203 -8.023 0.22 1 94.75 192 ILE B N 1
ATOM 3050 C CA . ILE B 1 192 ? 20.469 -8.578 -0.917 1 94.75 192 ILE B CA 1
ATOM 3051 C C . ILE B 1 192 ? 20.688 -10.086 -0.988 1 94.75 192 ILE B C 1
ATOM 3053 O O . ILE B 1 192 ? 21.828 -10.562 -0.964 1 94.75 192 ILE B O 1
ATOM 3057 N N . HIS B 1 193 ? 19.656 -10.812 -1.007 1 93.5 193 HIS B N 1
ATOM 3058 C CA . HIS B 1 193 ? 19.641 -12.258 -1.186 1 93.5 193 HIS B CA 1
ATOM 3059 C C . HIS B 1 193 ? 18.953 -12.648 -2.496 1 93.5 193 HIS B C 1
ATOM 3061 O O . HIS B 1 193 ? 17.766 -12.422 -2.668 1 93.5 193 HIS B O 1
ATOM 3067 N N . GLU B 1 194 ? 19.656 -13.273 -3.391 1 92.75 194 GLU B N 1
ATOM 3068 C CA . GLU B 1 194 ? 19.047 -13.727 -4.637 1 92.75 194 GLU B CA 1
ATOM 3069 C C . GLU B 1 194 ? 18.578 -15.172 -4.527 1 92.75 194 GLU B C 1
ATOM 3071 O O . GLU B 1 194 ? 19.234 -16 -3.889 1 92.75 194 GLU B O 1
ATOM 3076 N N . PHE B 1 195 ? 17.469 -15.367 -5.145 1 86.62 195 PHE B N 1
ATOM 3077 C CA . PHE B 1 195 ? 16.984 -16.734 -5.164 1 86.62 195 PHE B CA 1
ATOM 3078 C C . PHE B 1 195 ? 16.328 -17.062 -6.504 1 86.62 195 PHE B C 1
ATOM 3080 O O . PHE B 1 195 ? 15.922 -16.156 -7.234 1 86.62 195 PHE B O 1
#

Radius of gyration: 20.69 Å; Cα contacts (8 Å, |Δi|>4): 915; chains: 2; bounding box: 59×56×50 Å

pLDDT: mean 87.68, std 17.2, range [23.41, 98.69]

Sequence (390 aa):
MKYYLTNVGFMISATSYQEQKLIKHQIGSIIQQAFLVEDLDSSIQDWLALGVGPFFVSRHPKYKTQVYRGQSIESDFSAAFAYSGDVQIELIQLHDDKPSVFEEFLRSQGFGVHHIGVLTDDIAADIEALELLGYSLIQRMTSLIDVETAFMSFPHKSGATLELIQRSPTLDAGFGMMKQITESWDGTGQAIHEFMKYYLTNVGFMISATSYQEQKLIKHQIGSIIQQAFLVEDLDSSIQDWLALGVGPFFVSRHPKYKTQVYRGQSIESDFSAAFAYSGDVQIELIQLHDDKPSVFEEFLRSQGFGVHHIGVLTDDIAADIEALELLGYSLIQRMTSLIDVETAFMSFPHKSGATLELIQRSPTLDAGFGMMKQITESWDGTGQAIHEF

Foldseek 3Di:
DQPCPPPPPDRDGDDPDDPPVQQDDDFADWQEWEWEDADDVVVLVVVLVVVWFQKEKEAQAFFPFKAFPRRTDTWGKIKIWTDDPRHIYIYIYGDDCDDDLSNVCCVVPNITTAEIEGEDQDPVVVQVSVVVVQKDWGMWTAGPVGWIKTWIDDNDPPDHIYIYTHDDPVVCVVVVVRHVCRVVDPSDDRRYHYD/DQPQPPPPPDRDGDDDDDPPVQQDDDFADWQEWEWEDADDVVVCVVVLVVVWFQKEKEAQAFFPFKAFPRRTDTWGKIKIWTDDPRHIYIYIYGDDCDDDLSNVCCVPPNITTAEIEGEDQDPVVVQVSVVVVQKDWGMWTAGPVGWIKTWIDDNDPPDHIYIYTHDDPVVCVVVVVRHVCRVVDPSDDRRYHYD

Solvent-accessible surface area (backbone atoms only — not comparable to full-atom values): 20304 Å² total; per-residue (Å²): 127,72,54,60,45,61,85,62,83,51,52,39,46,73,51,82,66,80,74,64,88,61,79,66,46,73,59,51,45,55,40,32,43,28,22,34,24,83,46,56,68,62,34,51,50,57,39,41,29,38,60,39,32,38,34,41,33,33,72,61,60,70,58,73,43,35,32,41,71,87,36,81,52,83,73,48,36,30,39,34,37,31,42,34,71,81,34,31,38,34,42,33,21,72,74,62,85,56,84,35,70,65,43,52,40,40,73,73,38,45,63,16,48,47,30,40,29,23,48,30,92,48,55,70,60,50,50,55,54,38,42,76,70,49,28,43,76,43,29,39,37,27,34,75,83,66,50,39,38,36,34,30,39,58,67,48,69,45,44,41,36,38,30,42,33,41,66,42,73,66,52,52,52,51,54,50,48,53,50,52,53,28,74,70,48,81,86,63,77,70,50,44,31,38,76,126,72,53,61,45,57,83,64,82,49,49,38,44,70,48,82,64,81,76,64,86,62,78,66,48,73,59,51,45,55,40,33,43,30,22,34,26,84,47,56,68,64,34,50,50,55,38,40,29,37,59,39,32,38,34,41,32,34,72,61,60,70,58,73,43,34,32,40,71,88,37,82,50,84,73,47,36,28,40,32,36,33,41,35,72,81,33,31,39,32,42,33,20,72,73,62,84,55,85,37,68,63,42,53,40,40,73,70,39,44,64,16,47,46,32,38,30,21,49,30,92,47,55,70,60,50,50,55,54,39,41,76,70,50,29,42,78,43,31,40,37,27,34,75,84,66,50,38,38,37,34,29,38,59,67,50,69,46,44,41,36,38,30,43,33,41,67,42,74,66,52,51,51,51,54,50,49,53,48,52,54,29,73,70,46,84,86,65,78,69,52,46,31,38,76

Secondary structure (DSSP, 8-state):
------SSS---EE-----------PPPPEEEEEEE-S-HHHHHHHHHHTT---EEEE-S--EEEEEETTEE----EEEEEEEETTEEEEEEEE---SSSHHHHHHHHH-SEEEEEEEEES-HHHHHHHHHHTT-EEEEEEEETT--EEEEEE-SSTTSSEEEEEE--HHHHHHHHHHHHHHHH--S-S--EEE-/------SSS---EE-----------PPPPEEEEEEE-S-HHHHHHHHHHTT---EEEE-S--EEEEEETTEE----EEEEEEEETTEEEEEEEE---SSSHHHHHHHHH-SEEEEEEEEES-HHHHHHHHHHTT-EEEEEEEETT--EEEEEE-SSTTSSEEEEEE--HHHHHHHHHHHHHHHH--S-S--EEE-

Organism: NCBI:txid2813360